Protein AF-0000000081411107 (afdb_homodimer)

InterPro domains:
  IPR006127 Periplasmic solute binding protein, ZnuA-like [PF01297] (140-276)
  IPR050492 Bacterial metal-binding protein 9 [PTHR42953] (137-298)

Structure (mmCIF, N/CA/C/O backbone):
data_AF-0000000081411107-model_v1
#
loop_
_entity.id
_entity.type
_entity.pdbx_description
1 polymer 'Zinc ABC transporter substrate-binding protein'
#
loop_
_atom_site.group_PDB
_atom_site.id
_atom_site.type_symbol
_atom_site.label_atom_id
_atom_site.label_alt_id
_atom_site.label_comp_id
_atom_site.label_asym_id
_atom_site.label_entity_id
_atom_site.label_seq_id
_atom_site.pdbx_PDB_ins_code
_atom_site.Cartn_x
_atom_site.Cartn_y
_atom_site.Cartn_z
_atom_site.occupancy
_atom_site.B_iso_or_equiv
_atom_site.auth_seq_id
_atom_site.auth_comp_id
_atom_site.auth_asym_id
_atom_site.auth_atom_id
_atom_site.pdbx_PDB_model_num
ATOM 1 N N . MET A 1 1 ? 96.062 -26.156 -31.156 1 29.7 1 MET A N 1
ATOM 2 C CA . MET A 1 1 ? 94.812 -26.453 -31.797 1 29.7 1 MET A CA 1
ATOM 3 C C . MET A 1 1 ? 93.625 -25.984 -30.922 1 29.7 1 MET A C 1
ATOM 5 O O . MET A 1 1 ? 93.312 -26.641 -29.922 1 29.7 1 MET A O 1
ATOM 9 N N . SER A 1 2 ? 93.562 -24.625 -30.516 1 29.88 2 SER A N 1
ATOM 10 C CA . SER A 1 2 ? 92.938 -23.688 -29.578 1 29.88 2 SER A CA 1
ATOM 11 C C . SER A 1 2 ? 91.438 -23.625 -29.75 1 29.88 2 SER A C 1
ATOM 13 O O . SER A 1 2 ? 90.938 -23.531 -30.875 1 29.88 2 SER A O 1
ATOM 15 N N . PHE A 1 3 ? 90.75 -24.297 -28.797 1 30.64 3 PHE A N 1
ATOM 16 C CA . PHE A 1 3 ? 89.375 -24.469 -28.391 1 30.64 3 PHE A CA 1
ATOM 17 C C . PHE A 1 3 ? 88.625 -23.125 -28.328 1 30.64 3 PHE A C 1
ATOM 19 O O . PHE A 1 3 ? 89.125 -22.188 -27.656 1 30.64 3 PHE A O 1
ATOM 26 N N . SER A 1 4 ? 88 -22.688 -29.438 1 28.8 4 SER A N 1
ATOM 27 C CA . SER A 1 4 ? 87.125 -21.531 -29.672 1 28.8 4 SER A CA 1
ATOM 28 C C . SER A 1 4 ? 85.938 -21.5 -28.656 1 28.8 4 SER A C 1
ATOM 30 O O . SER A 1 4 ? 85.25 -22.5 -28.469 1 28.8 4 SER A O 1
ATOM 32 N N . LEU A 1 5 ? 86.125 -20.703 -27.578 1 32.16 5 LEU A N 1
ATOM 33 C CA . LEU A 1 5 ? 85.25 -20.312 -26.469 1 32.16 5 LEU A CA 1
ATOM 34 C C . LEU A 1 5 ? 83.938 -19.656 -26.984 1 32.16 5 LEU A C 1
ATOM 36 O O . LEU A 1 5 ? 84 -18.547 -27.5 1 32.16 5 LEU A O 1
ATOM 40 N N . ARG A 1 6 ? 83.125 -20.484 -27.703 1 33.44 6 ARG A N 1
ATOM 41 C CA . ARG A 1 6 ? 81.812 -20.031 -28.125 1 33.44 6 ARG A CA 1
ATOM 42 C C . ARG A 1 6 ? 81.062 -19.375 -26.969 1 33.44 6 ARG A C 1
ATOM 44 O O . ARG A 1 6 ? 81 -19.922 -25.859 1 33.44 6 ARG A O 1
ATOM 51 N N . GLN A 1 7 ? 80.938 -18.016 -26.969 1 31.41 7 GLN A N 1
ATOM 52 C CA . GLN A 1 7 ? 80.188 -17.047 -26.141 1 31.41 7 GLN A CA 1
ATOM 53 C C . GLN A 1 7 ? 78.75 -17.422 -26.016 1 31.41 7 GLN A C 1
ATOM 55 O O . GLN A 1 7 ? 78 -17.516 -27.016 1 31.41 7 GLN A O 1
ATOM 60 N N . LEU A 1 8 ? 78.375 -18.359 -25.156 1 32.56 8 LEU A N 1
ATOM 61 C CA . LEU A 1 8 ? 77 -18.734 -24.75 1 32.56 8 LEU A CA 1
ATOM 62 C C . LEU A 1 8 ? 76.25 -17.516 -24.266 1 32.56 8 LEU A C 1
ATOM 64 O O . LEU A 1 8 ? 76.625 -16.906 -23.25 1 32.56 8 LEU A O 1
ATOM 68 N N . THR A 1 9 ? 75.938 -16.578 -25.203 1 34.38 9 THR A N 1
ATOM 69 C CA . THR A 1 9 ? 75.062 -15.461 -24.812 1 34.38 9 THR A CA 1
ATOM 70 C C . THR A 1 9 ? 73.75 -15.969 -24.172 1 34.38 9 THR A C 1
ATOM 72 O O . THR A 1 9 ? 73.062 -16.75 -24.781 1 34.38 9 THR A O 1
ATOM 75 N N . LEU A 1 10 ? 73.812 -16.047 -22.859 1 35.16 10 LEU A N 1
ATOM 76 C CA . LEU A 1 10 ? 72.625 -16.312 -21.969 1 35.16 10 LEU A CA 1
ATOM 77 C C . LEU A 1 10 ? 71.562 -15.289 -22.188 1 35.16 10 LEU A C 1
ATOM 79 O O . LEU A 1 10 ? 71.75 -14.094 -21.953 1 35.16 10 LEU A O 1
ATOM 83 N N . ALA A 1 11 ? 70.812 -15.336 -23.312 1 35.75 11 ALA A N 1
ATOM 84 C CA . ALA A 1 11 ? 69.562 -14.562 -23.453 1 35.75 11 ALA A CA 1
ATOM 85 C C . ALA A 1 11 ? 68.625 -14.797 -22.266 1 35.75 11 ALA A C 1
ATOM 87 O O . ALA A 1 11 ? 68.188 -15.922 -22.047 1 35.75 11 ALA A O 1
ATOM 88 N N . ILE A 1 12 ? 68.875 -14.047 -21.203 1 37.88 12 ILE A N 1
ATOM 89 C CA . ILE A 1 12 ? 67.938 -13.977 -20.094 1 37.88 12 ILE A CA 1
ATOM 90 C C . ILE A 1 12 ? 66.625 -13.445 -20.578 1 37.88 12 ILE A C 1
ATOM 92 O O . ILE A 1 12 ? 66.5 -12.312 -21.047 1 37.88 12 ILE A O 1
ATOM 96 N N . ALA A 1 13 ? 65.812 -14.305 -21.266 1 38.97 13 ALA A N 1
ATOM 97 C CA . ALA A 1 13 ? 64.375 -13.984 -21.531 1 38.97 13 ALA A CA 1
ATOM 98 C C . ALA A 1 13 ? 63.688 -13.602 -20.234 1 38.97 13 ALA A C 1
ATOM 100 O O . ALA A 1 13 ? 63.5 -14.438 -19.344 1 38.97 13 ALA A O 1
ATOM 101 N N . LEU A 1 14 ? 63.938 -12.352 -19.75 1 38.34 14 LEU A N 1
ATOM 102 C CA . LEU A 1 14 ? 63.094 -11.812 -18.688 1 38.34 14 LEU A CA 1
ATOM 103 C C . LEU A 1 14 ? 61.625 -11.883 -19.078 1 38.34 14 LEU A C 1
ATOM 105 O O . LEU A 1 14 ? 61.188 -11.148 -19.969 1 38.34 14 LEU A O 1
ATOM 109 N N . CYS A 1 15 ? 61.031 -13.094 -19.156 1 40.19 15 CYS A N 1
ATOM 110 C CA . CYS A 1 15 ? 59.562 -13.219 -19.172 1 40.19 15 CYS A CA 1
ATOM 111 C C . CYS A 1 15 ? 58.938 -12.406 -18.047 1 40.19 15 CYS A C 1
ATOM 113 O O . CYS A 1 15 ? 59.031 -12.773 -16.875 1 40.19 15 CYS A O 1
ATOM 115 N N . GLY A 1 16 ? 59.094 -11.086 -18.109 1 39.44 16 GLY A N 1
ATOM 116 C CA . GLY A 1 16 ? 58.25 -10.305 -17.219 1 39.44 16 GLY A CA 1
ATOM 117 C C . GLY A 1 16 ? 56.812 -10.766 -17.203 1 39.44 16 GLY A C 1
ATOM 118 O O . GLY A 1 16 ? 56.094 -10.609 -18.203 1 39.44 16 GLY A O 1
ATOM 119 N N . MET A 1 17 ? 56.531 -11.875 -16.547 1 36.22 17 MET A N 1
ATOM 120 C CA . MET A 1 17 ? 55.156 -12.141 -16.172 1 36.22 17 MET A CA 1
ATOM 121 C C . MET A 1 17 ? 54.531 -10.938 -15.453 1 36.22 17 MET A C 1
ATOM 123 O O . MET A 1 17 ? 54.844 -10.672 -14.289 1 36.22 17 MET A O 1
ATOM 127 N N . ALA A 1 18 ? 54.312 -9.781 -16.141 1 43.56 18 ALA A N 1
ATOM 128 C CA . ALA A 1 18 ? 53.344 -8.836 -15.555 1 43.56 18 ALA A CA 1
ATOM 129 C C . ALA A 1 18 ? 52.125 -9.562 -15.016 1 43.56 18 ALA A C 1
ATOM 131 O O . ALA A 1 18 ? 51.312 -10.109 -15.789 1 43.56 18 ALA A O 1
ATOM 132 N N . SER A 1 19 ? 52.312 -10.086 -13.828 1 41.28 19 SER A N 1
ATOM 133 C CA . SER A 1 19 ? 51.125 -10.453 -13.102 1 41.28 19 SER A CA 1
ATOM 134 C C . SER A 1 19 ? 50.062 -9.367 -13.203 1 41.28 19 SER A C 1
ATOM 136 O O . SER A 1 19 ? 50.219 -8.273 -12.648 1 41.28 19 SER A O 1
ATOM 138 N N . THR A 1 20 ? 49.469 -9.258 -14.383 1 47.59 20 THR A N 1
ATOM 139 C CA . THR A 1 20 ? 48.25 -8.461 -14.336 1 47.59 20 THR A CA 1
ATOM 140 C C . THR A 1 20 ? 47.438 -8.805 -13.094 1 47.59 20 THR A C 1
ATOM 142 O O . THR A 1 20 ? 47.094 -9.969 -12.867 1 47.59 20 THR A O 1
ATOM 145 N N . PRO A 1 21 ? 47.594 -7.98 -12.094 1 44.12 21 PRO A N 1
ATOM 146 C CA . PRO A 1 21 ? 46.656 -8.273 -11.016 1 44.12 21 PRO A CA 1
ATOM 147 C C . PRO A 1 21 ? 45.25 -8.617 -11.523 1 44.12 21 PRO A C 1
ATOM 149 O O . PRO A 1 21 ? 44.688 -7.898 -12.367 1 44.12 21 PRO A O 1
ATOM 152 N N . VAL A 1 22 ? 45.031 -9.953 -11.758 1 44.03 22 VAL A N 1
ATOM 153 C CA . VAL A 1 22 ? 43.625 -10.266 -11.789 1 44.03 22 VAL A CA 1
ATOM 154 C C . VAL A 1 22 ? 42.875 -9.352 -10.82 1 44.03 22 VAL A C 1
ATOM 156 O O . VAL A 1 22 ? 43.125 -9.383 -9.609 1 44.03 22 VAL A O 1
ATOM 159 N N . LEU A 1 23 ? 42.688 -8.125 -11.188 1 41.06 23 LEU A N 1
ATOM 160 C CA . LEU A 1 23 ? 41.656 -7.457 -10.375 1 41.06 23 LEU A CA 1
ATOM 161 C C . LEU A 1 23 ? 40.75 -8.469 -9.703 1 41.06 23 LEU A C 1
ATOM 163 O O . LEU A 1 23 ? 40.125 -9.297 -10.383 1 41.06 23 LEU A O 1
ATOM 167 N N . ALA A 1 24 ? 41.062 -8.906 -8.555 1 37.34 24 ALA A N 1
ATOM 168 C CA . ALA A 1 24 ? 40.062 -9.555 -7.719 1 37.34 24 ALA A CA 1
ATOM 169 C C . ALA A 1 24 ? 38.688 -9.023 -8.016 1 37.34 24 ALA A C 1
ATOM 171 O O . ALA A 1 24 ? 38.375 -7.848 -7.762 1 37.34 24 ALA A O 1
ATOM 172 N N . ALA A 1 25 ? 38.094 -9.258 -9.117 1 42.75 25 ALA A N 1
ATOM 173 C CA . ALA A 1 25 ? 36.656 -8.969 -9.109 1 42.75 25 ALA A CA 1
ATOM 174 C C . ALA A 1 25 ? 36.094 -9.062 -7.703 1 42.75 25 ALA A C 1
ATOM 176 O O . ALA A 1 25 ? 36.219 -10.086 -7.035 1 42.75 25 ALA A O 1
ATOM 177 N N . GLU A 1 26 ? 36.156 -8.211 -6.828 1 45.84 26 GLU A N 1
ATOM 178 C CA . GLU A 1 26 ? 35.438 -8.203 -5.562 1 45.84 26 GLU A CA 1
ATOM 179 C C . GLU A 1 26 ? 34.219 -9.117 -5.621 1 45.84 26 GLU A C 1
ATOM 181 O O . GLU A 1 26 ? 33.312 -8.922 -6.445 1 45.84 26 GLU A O 1
ATOM 186 N N . THR A 1 27 ? 34.25 -10.414 -5.543 1 48.91 27 THR A N 1
ATOM 187 C CA . THR A 1 27 ? 33.188 -11.398 -5.457 1 48.91 27 THR A CA 1
ATOM 188 C C . THR A 1 27 ? 31.969 -10.82 -4.727 1 48.91 27 THR A C 1
ATOM 190 O O . THR A 1 27 ? 32.031 -10.617 -3.512 1 48.91 27 THR A O 1
ATOM 193 N N . ALA A 1 28 ? 31.219 -9.984 -5.348 1 60.94 28 ALA A N 1
ATOM 194 C CA . ALA A 1 28 ? 30 -9.398 -4.801 1 60.94 28 ALA A CA 1
ATOM 195 C C . ALA A 1 28 ? 29.219 -10.414 -3.967 1 60.94 28 ALA A C 1
ATOM 197 O O . ALA A 1 28 ? 29.125 -11.586 -4.332 1 60.94 28 ALA A O 1
ATOM 198 N N . LYS A 1 29 ? 28.875 -10.195 -2.59 1 80.12 29 LYS A N 1
ATOM 199 C CA . LYS A 1 29 ? 28.062 -11.008 -1.683 1 80.12 29 LYS A CA 1
ATOM 200 C C . LYS A 1 29 ? 26.766 -11.438 -2.344 1 80.12 29 LYS A C 1
ATOM 202 O O . LYS A 1 29 ? 26.094 -10.625 -2.99 1 80.12 29 LYS A O 1
ATOM 207 N N . PRO A 1 30 ? 26.531 -12.797 -2.252 1 91.25 30 PRO A N 1
ATOM 208 C CA . PRO A 1 30 ? 25.312 -13.297 -2.871 1 91.25 30 PRO A CA 1
ATOM 209 C C . PRO A 1 30 ? 24.047 -12.633 -2.316 1 91.25 30 PRO A C 1
ATOM 211 O O . PRO A 1 30 ? 23.984 -12.328 -1.123 1 91.25 30 PRO A O 1
ATOM 214 N N . LEU A 1 31 ? 23.109 -12.266 -3.234 1 96.06 31 LEU A N 1
ATOM 215 C CA . LEU A 1 31 ? 21.812 -11.727 -2.871 1 96.06 31 LEU A CA 1
ATOM 216 C C . LEU A 1 31 ? 20.969 -12.773 -2.154 1 96.06 31 LEU A C 1
ATOM 218 O O . LEU A 1 31 ? 20.875 -13.922 -2.604 1 96.06 31 LEU A O 1
ATOM 222 N N . HIS A 1 32 ? 20.453 -12.484 -1.024 1 98.5 32 HIS A N 1
ATOM 223 C CA . HIS A 1 32 ? 19.547 -13.336 -0.27 1 98.5 32 HIS A CA 1
ATOM 224 C C . HIS A 1 32 ? 18.109 -12.836 -0.37 1 98.5 32 HIS A C 1
ATOM 226 O O . HIS A 1 32 ? 17.828 -11.695 -0.001 1 98.5 32 HIS A O 1
ATOM 232 N N . VAL A 1 33 ? 17.234 -13.672 -0.859 1 98.88 33 VAL A N 1
ATOM 233 C CA . VAL A 1 33 ? 15.844 -13.297 -1.111 1 98.88 33 VAL A CA 1
ATOM 234 C C . VAL A 1 33 ? 14.906 -14.227 -0.352 1 98.88 33 VAL A C 1
ATOM 236 O O . VAL A 1 33 ? 15.117 -15.445 -0.324 1 98.88 33 VAL A O 1
ATOM 239 N N . LEU A 1 34 ? 13.836 -13.656 0.29 1 98.88 34 LEU A N 1
ATOM 240 C CA . LEU A 1 34 ? 12.836 -14.438 1.008 1 98.88 34 LEU A CA 1
ATOM 241 C C . LEU A 1 34 ? 11.516 -14.461 0.249 1 98.88 34 LEU A C 1
ATOM 243 O O . LEU A 1 34 ? 11.141 -13.469 -0.378 1 98.88 34 LEU A O 1
ATOM 247 N N . ALA A 1 35 ? 10.844 -15.508 0.283 1 98.62 35 ALA A N 1
ATOM 248 C CA . ALA A 1 35 ? 9.453 -15.688 -0.146 1 98.62 35 ALA A CA 1
ATOM 249 C C . ALA A 1 35 ? 8.734 -16.703 0.736 1 98.62 35 ALA A C 1
ATOM 251 O O . ALA A 1 35 ? 9.367 -17.531 1.391 1 98.62 35 ALA A O 1
ATOM 252 N N . SER A 1 36 ? 7.391 -16.562 0.81 1 97.44 36 SER A N 1
ATOM 253 C CA . SER A 1 36 ? 6.719 -17.469 1.733 1 97.44 36 SER A CA 1
ATOM 254 C C . SER A 1 36 ? 5.52 -18.141 1.074 1 97.44 36 SER A C 1
ATOM 256 O O . SER A 1 36 ? 5.129 -19.234 1.463 1 97.44 36 SER A O 1
ATOM 258 N N . LEU A 1 37 ? 4.918 -17.516 0.105 1 96.38 37 LEU A N 1
ATOM 259 C CA . LEU A 1 37 ? 3.754 -18.094 -0.559 1 96.38 37 LEU A CA 1
ATOM 260 C C . LEU A 1 37 ? 4.18 -19.047 -1.671 1 96.38 37 LEU A C 1
ATOM 262 O O . LEU A 1 37 ? 5.211 -18.844 -2.312 1 96.38 37 LEU A O 1
ATOM 266 N N . PRO A 1 38 ? 3.387 -20.047 -1.961 1 95.31 38 PRO A N 1
ATOM 267 C CA . PRO A 1 38 ? 3.746 -21 -3.018 1 95.31 38 PRO A CA 1
ATOM 268 C C . PRO A 1 38 ? 3.979 -20.312 -4.367 1 95.31 38 PRO A C 1
ATOM 270 O O . PRO A 1 38 ? 4.953 -20.625 -5.059 1 95.31 38 PRO A O 1
ATOM 273 N N . ILE A 1 39 ? 3.223 -19.375 -4.742 1 96.5 39 ILE A N 1
ATOM 274 C CA . ILE A 1 39 ? 3.312 -18.734 -6.043 1 96.5 39 ILE A CA 1
ATOM 275 C C . ILE A 1 39 ? 4.586 -17.891 -6.113 1 96.5 39 ILE A C 1
ATOM 277 O O . ILE A 1 39 ? 5.316 -17.938 -7.102 1 96.5 39 ILE A O 1
ATOM 281 N N . THR A 1 40 ? 4.91 -17.156 -5.004 1 98.06 40 THR A N 1
ATOM 282 C CA . THR A 1 40 ? 6.09 -16.297 -5.039 1 98.06 40 THR A CA 1
ATOM 283 C C . THR A 1 40 ? 7.367 -17.109 -4.914 1 98.06 40 THR A C 1
ATOM 285 O O . THR A 1 40 ? 8.344 -16.875 -5.633 1 98.06 40 THR A O 1
ATOM 288 N N . TYR A 1 41 ? 7.344 -18.078 -4.031 1 98.12 41 TYR A N 1
ATOM 289 C CA . TYR A 1 41 ? 8.516 -18.938 -3.895 1 98.12 41 TYR A CA 1
ATOM 290 C C . TYR A 1 41 ? 8.734 -19.766 -5.152 1 98.12 41 TYR A C 1
ATOM 292 O O . TYR A 1 41 ? 9.859 -19.859 -5.656 1 98.12 41 TYR A O 1
ATOM 300 N N . GLY A 1 42 ? 7.707 -20.391 -5.66 1 97.81 42 GLY A N 1
ATOM 301 C CA . GLY A 1 42 ? 7.82 -21.234 -6.84 1 97.81 42 GLY A CA 1
ATOM 302 C C . GLY A 1 42 ? 8.312 -20.469 -8.062 1 97.81 42 GLY A C 1
ATOM 303 O O . GLY A 1 42 ? 9.227 -20.938 -8.75 1 97.81 42 GLY A O 1
ATOM 304 N N . LEU A 1 43 ? 7.691 -19.328 -8.359 1 98.5 43 LEU A N 1
ATOM 305 C CA . LEU A 1 43 ? 8.156 -18.531 -9.484 1 98.5 43 LEU A CA 1
ATOM 306 C C . LEU A 1 43 ? 9.586 -18.047 -9.25 1 98.5 43 LEU A C 1
ATOM 308 O O . LEU A 1 43 ? 10.383 -17.969 -10.195 1 98.5 43 LEU A O 1
ATOM 312 N N . GLY A 1 44 ? 9.867 -17.688 -7.98 1 98.75 44 GLY A N 1
ATOM 313 C CA . GLY A 1 44 ? 11.242 -17.344 -7.645 1 98.75 44 GLY A CA 1
ATOM 314 C C . GLY A 1 44 ? 12.234 -18.438 -7.965 1 98.75 44 GLY A C 1
ATOM 315 O O . GLY A 1 44 ? 13.297 -18.172 -8.531 1 98.75 44 GLY A O 1
ATOM 316 N N . GLU A 1 45 ? 11.867 -19.656 -7.637 1 98.31 45 GLU A N 1
ATOM 317 C CA . GLU A 1 45 ? 12.734 -20.781 -7.922 1 98.31 45 GLU A CA 1
ATOM 318 C C . GLU A 1 45 ? 12.992 -20.922 -9.422 1 98.31 45 GLU A C 1
ATOM 320 O O . GLU A 1 45 ? 14.125 -21.156 -9.844 1 98.31 45 GLU A O 1
ATOM 325 N N . VAL A 1 46 ? 11.977 -20.766 -10.172 1 98.44 46 VAL A N 1
ATOM 326 C CA . VAL A 1 46 ? 12.086 -20.891 -11.625 1 98.44 46 VAL A CA 1
ATOM 327 C C . VAL A 1 46 ? 12.992 -19.797 -12.172 1 98.44 46 VAL A C 1
ATOM 329 O O . VAL A 1 46 ? 13.914 -20.078 -12.938 1 98.44 46 VAL A O 1
ATOM 332 N N . LEU A 1 47 ? 12.828 -18.547 -11.773 1 98.81 47 LEU A N 1
ATOM 333 C CA . LEU A 1 47 ? 13.523 -17.391 -12.32 1 98.81 47 LEU A CA 1
ATOM 334 C C . LEU A 1 47 ? 14.984 -17.391 -11.883 1 98.81 47 LEU A C 1
ATOM 336 O O . LEU A 1 47 ? 15.852 -16.891 -12.609 1 98.81 47 LEU A O 1
ATOM 340 N N . LEU A 1 48 ? 15.242 -17.984 -10.68 1 98.75 48 LEU A N 1
ATOM 341 C CA . LEU A 1 48 ? 16.562 -17.844 -10.094 1 98.75 48 LEU A CA 1
ATOM 342 C C . LEU A 1 48 ? 17.375 -19.125 -10.25 1 98.75 48 LEU A C 1
ATOM 344 O O . LEU A 1 48 ? 18.484 -19.219 -9.727 1 98.75 48 LEU A O 1
ATOM 348 N N . LYS A 1 49 ? 16.797 -20.125 -10.953 1 98.38 49 LYS A N 1
ATOM 349 C CA . LYS A 1 49 ? 17.516 -21.391 -11.18 1 98.38 49 LYS A CA 1
ATOM 350 C C . LYS A 1 49 ? 18.875 -21.141 -11.836 1 98.38 49 LYS A C 1
ATOM 352 O O . LYS A 1 49 ? 18.953 -20.484 -12.883 1 98.38 49 LYS A O 1
ATOM 357 N N . GLY A 1 50 ? 19.922 -21.641 -11.227 1 98.06 50 GLY A N 1
ATOM 358 C CA . GLY A 1 50 ? 21.266 -21.547 -11.797 1 98.06 50 GLY A CA 1
ATOM 359 C C . GLY A 1 50 ? 21.922 -20.203 -11.562 1 98.06 50 GLY A C 1
ATOM 360 O O . GLY A 1 50 ? 22.984 -19.922 -12.102 1 98.06 50 GLY A O 1
ATOM 361 N N . THR A 1 51 ? 21.312 -19.312 -10.789 1 98.19 51 THR A N 1
ATOM 362 C CA . THR A 1 51 ? 21.906 -18.016 -10.453 1 98.19 51 THR A CA 1
ATOM 363 C C . THR A 1 51 ? 22.688 -18.109 -9.133 1 98.19 51 THR A C 1
ATOM 365 O O . THR A 1 51 ? 22.703 -19.172 -8.492 1 98.19 51 THR A O 1
ATOM 368 N N . THR A 1 52 ? 23.312 -17.016 -8.75 1 97.19 52 THR A N 1
ATOM 369 C CA . THR A 1 52 ? 24.047 -16.953 -7.492 1 97.19 52 THR A CA 1
ATOM 370 C C . THR A 1 52 ? 23.156 -16.484 -6.355 1 97.19 52 THR A C 1
ATOM 372 O O . THR A 1 52 ? 23.578 -16.391 -5.207 1 97.19 52 THR A O 1
ATOM 375 N N . VAL A 1 53 ? 21.844 -16.141 -6.668 1 98.12 53 VAL A N 1
ATOM 376 C CA . VAL A 1 53 ? 20.906 -15.625 -5.684 1 98.12 53 VAL A CA 1
ATOM 377 C C . VAL A 1 53 ? 20.406 -16.75 -4.793 1 98.12 53 VAL A C 1
ATOM 379 O O . VAL A 1 53 ? 20.047 -17.828 -5.285 1 98.12 53 VAL A O 1
ATOM 382 N N . ASN A 1 54 ? 20.453 -16.531 -3.49 1 98.06 54 ASN A N 1
ATOM 383 C CA . ASN A 1 54 ? 19.922 -17.5 -2.537 1 98.06 54 ASN A CA 1
ATOM 384 C C . ASN A 1 54 ? 18.453 -17.203 -2.199 1 98.06 54 ASN A C 1
ATOM 386 O O . ASN A 1 54 ? 18.156 -16.188 -1.575 1 98.06 54 ASN A O 1
ATOM 390 N N . LEU A 1 55 ? 17.609 -18.047 -2.623 1 98.44 55 LEU A N 1
ATOM 391 C CA . LEU A 1 55 ? 16.188 -17.953 -2.297 1 98.44 55 LEU A CA 1
ATOM 392 C C . LEU A 1 55 ? 15.844 -18.844 -1.11 1 98.44 55 LEU A C 1
ATOM 394 O O . LEU A 1 55 ? 16.141 -20.031 -1.119 1 98.44 55 LEU A O 1
ATOM 398 N N . GLU A 1 56 ? 15.211 -18.25 -0.111 1 98.12 56 GLU A N 1
ATOM 399 C CA . GLU A 1 56 ? 14.844 -19 1.081 1 98.12 56 GLU A CA 1
ATOM 400 C C . GLU A 1 56 ? 13.359 -18.844 1.399 1 98.12 56 GLU A C 1
ATOM 402 O O . GLU A 1 56 ? 12.797 -17.766 1.231 1 98.12 56 GLU A O 1
ATOM 407 N N . ARG A 1 57 ? 12.805 -19.938 1.845 1 97.25 57 ARG A N 1
ATOM 408 C CA . ARG A 1 57 ? 11.406 -19.922 2.271 1 97.25 57 ARG A CA 1
ATOM 409 C C . ARG A 1 57 ? 11.273 -19.359 3.684 1 97.25 57 ARG A C 1
ATOM 411 O O . ARG A 1 57 ? 11.891 -19.859 4.621 1 97.25 57 ARG A O 1
ATOM 418 N N . ALA A 1 58 ? 10.43 -18.359 3.844 1 98 58 ALA A N 1
ATOM 419 C CA . ALA A 1 58 ? 10.305 -17.672 5.125 1 98 58 ALA A CA 1
ATOM 420 C C . ALA A 1 58 ? 9.305 -18.391 6.035 1 98 58 ALA A C 1
ATOM 422 O O . ALA A 1 58 ? 9.266 -18.125 7.242 1 98 58 ALA A O 1
ATOM 423 N N . ALA A 1 59 ? 8.461 -19.188 5.461 1 96 59 ALA A N 1
ATOM 424 C CA . ALA A 1 59 ? 7.477 -19.969 6.195 1 96 59 ALA A CA 1
ATOM 425 C C . ALA A 1 59 ? 7.43 -21.406 5.684 1 96 59 ALA A C 1
ATOM 427 O O . ALA A 1 59 ? 7.812 -21.672 4.543 1 96 59 ALA A O 1
ATOM 428 N N . PRO A 1 60 ? 6.977 -22.297 6.523 1 93.81 60 PRO A N 1
ATOM 429 C CA . PRO A 1 60 ? 6.84 -23.672 6.039 1 93.81 60 PRO A CA 1
ATOM 430 C C . PRO A 1 60 ? 5.977 -23.781 4.781 1 93.81 60 PRO A C 1
ATOM 432 O O . PRO A 1 60 ? 4.977 -23.062 4.656 1 93.81 60 PRO A O 1
ATOM 435 N N . ALA A 1 61 ? 6.355 -24.719 3.947 1 89.94 61 ALA A N 1
ATOM 436 C CA . ALA A 1 61 ? 5.711 -24.859 2.645 1 89.94 61 ALA A CA 1
ATOM 437 C C . ALA A 1 61 ? 4.234 -25.219 2.799 1 89.94 61 ALA A C 1
ATOM 439 O O . ALA A 1 61 ? 3.404 -24.844 1.972 1 89.94 61 ALA A O 1
ATOM 440 N N . ASN A 1 62 ? 3.941 -25.875 3.807 1 89.12 62 ASN A N 1
ATOM 441 C CA . ASN A 1 62 ? 2.588 -26.391 3.977 1 89.12 62 ASN A CA 1
ATOM 442 C C . ASN A 1 62 ? 1.708 -25.422 4.754 1 89.12 62 ASN A C 1
ATOM 444 O O . ASN A 1 62 ? 0.536 -25.703 5.008 1 89.12 62 ASN A O 1
ATOM 448 N N . LEU A 1 63 ? 2.238 -24.281 5.078 1 91.94 63 LEU A N 1
ATOM 449 C CA . LEU A 1 63 ? 1.468 -23.281 5.816 1 91.94 63 LEU A CA 1
ATOM 450 C C . LEU A 1 63 ? 0.713 -22.359 4.863 1 91.94 63 LEU A C 1
ATOM 452 O O . LEU A 1 63 ? 1.326 -21.578 4.137 1 91.94 63 LEU A O 1
ATOM 456 N N . PRO A 1 64 ? -0.648 -22.422 4.953 1 89.12 64 PRO A N 1
ATOM 457 C CA . PRO A 1 64 ? -1.426 -21.547 4.074 1 89.12 64 PRO A CA 1
ATOM 458 C C . PRO A 1 64 ? -1.167 -20.062 4.34 1 89.12 64 PRO A C 1
ATOM 460 O O . PRO A 1 64 ? -0.841 -19.688 5.465 1 89.12 64 PRO A O 1
ATOM 463 N N . GLY A 1 65 ? -1.295 -19.234 3.311 1 90.69 65 GLY A N 1
ATOM 464 C CA . GLY A 1 65 ? -1.089 -17.797 3.42 1 90.69 65 GLY A CA 1
ATOM 465 C C . GLY A 1 65 ? -1.922 -17.156 4.512 1 90.69 65 GLY A C 1
ATOM 466 O O . GLY A 1 65 ? -1.448 -16.266 5.219 1 90.69 65 GLY A O 1
ATOM 467 N N . SER A 1 66 ? -3.129 -17.672 4.699 1 88.81 66 SER A N 1
ATOM 468 C CA . SER A 1 66 ? -4.074 -17.094 5.645 1 88.81 66 SER A CA 1
ATOM 469 C C . SER A 1 66 ? -3.596 -17.266 7.082 1 88.81 66 SER A C 1
ATOM 471 O O . SER A 1 66 ? -4.082 -16.594 7.992 1 88.81 66 SER A O 1
ATOM 473 N N . ARG A 1 67 ? -2.627 -18.141 7.27 1 93.88 67 ARG A N 1
ATOM 474 C CA . ARG A 1 67 ? -2.16 -18.422 8.625 1 93.88 67 ARG A CA 1
ATOM 475 C C . ARG A 1 67 ? -0.777 -17.812 8.859 1 93.88 67 ARG A C 1
ATOM 477 O O . ARG A 1 67 ? -0.207 -17.969 9.945 1 93.88 67 ARG A O 1
ATOM 484 N N . GLN A 1 68 ? -0.303 -17.203 7.871 1 95.38 68 GLN A N 1
ATOM 485 C CA . GLN A 1 68 ? 1.086 -16.766 7.953 1 95.38 68 GLN A CA 1
ATOM 486 C C . GLN A 1 68 ? 1.226 -15.555 8.875 1 95.38 68 GLN A C 1
ATOM 488 O O . GLN A 1 68 ? 2.26 -15.375 9.523 1 95.38 68 GLN A O 1
ATOM 493 N N . SER A 1 69 ? 0.215 -14.703 8.945 1 94.69 69 SER A N 1
ATOM 494 C CA . SER A 1 69 ? 0.289 -13.586 9.883 1 94.69 69 SER A CA 1
ATOM 495 C C . SER A 1 69 ? 0.482 -14.078 11.312 1 94.69 69 SER A C 1
ATOM 497 O O . SER A 1 69 ? 1.355 -13.586 12.031 1 94.69 69 SER A O 1
ATOM 499 N N . ALA A 1 70 ? -0.301 -15.062 11.672 1 96 70 ALA A N 1
ATOM 500 C CA . ALA A 1 70 ? -0.19 -15.648 13 1 96 70 ALA A CA 1
ATOM 501 C C . ALA A 1 70 ? 1.168 -16.312 13.195 1 96 70 ALA A C 1
ATOM 503 O O . ALA A 1 70 ? 1.774 -16.219 14.258 1 96 70 ALA A O 1
ATOM 504 N N . TYR A 1 71 ? 1.628 -17.031 12.211 1 97.56 71 TYR A N 1
ATOM 505 C CA . TYR A 1 71 ? 2.922 -17.703 12.281 1 97.56 71 TYR A CA 1
ATOM 506 C C . TYR A 1 71 ? 4.047 -16.688 12.5 1 97.56 71 TYR A C 1
ATOM 508 O O . TYR A 1 71 ? 4.867 -16.859 13.406 1 97.56 71 TYR A O 1
ATOM 516 N N . PHE A 1 72 ? 4.047 -15.547 11.781 1 97.19 72 PHE A N 1
ATOM 517 C CA . PHE A 1 72 ? 5.137 -14.578 11.797 1 97.19 72 PHE A CA 1
ATOM 518 C C . PHE A 1 72 ? 5.078 -13.727 13.062 1 97.19 72 PHE A C 1
ATOM 520 O O . PHE A 1 72 ? 6.055 -13.055 13.406 1 97.19 72 PHE A O 1
ATOM 527 N N . THR A 1 73 ? 3.951 -13.656 13.734 1 94.88 73 THR A N 1
ATOM 528 C CA . THR A 1 73 ? 3.852 -12.914 14.984 1 94.88 73 THR A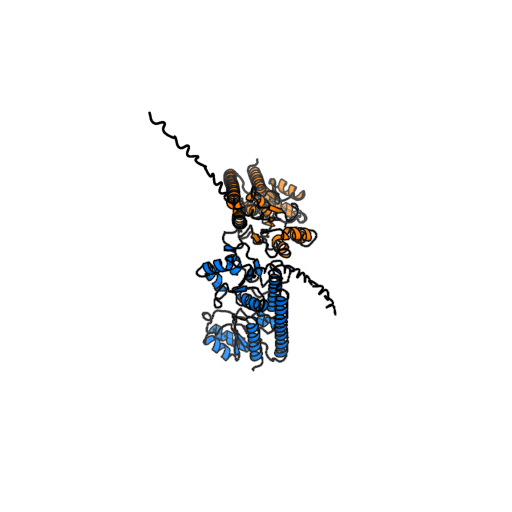 CA 1
ATOM 529 C C . THR A 1 73 ? 3.998 -13.844 16.188 1 94.88 73 THR A C 1
ATOM 531 O O . THR A 1 73 ? 4.094 -13.391 17.328 1 94.88 73 THR A O 1
ATOM 534 N N . GLY A 1 74 ? 3.994 -15.109 15.977 1 96.31 74 GLY A N 1
ATOM 535 C CA . GLY A 1 74 ? 4.082 -16.109 17.031 1 96.31 74 GLY A CA 1
ATOM 536 C C . GLY A 1 74 ? 5.344 -16.953 16.953 1 96.31 74 GLY A C 1
ATOM 537 O O . GLY A 1 74 ? 6.453 -16.422 17.031 1 96.31 74 GLY A O 1
ATOM 538 N N . ARG A 1 75 ? 5.102 -18.266 16.672 1 95.94 75 ARG A N 1
ATOM 539 C CA . ARG A 1 75 ? 6.18 -19.234 16.781 1 95.94 75 ARG A CA 1
ATOM 540 C C . ARG A 1 75 ? 7.242 -19 15.711 1 95.94 75 ARG A C 1
ATOM 542 O O . ARG A 1 75 ? 8.398 -19.391 15.891 1 95.94 75 ARG A O 1
ATOM 549 N N . GLY A 1 76 ? 6.922 -18.391 14.609 1 97.56 76 GLY A N 1
ATOM 550 C CA . GLY A 1 76 ? 7.848 -18.172 13.508 1 97.56 76 GLY A CA 1
ATOM 551 C C . GLY A 1 76 ? 8.57 -16.844 13.578 1 97.56 76 GLY A C 1
ATOM 552 O O . GLY A 1 76 ? 9.438 -16.562 12.75 1 97.56 76 GLY A O 1
ATOM 553 N N . ALA A 1 77 ? 8.281 -16.047 14.516 1 96.56 77 ALA A N 1
ATOM 554 C CA . ALA A 1 77 ? 8.789 -14.672 14.602 1 96.56 77 ALA A CA 1
ATOM 555 C C . ALA A 1 77 ? 10.305 -14.656 14.734 1 96.56 77 ALA A C 1
ATOM 557 O O . ALA A 1 77 ? 10.992 -13.953 13.992 1 96.56 77 ALA A O 1
ATOM 558 N N . PRO A 1 78 ? 10.93 -15.461 15.672 1 97.5 78 PRO A N 1
ATOM 559 C CA . PRO A 1 78 ? 12.391 -15.445 15.773 1 97.5 78 PRO A CA 1
ATOM 560 C C . PRO A 1 78 ? 13.078 -15.914 14.492 1 97.5 78 PRO A C 1
ATOM 562 O O . PRO A 1 78 ? 14.078 -15.328 14.078 1 97.5 78 PRO A O 1
ATOM 565 N N . ALA A 1 79 ? 12.539 -16.953 13.883 1 97.75 79 ALA A N 1
ATOM 566 C CA . ALA A 1 79 ? 13.117 -17.469 12.641 1 97.75 79 ALA A CA 1
ATOM 567 C C . ALA A 1 79 ? 13.055 -16.422 11.539 1 97.75 79 ALA A C 1
ATOM 569 O O . ALA A 1 79 ? 14.031 -16.219 10.805 1 97.75 79 ALA A O 1
ATOM 570 N N . LEU A 1 80 ? 11.914 -15.773 11.414 1 98.25 80 LEU A N 1
ATOM 571 C CA . LEU A 1 80 ? 11.797 -14.727 10.406 1 98.25 80 LEU A CA 1
ATOM 572 C C . LEU A 1 80 ? 12.781 -13.594 10.68 1 98.25 80 LEU A C 1
ATOM 574 O O . LEU A 1 80 ? 13.391 -13.062 9.75 1 98.25 80 LEU A O 1
ATOM 578 N N . GLY A 1 81 ? 12.898 -13.203 11.969 1 98.19 81 GLY A N 1
ATOM 579 C CA . GLY A 1 81 ? 13.852 -12.172 12.32 1 98.19 81 GLY A CA 1
ATOM 580 C C . GLY A 1 81 ? 15.273 -12.492 11.883 1 98.19 81 GLY A C 1
ATOM 581 O O . GLY A 1 81 ? 15.953 -11.641 11.312 1 98.19 81 GLY A O 1
ATOM 582 N N . LYS A 1 82 ? 15.672 -13.672 12.102 1 98.06 82 LYS A N 1
ATOM 583 C CA . LYS A 1 82 ? 17.016 -14.109 11.719 1 98.06 82 LYS A CA 1
ATOM 584 C C . LYS A 1 82 ? 17.172 -14.086 10.195 1 98.06 82 LYS A C 1
ATOM 586 O O . LYS A 1 82 ? 18.172 -13.57 9.68 1 98.06 82 LYS A O 1
ATOM 591 N N . LEU A 1 83 ? 16.203 -14.633 9.492 1 98.25 83 LEU A N 1
ATOM 592 C CA . LEU A 1 83 ? 16.234 -14.664 8.039 1 98.25 83 LEU A CA 1
ATOM 593 C C . LEU A 1 83 ? 16.266 -13.25 7.461 1 98.25 83 LEU A C 1
ATOM 595 O O . LEU A 1 83 ? 17.031 -12.961 6.539 1 98.25 83 LEU A O 1
ATOM 599 N N . ALA A 1 84 ? 15.453 -12.414 8.023 1 98.44 84 ALA A N 1
ATOM 600 C CA . ALA A 1 84 ? 15.312 -11.047 7.527 1 98.44 84 ALA A CA 1
ATOM 601 C C . ALA A 1 84 ? 16.609 -10.258 7.719 1 98.44 84 ALA A C 1
ATOM 603 O O . ALA A 1 84 ? 16.969 -9.445 6.863 1 98.44 84 ALA A O 1
ATOM 604 N N . ASN A 1 85 ? 17.281 -10.477 8.781 1 97.75 85 ASN A N 1
ATOM 605 C CA . ASN A 1 85 ? 18.516 -9.766 9.07 1 97.75 85 ASN A CA 1
ATOM 606 C C . ASN A 1 85 ? 19.578 -10.047 8.016 1 97.75 85 ASN A C 1
ATOM 608 O O . ASN A 1 85 ? 20.422 -9.195 7.742 1 97.75 85 ASN A O 1
ATOM 612 N N . GLU A 1 86 ? 19.484 -11.18 7.402 1 96.44 86 GLU A N 1
ATOM 613 C CA . GLU A 1 86 ? 20.484 -11.578 6.418 1 96.44 86 GLU A CA 1
ATOM 614 C C . GLU A 1 86 ? 19.969 -11.367 4.996 1 96.44 86 GLU A C 1
ATOM 616 O O . GLU A 1 86 ? 20.719 -11.523 4.031 1 96.44 86 GLU A O 1
ATOM 621 N N . ALA A 1 87 ? 18.719 -11.023 4.891 1 98.44 87 ALA A N 1
ATOM 622 C CA . ALA A 1 87 ? 18.094 -10.961 3.572 1 98.44 87 ALA A CA 1
ATOM 623 C C . ALA A 1 87 ? 18.266 -9.57 2.953 1 98.44 87 ALA A C 1
ATOM 625 O O . ALA A 1 87 ? 18.375 -8.578 3.67 1 98.44 87 ALA A O 1
ATOM 626 N N . ASP A 1 88 ? 18.266 -9.562 1.627 1 98.44 88 ASP A N 1
ATOM 627 C CA . ASP A 1 88 ? 18.312 -8.312 0.87 1 98.44 88 ASP A CA 1
ATOM 628 C C . ASP A 1 88 ? 16.922 -7.91 0.371 1 98.44 88 ASP A C 1
ATOM 630 O O . ASP A 1 88 ? 16.641 -6.727 0.188 1 98.44 88 ASP A O 1
ATOM 634 N N . ALA A 1 89 ? 16.125 -8.922 0.137 1 98.81 89 ALA A N 1
ATOM 635 C CA . ALA A 1 89 ? 14.82 -8.641 -0.467 1 98.81 89 ALA A CA 1
ATOM 636 C C . ALA A 1 89 ? 13.789 -9.703 -0.077 1 98.81 89 ALA A C 1
ATOM 638 O O . ALA A 1 89 ? 14.156 -10.797 0.362 1 98.81 89 ALA A O 1
ATOM 639 N N . VAL A 1 90 ? 12.539 -9.297 -0.201 1 98.75 90 VAL A N 1
ATOM 640 C CA . VAL A 1 90 ? 11.383 -10.164 -0.012 1 98.75 90 VAL A CA 1
ATOM 641 C C . VAL A 1 90 ? 10.492 -10.117 -1.25 1 98.75 90 VAL A C 1
ATOM 643 O O . VAL A 1 90 ? 10.281 -9.047 -1.832 1 98.75 90 VAL A O 1
ATOM 646 N N . ILE A 1 91 ? 10.008 -11.297 -1.641 1 98.81 91 ILE A N 1
ATOM 647 C CA . ILE A 1 91 ? 9.023 -11.367 -2.713 1 98.81 91 ILE A CA 1
ATOM 648 C C . ILE A 1 91 ? 7.637 -11.609 -2.123 1 98.81 91 ILE A C 1
ATOM 650 O O . ILE A 1 91 ? 7.402 -12.633 -1.478 1 98.81 91 ILE A O 1
ATOM 654 N N . GLY A 1 92 ? 6.734 -10.664 -2.338 1 97.94 92 GLY A N 1
ATOM 655 C CA . GLY A 1 92 ? 5.359 -10.781 -1.871 1 97.94 92 GLY A CA 1
ATOM 656 C C . GLY A 1 92 ? 4.336 -10.383 -2.916 1 97.94 92 GLY A C 1
ATOM 657 O O . GLY A 1 92 ? 4.641 -10.359 -4.113 1 97.94 92 GLY A O 1
ATOM 658 N N . VAL A 1 93 ? 3.123 -10.172 -2.412 1 97.06 93 VAL A N 1
ATOM 659 C CA . VAL A 1 93 ? 2.016 -9.812 -3.291 1 97.06 93 VAL A CA 1
ATOM 660 C C . VAL A 1 93 ? 1.104 -8.805 -2.584 1 97.06 93 VAL A C 1
ATOM 662 O O . VAL A 1 93 ? -0.121 -8.906 -2.664 1 97.06 93 VAL A O 1
ATOM 665 N N . ARG A 1 94 ? 1.659 -7.809 -1.938 1 94.62 94 ARG A N 1
ATOM 666 C CA . ARG A 1 94 ? 0.876 -6.879 -1.13 1 94.62 94 ARG A CA 1
ATOM 667 C C . ARG A 1 94 ? -0.072 -6.062 -2 1 94.62 94 ARG A C 1
ATOM 669 O O . ARG A 1 94 ? -1.14 -5.645 -1.543 1 94.62 94 ARG A O 1
ATOM 676 N N . SER A 1 95 ? 0.317 -5.828 -3.246 1 92.94 95 SER A N 1
ATOM 677 C CA . SER A 1 95 ? -0.577 -5.094 -4.133 1 92.94 95 SER A CA 1
ATOM 678 C C . SER A 1 95 ? -1.849 -5.883 -4.418 1 92.94 95 SER A C 1
ATOM 680 O O . SER A 1 95 ? -2.904 -5.305 -4.68 1 92.94 95 SER A O 1
ATOM 682 N N . LEU A 1 96 ? -1.75 -7.156 -4.371 1 92.5 96 LEU A N 1
ATOM 683 C CA . LEU A 1 96 ? -2.881 -8.047 -4.594 1 92.5 96 LEU A CA 1
ATOM 684 C C . LEU A 1 96 ? -3.6 -8.352 -3.283 1 92.5 96 LEU A C 1
ATOM 686 O O . LEU A 1 96 ? -4.828 -8.445 -3.25 1 92.5 96 LEU A O 1
ATOM 690 N N . TRP A 1 97 ? -2.873 -8.555 -2.336 1 93 97 TRP A N 1
ATOM 691 C CA . TRP A 1 97 ? -3.32 -8.938 -1.002 1 93 97 TRP A CA 1
ATOM 692 C C . TRP A 1 97 ? -2.652 -8.078 0.067 1 93 97 TRP A C 1
ATOM 694 O O . TRP A 1 97 ? -1.598 -8.445 0.593 1 93 97 TRP A O 1
ATOM 704 N N . ALA A 1 98 ? -3.318 -7.035 0.488 1 90.31 98 ALA A N 1
ATOM 705 C CA . ALA A 1 98 ? -2.756 -6.016 1.369 1 90.31 98 ALA A CA 1
ATOM 706 C C . ALA A 1 98 ? -2.328 -6.621 2.705 1 90.31 98 ALA A C 1
ATOM 708 O O . ALA A 1 98 ? -1.438 -6.094 3.375 1 90.31 98 ALA A O 1
ATOM 709 N N . ASP A 1 99 ? -2.861 -7.766 3.049 1 91.62 99 ASP A N 1
ATOM 710 C CA . ASP A 1 99 ? -2.602 -8.383 4.348 1 91.62 99 ASP A CA 1
ATOM 711 C C . ASP A 1 99 ? -1.406 -9.328 4.273 1 91.62 99 ASP A C 1
ATOM 713 O O . ASP A 1 99 ? -1.118 -10.047 5.234 1 91.62 99 ASP A O 1
ATOM 717 N N . ASP A 1 100 ? -0.754 -9.375 3.09 1 95.69 100 ASP A N 1
ATOM 718 C CA . ASP A 1 100 ? 0.472 -10.164 3.02 1 95.69 100 ASP A CA 1
ATOM 719 C C . ASP A 1 100 ? 1.478 -9.711 4.074 1 95.69 100 ASP A C 1
ATOM 721 O O . ASP A 1 100 ? 2.004 -8.602 4.004 1 95.69 100 ASP A O 1
ATOM 725 N N . PRO A 1 101 ? 1.813 -10.594 4.977 1 96.62 101 PRO A N 1
ATOM 726 C CA . PRO A 1 101 ? 2.559 -10.141 6.152 1 96.62 101 PRO A CA 1
ATOM 727 C C . PRO A 1 101 ? 4.07 -10.18 5.945 1 96.62 101 PRO A C 1
ATOM 729 O O . PRO A 1 101 ? 4.82 -9.617 6.746 1 96.62 101 PRO A O 1
ATOM 732 N N . LEU A 1 102 ? 4.555 -10.781 4.891 1 98.25 102 LEU A N 1
ATOM 733 C CA . LEU A 1 102 ? 5.969 -11.133 4.84 1 98.25 102 LEU A CA 1
ATOM 734 C C . LEU A 1 102 ? 6.836 -9.875 4.855 1 98.25 102 LEU A C 1
ATOM 736 O O . LEU A 1 102 ? 7.707 -9.727 5.719 1 98.25 102 LEU A O 1
ATOM 740 N N . TYR A 1 103 ? 6.621 -8.945 4 1 98.5 103 TYR A N 1
ATOM 741 C CA . TYR A 1 103 ? 7.477 -7.77 3.871 1 98.5 103 TYR A CA 1
ATOM 742 C C . TYR A 1 103 ? 7.395 -6.895 5.117 1 98.5 103 TYR A C 1
ATOM 744 O O . TYR A 1 103 ? 8.414 -6.582 5.73 1 98.5 103 TYR A O 1
ATOM 752 N N . PRO A 1 104 ? 6.188 -6.492 5.555 1 97.69 104 PRO A N 1
ATOM 753 C CA . PRO A 1 104 ? 6.117 -5.652 6.75 1 97.69 104 PRO A CA 1
ATOM 754 C C . PRO A 1 104 ? 6.781 -6.301 7.965 1 97.69 104 PRO A C 1
ATOM 756 O O . PRO A 1 104 ? 7.48 -5.629 8.727 1 97.69 104 PRO A O 1
ATOM 759 N N . MET A 1 105 ? 6.602 -7.598 8.125 1 97.81 105 MET A N 1
ATOM 760 C CA . MET A 1 105 ? 7.129 -8.258 9.312 1 97.81 105 MET A CA 1
ATOM 761 C C . MET A 1 105 ? 8.641 -8.453 9.203 1 97.81 105 MET A C 1
ATOM 763 O O . MET A 1 105 ? 9.359 -8.344 10.195 1 97.81 105 MET A O 1
ATOM 767 N N . ALA A 1 106 ? 9.141 -8.789 8 1 98.5 106 ALA A N 1
ATOM 768 C CA . ALA A 1 106 ? 10.586 -8.875 7.785 1 98.5 106 ALA A CA 1
ATOM 769 C C . ALA A 1 106 ? 11.258 -7.527 8.047 1 98.5 106 ALA A C 1
ATOM 771 O O . ALA A 1 106 ? 12.359 -7.473 8.594 1 98.5 106 ALA A O 1
ATOM 772 N N . ARG A 1 107 ? 10.594 -6.488 7.66 1 98.06 107 ARG A N 1
ATOM 773 C CA . ARG A 1 107 ? 11.117 -5.129 7.781 1 98.06 107 ARG A CA 1
ATOM 774 C C . ARG A 1 107 ? 11.344 -4.758 9.242 1 98.06 107 ARG A C 1
ATOM 776 O O . ARG A 1 107 ? 12.148 -3.875 9.547 1 98.06 107 ARG A O 1
ATOM 783 N N . ARG A 1 108 ? 10.633 -5.348 10.18 1 96.94 108 ARG A N 1
ATOM 784 C CA . ARG A 1 108 ? 10.805 -5.07 11.602 1 96.94 108 ARG A CA 1
ATOM 785 C C . ARG A 1 108 ? 12.227 -5.387 12.055 1 96.94 108 ARG A C 1
ATOM 787 O O . ARG A 1 108 ? 12.766 -4.723 12.945 1 96.94 108 ARG A O 1
ATOM 794 N N . SER A 1 109 ? 12.82 -6.363 11.391 1 97 109 SER A N 1
ATOM 795 C CA . SER A 1 109 ? 14.18 -6.766 11.727 1 97 109 SER A CA 1
ATOM 796 C C . SER A 1 109 ? 15.203 -6.07 10.828 1 97 109 SER A C 1
ATOM 798 O O . SER A 1 109 ? 16.359 -5.887 11.219 1 97 109 SER A O 1
ATOM 800 N N . ASN A 1 110 ? 14.836 -5.73 9.68 1 98 110 ASN A N 1
ATOM 801 C CA . ASN A 1 110 ? 15.719 -5.137 8.68 1 98 110 ASN A CA 1
ATOM 802 C C . ASN A 1 110 ? 15.008 -4.059 7.867 1 98 110 ASN A C 1
ATOM 804 O O . ASN A 1 110 ? 14.391 -4.355 6.844 1 98 110 ASN A O 1
ATOM 808 N N . ILE A 1 111 ? 15.164 -2.789 8.258 1 97.81 111 ILE A N 1
ATOM 809 C CA . ILE A 1 111 ? 14.43 -1.685 7.652 1 97.81 111 ILE A CA 1
ATOM 810 C C . ILE A 1 111 ? 14.883 -1.502 6.203 1 97.81 111 ILE A C 1
ATOM 812 O O . ILE A 1 111 ? 14.18 -0.879 5.402 1 97.81 111 ILE A O 1
ATOM 816 N N . ARG A 1 112 ? 16.031 -2.045 5.801 1 97.94 112 ARG A N 1
ATOM 817 C CA . ARG A 1 112 ? 16.609 -1.806 4.477 1 97.94 112 ARG A CA 1
ATOM 818 C C . ARG A 1 112 ? 16.219 -2.916 3.506 1 97.94 112 ARG A C 1
ATOM 820 O O . ARG A 1 112 ? 16.641 -2.908 2.348 1 97.94 112 ARG A O 1
ATOM 827 N N . ILE A 1 113 ? 15.43 -3.926 3.977 1 98.44 113 ILE A N 1
ATOM 828 C CA . ILE A 1 113 ? 15.031 -5.039 3.123 1 98.44 113 ILE A CA 1
ATOM 829 C C . ILE A 1 113 ? 14.172 -4.527 1.97 1 98.44 113 ILE A C 1
ATOM 831 O O . ILE A 1 113 ? 13.312 -3.664 2.164 1 98.44 113 ILE A O 1
ATOM 835 N N . VAL A 1 114 ? 14.43 -4.98 0.721 1 98.56 114 VAL A N 1
ATOM 836 C CA . VAL A 1 114 ? 13.773 -4.496 -0.491 1 98.56 114 VAL A CA 1
ATOM 837 C C . VAL A 1 114 ? 12.5 -5.297 -0.746 1 98.56 114 VAL A C 1
ATOM 839 O O . VAL A 1 114 ? 12.484 -6.52 -0.595 1 98.56 114 VAL A O 1
ATOM 842 N N . GLU A 1 115 ? 11.445 -4.609 -1.086 1 98.38 115 GLU A N 1
ATOM 843 C CA . GLU A 1 115 ? 10.188 -5.277 -1.437 1 98.38 115 GLU A CA 1
ATOM 844 C C . GLU A 1 115 ? 10.117 -5.555 -2.936 1 98.38 115 GLU A C 1
ATOM 846 O O . GLU A 1 115 ? 10.258 -4.637 -3.748 1 98.38 115 GLU A O 1
ATOM 851 N N . VAL A 1 116 ? 9.93 -6.766 -3.289 1 98.69 116 VAL A N 1
ATOM 852 C CA . VAL A 1 116 ? 9.555 -7.176 -4.637 1 98.69 116 VAL A CA 1
ATOM 853 C C . VAL A 1 116 ? 8.094 -7.633 -4.652 1 98.69 116 VAL A C 1
ATOM 855 O O . VAL A 1 116 ? 7.762 -8.672 -4.082 1 98.69 116 VAL A O 1
ATOM 858 N N . ASP A 1 117 ? 7.223 -6.828 -5.234 1 98.25 117 ASP A N 1
ATOM 859 C CA . ASP A 1 117 ? 5.82 -7.207 -5.352 1 98.25 117 ASP A CA 1
ATOM 860 C C . ASP A 1 117 ? 5.539 -7.871 -6.699 1 98.25 117 ASP A C 1
ATOM 862 O O . ASP A 1 117 ? 5.566 -7.211 -7.738 1 98.25 117 ASP A O 1
ATOM 866 N N . ALA A 1 118 ? 5.211 -9.094 -6.617 1 98.25 118 ALA A N 1
ATOM 867 C CA . ALA A 1 118 ? 5.102 -9.914 -7.824 1 98.25 118 ALA A CA 1
ATOM 868 C C . ALA A 1 118 ? 3.857 -9.539 -8.625 1 98.25 118 ALA A C 1
ATOM 870 O O . ALA A 1 118 ? 3.738 -9.898 -9.805 1 98.25 118 ALA A O 1
ATOM 871 N N . ALA A 1 119 ? 2.9 -8.906 -8.023 1 96.62 119 ALA A N 1
ATOM 872 C CA . ALA A 1 119 ? 1.632 -8.633 -8.695 1 96.62 119 ALA A CA 1
ATOM 873 C C . ALA A 1 119 ? 1.65 -7.273 -9.383 1 96.62 119 ALA A C 1
ATOM 875 O O . ALA A 1 119 ? 0.93 -7.051 -10.359 1 96.62 119 ALA A O 1
ATOM 876 N N . ARG A 1 120 ? 2.344 -6.391 -8.844 1 95.62 120 ARG A N 1
ATOM 877 C CA . ARG A 1 120 ? 2.498 -5.047 -9.383 1 95.62 120 ARG A CA 1
ATOM 878 C C . ARG A 1 120 ? 3.809 -4.414 -8.93 1 95.62 120 ARG A C 1
ATOM 880 O O . ARG A 1 120 ? 4.043 -4.262 -7.727 1 95.62 120 ARG A O 1
ATOM 887 N N . PRO A 1 121 ? 4.637 -4.047 -9.914 1 95.81 121 PRO A N 1
ATOM 888 C CA . PRO A 1 121 ? 5.883 -3.416 -9.484 1 95.81 121 PRO A CA 1
ATOM 889 C C . PRO A 1 121 ? 5.648 -2.176 -8.625 1 95.81 121 PRO A C 1
ATOM 891 O O . PRO A 1 121 ? 4.793 -1.347 -8.945 1 95.81 121 PRO A O 1
ATOM 894 N N . VAL A 1 122 ? 6.449 -2.01 -7.547 1 94.06 122 VAL A N 1
ATOM 895 C CA . VAL A 1 122 ? 6.305 -0.913 -6.598 1 94.06 122 VAL A CA 1
ATOM 896 C C . VAL A 1 122 ? 6.531 0.419 -7.309 1 94.06 122 VAL A C 1
ATOM 898 O O . VAL A 1 122 ? 5.836 1.4 -7.039 1 94.06 122 VAL A O 1
ATOM 901 N N . ASP A 1 123 ? 7.406 0.468 -8.312 1 94 123 ASP A N 1
ATOM 902 C CA . ASP A 1 123 ? 7.762 1.712 -8.984 1 94 123 ASP A CA 1
ATOM 903 C C . ASP A 1 123 ? 6.844 1.975 -10.18 1 94 123 ASP A C 1
ATOM 905 O O . ASP A 1 123 ? 6.98 2.992 -10.859 1 94 123 ASP A O 1
ATOM 909 N N . GLY A 1 124 ? 6.016 1.064 -10.547 1 90.94 124 GLY A N 1
ATOM 910 C CA . GLY A 1 124 ? 5.043 1.256 -11.609 1 90.94 124 GLY A CA 1
ATOM 911 C C . GLY A 1 124 ? 5.656 1.226 -12.992 1 90.94 124 GLY A C 1
ATOM 912 O O . GLY A 1 124 ? 5.043 1.678 -13.961 1 90.94 124 GLY A O 1
ATOM 913 N N . ALA A 1 125 ? 6.816 0.729 -13.062 1 89.81 125 ALA A N 1
ATOM 914 C CA . ALA A 1 125 ? 7.523 0.749 -14.336 1 89.81 125 ALA A CA 1
ATOM 915 C C . ALA A 1 125 ? 6.926 -0.262 -15.312 1 89.81 125 ALA A C 1
ATOM 917 O O . ALA A 1 125 ? 7.078 -0.125 -16.531 1 89.81 125 ALA A O 1
ATOM 918 N N . LEU A 1 126 ? 6.383 -1.321 -14.836 1 92.56 126 LEU A N 1
ATOM 919 C CA . LEU A 1 126 ? 5.684 -2.336 -15.617 1 92.56 126 LEU A CA 1
ATOM 920 C C . LEU A 1 126 ? 4.223 -2.438 -15.195 1 92.56 126 LEU A C 1
ATOM 922 O O . LEU A 1 126 ? 3.879 -2.098 -14.055 1 92.56 126 LEU A O 1
ATOM 926 N N . PRO A 1 127 ? 3.443 -2.857 -16.172 1 92.5 127 PRO A N 1
ATOM 927 C CA . PRO A 1 127 ? 2.066 -3.123 -15.758 1 92.5 127 PRO A CA 1
ATOM 928 C C . PRO A 1 127 ? 1.962 -4.309 -14.797 1 92.5 127 PRO A C 1
ATOM 930 O O . PRO A 1 127 ? 2.762 -5.242 -14.875 1 92.5 127 PRO A O 1
ATOM 933 N N . GLY A 1 128 ? 1.06 -4.188 -13.828 1 93.38 128 GLY A N 1
ATOM 934 C CA . GLY A 1 128 ? 0.75 -5.312 -12.961 1 93.38 128 GLY A CA 1
ATOM 935 C C . GLY A 1 128 ? -0.139 -6.352 -13.625 1 93.38 128 GLY A C 1
ATOM 936 O O . GLY A 1 128 ? -0.34 -6.32 -14.836 1 93.38 128 GLY A O 1
ATOM 937 N N . ILE A 1 129 ? -0.492 -7.305 -12.875 1 93.56 129 ILE A N 1
ATOM 938 C CA . ILE A 1 129 ? -1.364 -8.359 -13.383 1 93.56 129 ILE A CA 1
ATOM 939 C C . ILE A 1 129 ? -2.725 -7.77 -13.75 1 93.56 129 ILE A C 1
ATOM 941 O O . ILE A 1 129 ? -3.064 -6.664 -13.328 1 93.56 129 ILE A O 1
ATOM 945 N N . ALA A 1 130 ? -3.418 -8.461 -14.555 1 88.31 130 ALA A N 1
ATOM 946 C CA . ALA A 1 130 ? -4.777 -8.062 -14.914 1 88.31 130 ALA A CA 1
ATOM 947 C C . ALA A 1 130 ? -5.777 -8.531 -13.859 1 88.31 130 ALA A C 1
ATOM 949 O O . ALA A 1 130 ? -5.84 -9.719 -13.531 1 88.31 130 ALA A O 1
ATOM 950 N N . VAL A 1 131 ? -6.375 -7.465 -13.25 1 82.81 131 VAL A N 1
ATOM 951 C CA . VAL A 1 131 ? -7.406 -7.809 -12.273 1 82.81 131 VAL A CA 1
ATOM 952 C C . VAL A 1 131 ? -8.789 -7.598 -12.891 1 82.81 131 VAL A C 1
ATOM 954 O O . VAL A 1 131 ? -9.023 -6.602 -13.586 1 82.81 131 VAL A O 1
ATOM 957 N N . GLN A 1 132 ? -9.531 -8.562 -13.047 1 73.06 132 GLN A N 1
ATOM 958 C CA . GLN A 1 132 ? -10.859 -8.492 -13.648 1 73.06 132 GLN A CA 1
ATOM 959 C C . GLN A 1 132 ? -11.844 -7.766 -12.727 1 73.06 132 GLN A C 1
ATOM 961 O O . GLN A 1 132 ? -11.922 -8.062 -11.531 1 73.06 132 GLN A O 1
ATOM 966 N N . PRO A 1 133 ? -12.5 -6.723 -13.469 1 63.03 133 PRO A N 1
ATOM 967 C CA . PRO A 1 133 ? -13.57 -6.066 -12.711 1 63.03 133 PRO A CA 1
ATOM 968 C C . PRO A 1 133 ? -14.664 -7.039 -12.273 1 63.03 133 PRO A C 1
ATOM 970 O O . PRO A 1 133 ? -14.969 -7.996 -12.992 1 63.03 133 PRO A O 1
ATOM 973 N N . GLY A 1 134 ? -15.117 -7.047 -10.984 1 58.91 134 GLY A N 1
ATOM 974 C CA . GLY A 1 134 ? -16.219 -7.898 -10.547 1 58.91 134 GLY A CA 1
ATOM 975 C C . GLY A 1 134 ? -15.75 -9.086 -9.719 1 58.91 134 GLY A C 1
ATOM 976 O O . GLY A 1 134 ? -16.547 -9.703 -9.016 1 58.91 134 GLY A O 1
ATOM 977 N N . LEU A 1 135 ? -14.656 -9.492 -10.234 1 55.44 135 LEU A N 1
ATOM 978 C CA . LEU A 1 135 ? -14.172 -10.539 -9.344 1 55.44 135 LEU A CA 1
ATOM 979 C C . LEU A 1 135 ? -13.633 -9.945 -8.047 1 55.44 135 LEU A C 1
ATOM 981 O O . LEU A 1 135 ? -12.789 -9.047 -8.078 1 55.44 135 LEU A O 1
ATOM 985 N N . LYS A 1 136 ? -14.523 -9.875 -7.141 1 54.44 136 LYS A N 1
ATOM 986 C CA . LYS A 1 136 ? -14.094 -9.398 -5.828 1 54.44 136 LYS A CA 1
ATOM 987 C C . LYS A 1 136 ? -12.688 -9.898 -5.496 1 54.44 136 LYS A C 1
ATOM 989 O O . LYS A 1 136 ? -12.43 -11.102 -5.531 1 54.44 136 LYS A O 1
ATOM 994 N N . VAL A 1 137 ? -11.695 -9.156 -5.762 1 56.44 137 VAL A N 1
ATOM 995 C CA . VAL A 1 137 ? -10.383 -9.594 -5.309 1 56.44 137 VAL A CA 1
ATOM 996 C C . VAL A 1 137 ? -10.43 -9.914 -3.814 1 56.44 137 VAL A C 1
ATOM 998 O O . VAL A 1 137 ? -10.609 -9.016 -2.988 1 56.44 137 VAL A O 1
ATOM 1001 N N . ASP A 1 138 ? -10.938 -11.117 -3.502 1 64.12 138 ASP A N 1
ATOM 1002 C CA . ASP A 1 138 ? -10.836 -11.57 -2.119 1 64.12 138 ASP A CA 1
ATOM 1003 C C . ASP A 1 138 ? -9.391 -11.867 -1.738 1 64.12 138 ASP A C 1
ATOM 1005 O O . ASP A 1 138 ? -9.117 -12.836 -1.023 1 64.12 138 ASP A O 1
ATOM 1009 N N . GLY A 1 139 ? -8.523 -11.062 -2.32 1 75.88 139 GLY A N 1
ATOM 1010 C CA . GLY A 1 139 ? -7.129 -11.203 -1.925 1 75.88 139 GLY A CA 1
ATOM 1011 C C . GLY A 1 139 ? -6.473 -12.453 -2.484 1 75.88 139 GLY A C 1
ATOM 1012 O O . GLY A 1 139 ? -6.504 -12.688 -3.695 1 75.88 139 GLY A O 1
ATOM 1013 N N . LEU A 1 140 ? -5.98 -13.328 -1.649 1 85.56 140 LEU A N 1
ATOM 1014 C CA . LEU A 1 140 ? -5.168 -14.5 -1.977 1 85.56 140 LEU A CA 1
ATOM 1015 C C . LEU A 1 140 ? -6.023 -15.602 -2.588 1 85.56 140 LEU A C 1
ATOM 1017 O O . LEU A 1 140 ? -5.566 -16.328 -3.467 1 85.56 140 LEU A O 1
ATOM 1021 N N . ASN A 1 141 ? -7.316 -15.617 -2.305 1 88.25 141 ASN A N 1
ATOM 1022 C CA . ASN A 1 141 ? -8.18 -16.719 -2.732 1 88.25 141 ASN A CA 1
ATOM 1023 C C . ASN A 1 141 ? -8.516 -16.625 -4.219 1 88.25 141 ASN A C 1
ATOM 1025 O O . ASN A 1 141 ? -8.805 -17.641 -4.859 1 88.25 141 ASN A O 1
ATOM 1029 N N . SER A 1 142 ? -8.5 -15.516 -4.73 1 90.38 142 SER A N 1
ATOM 1030 C CA . SER A 1 142 ? -8.867 -15.359 -6.133 1 90.38 142 SER A CA 1
ATOM 1031 C C . SER A 1 142 ? -7.828 -16 -7.051 1 90.38 142 SER A C 1
ATOM 1033 O O . SER A 1 142 ? -8.109 -16.281 -8.219 1 90.38 142 SER A O 1
ATOM 1035 N N . GLN A 1 143 ? -6.633 -16.109 -6.621 1 93 143 GLN A N 1
ATOM 1036 C CA . GLN A 1 143 ? -5.516 -16.766 -7.297 1 93 143 GLN A CA 1
ATOM 1037 C C . GLN A 1 143 ? -5.453 -16.359 -8.766 1 93 143 GLN A C 1
ATOM 1039 O O . GLN A 1 143 ? -5.555 -17.219 -9.656 1 93 143 GLN A O 1
ATOM 1044 N N . PRO A 1 144 ? -5.18 -15.117 -8.992 1 94.94 144 PRO A N 1
ATOM 1045 C CA . PRO A 1 144 ? -5.152 -14.625 -10.375 1 94.94 144 PRO A CA 1
ATOM 1046 C C . PRO A 1 144 ? -4.062 -15.281 -11.219 1 94.94 144 PRO A C 1
ATOM 1048 O O . PRO A 1 144 ? -4.145 -15.281 -12.445 1 94.94 144 PRO A O 1
ATOM 1051 N N . TRP A 1 145 ? -3.092 -15.93 -10.578 1 96.06 145 TRP A N 1
ATOM 1052 C CA . TRP A 1 145 ? -1.985 -16.578 -11.281 1 96.06 145 TRP A CA 1
ATOM 1053 C C . TRP A 1 145 ? -2.439 -17.875 -11.938 1 96.06 145 TRP A C 1
ATOM 1055 O O . TRP A 1 145 ? -1.682 -18.5 -12.688 1 96.06 145 TRP A O 1
ATOM 1065 N N . LEU A 1 146 ? -3.693 -18.219 -11.766 1 96.19 146 LEU A N 1
ATOM 1066 C CA . LEU A 1 146 ? -4.223 -19.391 -12.453 1 96.19 146 LEU A CA 1
ATOM 1067 C C . LEU A 1 146 ? -4.617 -19.047 -13.883 1 96.19 146 LEU A C 1
ATOM 1069 O O . LEU A 1 146 ? -5.012 -19.938 -14.656 1 96.19 146 LEU A O 1
ATOM 1073 N N . ALA A 1 147 ? -4.516 -17.875 -14.211 1 95.62 147 ALA A N 1
ATOM 1074 C CA . ALA A 1 147 ? -4.477 -17.453 -15.609 1 95.62 147 ALA A CA 1
ATOM 1075 C C . ALA A 1 147 ? -3.039 -17.359 -16.109 1 95.62 147 ALA A C 1
ATOM 1077 O O . ALA A 1 147 ? -2.221 -16.641 -15.531 1 95.62 147 ALA A O 1
ATOM 1078 N N . SER A 1 148 ? -2.729 -18.062 -17.234 1 97 148 SER A N 1
ATOM 1079 C CA . SER A 1 148 ? -1.362 -18.141 -17.734 1 97 148 SER A CA 1
ATOM 1080 C C . SER A 1 148 ? -0.795 -16.75 -18.016 1 97 148 SER A C 1
ATOM 1082 O O . SER A 1 148 ? 0.375 -16.484 -17.734 1 97 148 SER A O 1
ATOM 1084 N N . ASN A 1 149 ? -1.6 -15.836 -18.578 1 96.19 149 ASN A N 1
ATOM 1085 C CA . ASN A 1 149 ? -1.146 -14.477 -18.859 1 96.19 149 ASN A CA 1
ATOM 1086 C C . ASN A 1 149 ? -0.721 -13.75 -17.578 1 96.19 149 ASN A C 1
ATOM 1088 O O . ASN A 1 149 ? 0.299 -13.062 -17.562 1 96.19 149 ASN A O 1
ATOM 1092 N N . ASN A 1 150 ? -1.512 -13.906 -16.531 1 96.88 150 ASN A N 1
ATOM 1093 C CA . ASN A 1 150 ? -1.182 -13.266 -15.258 1 96.88 150 ASN A CA 1
ATOM 1094 C C . ASN A 1 150 ? 0.092 -13.852 -14.656 1 96.88 150 ASN A C 1
ATOM 1096 O O . ASN A 1 150 ? 0.908 -13.117 -14.094 1 96.88 150 ASN A O 1
ATOM 1100 N N . MET A 1 151 ? 0.257 -15.164 -14.758 1 98.12 151 MET A N 1
ATOM 1101 C CA . MET A 1 151 ? 1.489 -15.766 -14.25 1 98.12 151 MET A CA 1
ATOM 1102 C C . MET A 1 151 ? 2.703 -15.219 -14.992 1 98.12 151 MET A C 1
ATOM 1104 O O . MET A 1 151 ? 3.734 -14.938 -14.383 1 98.12 151 MET A O 1
ATOM 1108 N N . GLY A 1 152 ? 2.572 -15.125 -16.312 1 98.31 152 GLY A N 1
ATOM 1109 C CA . GLY A 1 152 ? 3.637 -14.523 -17.094 1 98.31 152 GLY A CA 1
ATOM 1110 C C . GLY A 1 152 ? 3.957 -13.102 -16.688 1 98.31 152 GLY A C 1
ATOM 1111 O O . GLY A 1 152 ? 5.129 -12.734 -16.578 1 98.31 152 GLY A O 1
ATOM 1112 N N . ARG A 1 153 ? 2.928 -12.312 -16.438 1 97.94 153 ARG A N 1
ATOM 1113 C CA . ARG A 1 153 ? 3.119 -10.93 -16 1 97.94 153 ARG A CA 1
ATOM 1114 C C . ARG A 1 153 ? 3.799 -10.875 -14.641 1 97.94 153 ARG A C 1
ATOM 1116 O O . ARG A 1 153 ? 4.668 -10.031 -14.414 1 97.94 153 ARG A O 1
ATOM 1123 N N . MET A 1 154 ? 3.361 -11.75 -13.727 1 98.44 154 MET A N 1
ATOM 1124 C CA . MET A 1 154 ? 4.023 -11.836 -12.43 1 98.44 154 MET A CA 1
ATOM 1125 C C . MET A 1 154 ? 5.516 -12.109 -12.594 1 98.44 154 MET A C 1
ATOM 1127 O O . MET A 1 154 ? 6.344 -11.477 -11.938 1 98.44 154 MET A O 1
ATOM 1131 N N . ALA A 1 155 ? 5.84 -13.016 -13.469 1 98.81 155 ALA A N 1
ATOM 1132 C CA . ALA A 1 155 ? 7.234 -13.367 -13.727 1 98.81 155 ALA A CA 1
ATOM 1133 C C . ALA A 1 155 ? 8 -12.18 -14.297 1 98.81 155 ALA A C 1
ATOM 1135 O O . ALA A 1 155 ? 9.164 -11.953 -13.953 1 98.81 155 ALA A O 1
ATOM 1136 N N . ASP A 1 156 ? 7.371 -11.391 -15.172 1 98.62 156 ASP A N 1
ATOM 1137 C CA . ASP A 1 156 ? 7.984 -10.195 -15.734 1 98.62 156 ASP A CA 1
ATOM 1138 C C . ASP A 1 156 ? 8.352 -9.195 -14.641 1 98.62 156 ASP A C 1
ATOM 1140 O O . ASP A 1 156 ? 9.469 -8.68 -14.609 1 98.62 156 ASP A O 1
ATOM 1144 N N . VAL A 1 157 ? 7.363 -8.969 -13.781 1 98.38 157 VAL A N 1
ATOM 1145 C CA . VAL A 1 157 ? 7.551 -8 -12.711 1 98.38 157 VAL A CA 1
ATOM 1146 C C . VAL A 1 157 ? 8.68 -8.461 -11.789 1 98.38 157 VAL A C 1
ATOM 1148 O O . VAL A 1 157 ? 9.586 -7.688 -11.477 1 98.38 157 VAL A O 1
ATOM 1151 N N . MET A 1 158 ? 8.688 -9.711 -11.398 1 98.81 158 MET A N 1
ATOM 1152 C CA . MET A 1 158 ? 9.711 -10.266 -10.523 1 98.81 158 MET A CA 1
ATOM 1153 C C . MET A 1 158 ? 11.094 -10.188 -11.172 1 98.81 158 MET A C 1
ATOM 1155 O O . MET A 1 158 ? 12.055 -9.758 -10.539 1 98.81 158 MET A O 1
ATOM 1159 N N . ALA A 1 159 ? 11.18 -10.625 -12.398 1 98.81 159 ALA A N 1
ATOM 1160 C CA . ALA A 1 159 ? 12.461 -10.641 -13.109 1 98.81 159 ALA A CA 1
ATOM 1161 C C . ALA A 1 159 ? 13.055 -9.242 -13.211 1 98.81 159 ALA A C 1
ATOM 1163 O O . ALA A 1 159 ? 14.258 -9.062 -13.008 1 98.81 159 ALA A O 1
ATOM 1164 N N . ALA A 1 160 ? 12.211 -8.289 -13.5 1 98.5 160 ALA A N 1
ATOM 1165 C CA . ALA A 1 160 ? 12.68 -6.914 -13.641 1 98.5 160 ALA A CA 1
ATOM 1166 C C . ALA A 1 160 ? 13.352 -6.426 -12.359 1 98.5 160 ALA A C 1
ATOM 1168 O O . ALA A 1 160 ? 14.43 -5.836 -12.406 1 98.5 160 ALA A O 1
ATOM 1169 N N . ASP A 1 161 ? 12.75 -6.652 -11.211 1 98.44 161 ASP A N 1
ATOM 1170 C CA . ASP A 1 161 ? 13.32 -6.215 -9.938 1 98.44 161 ASP A CA 1
ATOM 1171 C C . ASP A 1 161 ? 14.539 -7.059 -9.562 1 98.44 161 ASP A C 1
ATOM 1173 O O . ASP A 1 161 ? 15.539 -6.527 -9.078 1 98.44 161 ASP A O 1
ATOM 1177 N N . LEU A 1 162 ? 14.477 -8.375 -9.789 1 98.62 162 LEU A N 1
ATOM 1178 C CA . LEU A 1 162 ? 15.578 -9.266 -9.43 1 98.62 162 LEU A CA 1
ATOM 1179 C C . LEU A 1 162 ? 16.828 -8.938 -10.227 1 98.62 162 LEU A C 1
ATOM 1181 O O . LEU A 1 162 ? 17.938 -8.992 -9.703 1 98.62 162 LEU A O 1
ATOM 1185 N N . VAL A 1 163 ? 16.688 -8.602 -11.516 1 98.19 163 VAL A N 1
ATOM 1186 C CA . VAL A 1 163 ? 17.812 -8.234 -12.367 1 98.19 163 VAL A CA 1
ATOM 1187 C C . VAL A 1 163 ? 18.484 -6.969 -11.828 1 98.19 163 VAL A C 1
ATOM 1189 O O . VAL A 1 163 ? 19.703 -6.844 -11.844 1 98.19 163 VAL A O 1
ATOM 1192 N N . ARG A 1 164 ? 17.672 -6.062 -11.336 1 97.62 164 ARG A N 1
ATOM 1193 C CA . ARG A 1 164 ? 18.203 -4.828 -10.766 1 97.62 164 ARG A CA 1
ATOM 1194 C C . ARG A 1 164 ? 18.969 -5.109 -9.469 1 97.62 164 ARG A C 1
ATOM 1196 O O . ARG A 1 164 ? 19.969 -4.453 -9.172 1 97.62 164 ARG A O 1
ATOM 1203 N N . LEU A 1 165 ? 18.562 -6.074 -8.695 1 97.81 165 LEU A N 1
ATOM 1204 C CA . LEU A 1 165 ? 19.172 -6.422 -7.418 1 97.81 165 LEU A CA 1
ATOM 1205 C C . LEU A 1 165 ? 20.406 -7.289 -7.625 1 97.81 165 LEU A C 1
ATOM 1207 O O . LEU A 1 165 ? 21.312 -7.289 -6.793 1 97.81 165 LEU A O 1
ATOM 1211 N N . ALA A 1 166 ? 20.422 -8.031 -8.719 1 97.69 166 ALA A N 1
ATOM 1212 C CA . ALA A 1 166 ? 21.531 -8.914 -9.055 1 97.69 166 ALA A CA 1
ATOM 1213 C C . ALA A 1 166 ? 21.906 -8.789 -10.531 1 97.69 166 ALA A C 1
ATOM 1215 O O . ALA A 1 166 ? 21.734 -9.734 -11.305 1 97.69 166 ALA A O 1
ATOM 1216 N N . PRO A 1 167 ? 22.562 -7.703 -10.875 1 97.06 167 PRO A N 1
ATOM 1217 C CA . PRO A 1 167 ? 22.859 -7.461 -12.289 1 97.06 167 PRO A CA 1
ATOM 1218 C C . PRO A 1 167 ? 23.766 -8.523 -12.891 1 97.06 167 PRO A C 1
ATOM 1220 O O . PRO A 1 167 ? 23.703 -8.805 -14.086 1 97.06 167 PRO A O 1
ATOM 1223 N N . GLN A 1 168 ? 24.594 -9.188 -12.172 1 96.62 168 GLN A N 1
ATOM 1224 C CA . GLN A 1 168 ? 25.5 -10.219 -12.656 1 96.62 168 GLN A CA 1
ATOM 1225 C C . GLN A 1 168 ? 24.734 -11.453 -13.117 1 96.62 168 GLN A C 1
ATOM 1227 O O . GLN A 1 168 ? 25.234 -12.242 -13.922 1 96.62 168 GLN A O 1
ATOM 1232 N N . ASP A 1 169 ? 23.547 -11.617 -12.641 1 98 169 ASP A N 1
ATOM 1233 C CA . ASP A 1 169 ? 22.75 -12.789 -12.961 1 98 169 ASP A CA 1
ATOM 1234 C C . ASP A 1 169 ? 21.719 -12.469 -14.047 1 98 169 ASP A C 1
ATOM 1236 O O . ASP A 1 169 ? 20.844 -13.289 -14.344 1 98 169 ASP A O 1
ATOM 1240 N N . LYS A 1 170 ? 21.766 -11.289 -14.641 1 98.25 170 LYS A N 1
ATOM 1241 C CA . LYS A 1 170 ? 20.797 -10.828 -15.625 1 98.25 170 LYS A CA 1
ATOM 1242 C C . LYS A 1 170 ? 20.641 -11.836 -16.75 1 98.25 170 LYS A C 1
ATOM 1244 O O . LYS A 1 170 ? 19.516 -12.25 -17.078 1 98.25 170 LYS A O 1
ATOM 1249 N N . PRO A 1 171 ? 21.703 -12.336 -17.391 1 98.62 171 PRO A N 1
ATOM 1250 C CA . PRO A 1 171 ? 21.516 -13.25 -18.516 1 9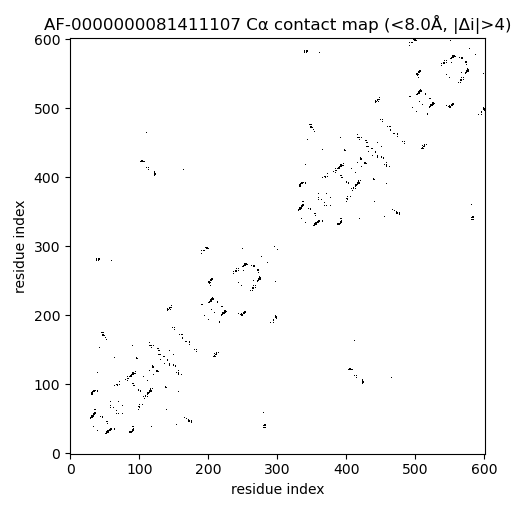8.62 171 PRO A CA 1
ATOM 1251 C C . PRO A 1 171 ? 20.75 -14.516 -18.125 1 98.62 171 PRO A C 1
ATOM 1253 O O . PRO A 1 171 ? 19.875 -14.961 -18.859 1 98.62 171 PRO A O 1
ATOM 1256 N N . LYS A 1 172 ? 21.094 -15.062 -16.953 1 98.69 172 LYS A N 1
ATOM 1257 C CA . LYS A 1 172 ? 20.438 -16.297 -16.516 1 98.69 172 LYS A CA 1
ATOM 1258 C C . LYS A 1 172 ? 18.984 -16.047 -16.156 1 98.69 172 LYS A C 1
ATOM 1260 O O . LYS A 1 172 ? 18.109 -16.844 -16.516 1 98.69 172 LYS A O 1
ATOM 1265 N N . ILE A 1 173 ? 18.688 -14.945 -15.453 1 98.88 173 ILE A N 1
ATOM 1266 C CA . ILE A 1 173 ? 17.312 -14.617 -15.07 1 98.88 173 ILE A CA 1
ATOM 1267 C C . ILE A 1 173 ? 16.469 -14.398 -16.328 1 98.88 173 ILE A C 1
ATOM 1269 O O . ILE A 1 173 ? 15.352 -14.906 -16.422 1 98.88 173 ILE A O 1
ATOM 1273 N N . GLU A 1 174 ? 17.016 -13.688 -17.281 1 98.81 174 GLU A N 1
ATOM 1274 C CA . GLU A 1 174 ? 16.281 -13.414 -18.516 1 98.81 174 GLU A CA 1
ATOM 1275 C C . GLU A 1 174 ? 16.062 -14.688 -19.312 1 98.81 174 GLU A C 1
ATOM 1277 O O . GLU A 1 174 ? 15.016 -14.859 -19.938 1 98.81 174 GLU A O 1
ATOM 1282 N N . ALA A 1 175 ? 17 -15.539 -19.344 1 98.88 175 ALA A N 1
ATOM 1283 C CA . ALA A 1 175 ? 16.844 -16.828 -20.031 1 98.88 175 ALA A CA 1
ATOM 1284 C C . ALA A 1 175 ? 15.75 -17.656 -19.375 1 98.88 175 ALA A C 1
ATOM 1286 O O . ALA A 1 175 ? 14.922 -18.25 -20.078 1 98.88 175 ALA A O 1
ATOM 1287 N N . ASN A 1 176 ? 15.781 -17.734 -18.031 1 98.88 176 ASN A N 1
ATOM 1288 C CA . ASN A 1 176 ? 14.758 -18.469 -17.297 1 98.88 176 ASN A CA 1
ATOM 1289 C C . ASN A 1 176 ? 13.367 -17.891 -17.531 1 98.88 176 ASN A C 1
ATOM 1291 O O . ASN A 1 176 ? 12.398 -18.625 -17.688 1 98.88 176 ASN A O 1
ATOM 1295 N N . LEU A 1 177 ? 13.297 -16.547 -17.562 1 98.88 177 LEU A N 1
ATOM 1296 C CA . LEU A 1 177 ? 12.031 -15.875 -17.844 1 98.88 177 LEU A CA 1
ATOM 1297 C C . LEU A 1 177 ? 11.516 -16.234 -19.234 1 98.88 177 LEU A C 1
ATOM 1299 O O . LEU A 1 177 ? 10.336 -16.547 -19.406 1 98.88 177 LEU A O 1
ATOM 1303 N N . ALA A 1 178 ? 12.375 -16.156 -20.203 1 98.81 178 ALA A N 1
ATOM 1304 C CA . ALA A 1 178 ? 12 -16.5 -21.578 1 98.81 178 ALA A CA 1
ATOM 1305 C C . ALA A 1 178 ? 11.484 -17.938 -21.672 1 98.81 178 ALA A C 1
ATOM 1307 O O . ALA A 1 178 ? 10.477 -18.203 -22.328 1 98.81 178 ALA A O 1
ATOM 1308 N N . ALA A 1 179 ? 12.18 -18.859 -21.016 1 98.81 179 ALA A N 1
ATOM 1309 C CA . ALA A 1 179 ? 11.773 -20.25 -21.016 1 98.81 179 ALA A CA 1
ATOM 1310 C C . ALA A 1 179 ? 10.398 -20.422 -20.375 1 98.81 179 ALA A C 1
ATOM 1312 O O . ALA A 1 179 ? 9.555 -21.156 -20.891 1 98.81 179 ALA A O 1
ATOM 1313 N N . LEU A 1 180 ? 10.172 -19.766 -19.281 1 98.75 180 LEU A N 1
ATOM 1314 C CA . LEU A 1 180 ? 8.883 -19.828 -18.594 1 98.75 180 LEU A CA 1
ATOM 1315 C C . LEU A 1 180 ? 7.773 -19.297 -19.484 1 98.75 180 LEU A C 1
ATOM 1317 O O . LEU A 1 180 ? 6.711 -19.906 -19.594 1 98.75 180 LEU A O 1
ATOM 1321 N N . LYS A 1 181 ? 8.023 -18.156 -20.094 1 98.5 181 LYS A N 1
ATOM 1322 C CA . LYS A 1 181 ? 7.012 -17.531 -20.938 1 98.5 181 LYS A CA 1
ATOM 1323 C C . LYS A 1 181 ? 6.668 -18.406 -22.125 1 98.5 181 LYS A C 1
ATOM 1325 O O . LYS A 1 181 ? 5.508 -18.484 -22.531 1 98.5 181 LYS A O 1
ATOM 1330 N N . GLN A 1 182 ? 7.668 -19.016 -22.719 1 98.44 182 GLN A N 1
ATOM 1331 C CA . GLN A 1 182 ? 7.422 -19.938 -23.812 1 98.44 182 GLN A CA 1
ATOM 1332 C C . GLN A 1 182 ? 6.555 -21.109 -23.359 1 98.44 182 GLN A C 1
ATOM 1334 O O . GLN A 1 182 ? 5.641 -21.531 -24.062 1 98.44 182 GLN A O 1
ATOM 1339 N N . ARG A 1 183 ? 6.891 -21.609 -22.234 1 98.31 183 ARG A N 1
ATOM 1340 C CA . ARG A 1 183 ? 6.117 -22.703 -21.641 1 98.31 183 ARG A CA 1
ATOM 1341 C C . ARG A 1 183 ? 4.66 -22.297 -21.453 1 98.31 183 ARG A C 1
ATOM 1343 O O . ARG A 1 183 ? 3.748 -23.047 -21.797 1 98.31 183 ARG A O 1
ATOM 1350 N N . LEU A 1 184 ? 4.41 -21.125 -20.938 1 98.44 184 LEU A N 1
ATOM 1351 C CA . LEU A 1 184 ? 3.064 -20.641 -20.688 1 98.44 184 LEU A CA 1
ATOM 1352 C C . LEU A 1 184 ? 2.33 -20.359 -22 1 98.44 184 LEU A C 1
ATOM 1354 O O . LEU A 1 184 ? 1.126 -20.609 -22.109 1 98.44 184 LEU A O 1
ATOM 1358 N N . LEU A 1 185 ? 3.023 -19.844 -23.016 1 97.56 185 LEU A N 1
ATOM 1359 C CA . LEU A 1 185 ? 2.439 -19.609 -24.328 1 97.56 185 LEU A CA 1
ATOM 1360 C C . LEU A 1 185 ? 2.008 -20.922 -24.969 1 97.56 185 LEU A C 1
ATOM 1362 O O . LEU A 1 185 ? 0.928 -21 -25.562 1 97.56 185 LEU A O 1
ATOM 1366 N N . LYS A 1 186 ? 2.859 -21.906 -24.875 1 97.88 186 LYS A N 1
ATOM 1367 C CA . LYS A 1 186 ? 2.523 -23.219 -25.391 1 97.88 186 LYS A CA 1
ATOM 1368 C C . LYS A 1 186 ? 1.281 -23.781 -24.703 1 97.88 186 LYS A C 1
ATOM 1370 O O . LYS A 1 186 ? 0.408 -24.359 -25.359 1 97.88 186 LYS A O 1
ATOM 1375 N N . LEU A 1 187 ? 1.215 -23.641 -23.375 1 97.88 187 LEU A N 1
ATOM 1376 C CA . LEU A 1 187 ? 0.045 -24.078 -22.625 1 97.88 187 LEU A CA 1
ATOM 1377 C C . LEU A 1 187 ? -1.222 -23.406 -23.156 1 97.88 187 LEU A C 1
ATOM 1379 O O . LEU A 1 187 ? -2.238 -24.078 -23.359 1 97.88 187 LEU A O 1
ATOM 1383 N N . SER A 1 188 ? -1.152 -22.141 -23.359 1 96.69 188 SER A N 1
ATOM 1384 C CA . SER A 1 188 ? -2.301 -21.375 -23.844 1 96.69 188 SER A CA 1
ATOM 1385 C C . SER A 1 188 ? -2.734 -21.844 -25.219 1 96.69 188 SER A C 1
ATOM 1387 O O . SER A 1 188 ? -3.924 -22.062 -25.469 1 96.69 188 SER A O 1
ATOM 1389 N N . ALA A 1 189 ? -1.828 -22.016 -26.125 1 96.19 189 ALA A N 1
ATOM 1390 C CA . ALA A 1 189 ? -2.119 -22.453 -27.484 1 96.19 189 ALA A CA 1
ATOM 1391 C C . ALA A 1 189 ? -2.729 -23.844 -27.5 1 96.19 189 ALA A C 1
ATOM 1393 O O . ALA A 1 189 ? -3.734 -24.094 -28.172 1 96.19 189 ALA A O 1
ATOM 1394 N N . ASP A 1 190 ? -2.119 -24.703 -26.734 1 96 190 ASP A N 1
ATOM 1395 C CA . ASP A 1 190 ? -2.605 -26.078 -26.656 1 96 190 ASP A CA 1
ATOM 1396 C C . ASP A 1 190 ? -4.016 -26.125 -26.078 1 96 190 ASP A C 1
ATOM 1398 O O . ASP A 1 190 ? -4.863 -26.891 -26.547 1 96 190 ASP A O 1
ATOM 1402 N N . SER A 1 191 ? -4.246 -25.328 -25.031 1 96.75 191 SER A N 1
ATOM 1403 C CA . SER A 1 191 ? -5.551 -25.297 -24.375 1 96.75 191 SER A CA 1
ATOM 1404 C C . SER A 1 191 ? -6.629 -24.766 -25.328 1 96.75 191 SER A C 1
ATOM 1406 O O . SER A 1 191 ? -7.734 -25.312 -25.375 1 96.75 191 SER A O 1
ATOM 1408 N N . GLU A 1 192 ? -6.309 -23.781 -26.078 1 94.5 192 GLU A N 1
ATOM 1409 C CA . GLU A 1 192 ? -7.25 -23.219 -27.047 1 94.5 192 GLU A CA 1
ATOM 1410 C C . GLU A 1 192 ? -7.605 -24.25 -28.125 1 94.5 192 GLU A C 1
ATOM 1412 O O . GLU A 1 192 ? -8.773 -24.406 -28.469 1 94.5 192 GLU A O 1
ATOM 1417 N N . ALA A 1 193 ? -6.656 -24.922 -28.641 1 94.75 193 ALA A N 1
ATOM 1418 C CA . ALA A 1 193 ? -6.867 -25.938 -29.672 1 94.75 193 ALA A CA 1
ATOM 1419 C C . ALA A 1 193 ? -7.754 -27.062 -29.172 1 94.75 193 ALA A C 1
ATOM 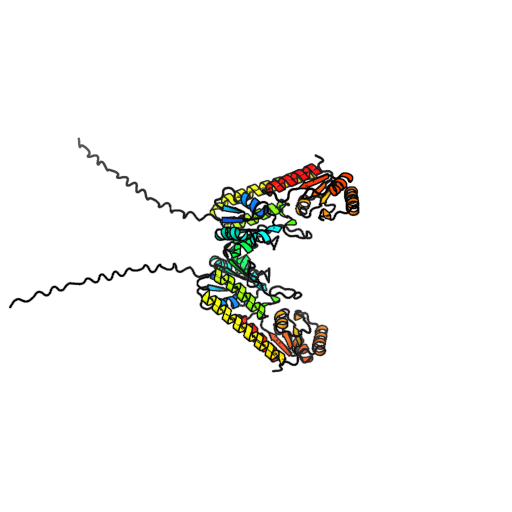1421 O O . ALA A 1 193 ? -8.688 -27.484 -29.859 1 94.75 193 ALA A O 1
ATOM 1422 N N . ARG A 1 194 ? -7.527 -27.438 -27.984 1 94.62 194 ARG A N 1
ATOM 1423 C CA . ARG A 1 194 ? -8.273 -28.562 -27.406 1 94.62 194 ARG A CA 1
ATOM 1424 C C . ARG A 1 194 ? -9.695 -28.141 -27.047 1 94.62 194 ARG A C 1
ATOM 1426 O O . ARG A 1 194 ? -10.633 -28.938 -27.203 1 94.62 194 ARG A O 1
ATOM 1433 N N . LEU A 1 195 ? -9.859 -26.922 -26.609 1 94.88 195 LEU A N 1
ATOM 1434 C CA . LEU A 1 195 ? -11.172 -26.438 -26.219 1 94.88 195 LEU A CA 1
ATOM 1435 C C . LEU A 1 195 ? -12.055 -26.188 -27.438 1 94.88 195 LEU A C 1
ATOM 1437 O O . LEU A 1 195 ? -13.281 -26.266 -27.359 1 94.88 195 LEU A O 1
ATOM 1441 N N . ALA A 1 196 ? -11.414 -25.922 -28.609 1 91.56 196 ALA A N 1
ATOM 1442 C CA . ALA A 1 196 ? -12.148 -25.703 -29.844 1 91.56 196 ALA A CA 1
ATOM 1443 C C . ALA A 1 196 ? -12.891 -26.969 -30.281 1 91.56 196 ALA A C 1
ATOM 1445 O O . ALA A 1 196 ? -13.922 -26.891 -30.953 1 91.56 196 ALA A O 1
ATOM 1446 N N . SER A 1 197 ? -12.406 -28.094 -29.766 1 90.5 197 SER A N 1
ATOM 1447 C CA . SER A 1 197 ? -13 -29.375 -30.172 1 90.5 197 SER A CA 1
ATOM 1448 C C . SER A 1 197 ? -13.984 -29.875 -29.125 1 90.5 197 SER A C 1
ATOM 1450 O O . SER A 1 197 ? -14.625 -30.906 -29.328 1 90.5 197 SER A O 1
ATOM 1452 N N . ALA A 1 198 ? -14.094 -29.141 -28.016 1 90.69 198 ALA A N 1
ATOM 1453 C CA . ALA A 1 198 ? -14.969 -29.594 -26.938 1 90.69 198 ALA A CA 1
ATOM 1454 C C . ALA A 1 198 ? -16.422 -29.219 -27.219 1 90.69 198 ALA A C 1
ATOM 1456 O O . ALA A 1 198 ? -16.703 -28.125 -27.703 1 90.69 198 ALA A O 1
ATOM 1457 N N . ASP A 1 199 ? -17.344 -30.141 -26.953 1 90.38 199 ASP A N 1
ATOM 1458 C CA . ASP A 1 199 ? -18.766 -29.953 -27.25 1 90.38 199 ASP A CA 1
ATOM 1459 C C . ASP A 1 199 ? -19.438 -29.125 -26.156 1 90.38 199 ASP A C 1
ATOM 1461 O O . ASP A 1 199 ? -20.391 -28.391 -26.422 1 90.38 199 ASP A O 1
ATOM 1465 N N . ASN A 1 200 ? -19 -29.297 -24.969 1 94.5 200 ASN A N 1
ATOM 1466 C CA . ASN A 1 200 ? -19.609 -28.641 -23.797 1 94.5 200 ASN A CA 1
ATOM 1467 C C . ASN A 1 200 ? -18.547 -27.984 -22.922 1 94.5 200 ASN A C 1
ATOM 1469 O O . ASN A 1 200 ? -17.672 -28.656 -22.375 1 94.5 200 ASN A O 1
ATOM 1473 N N . LEU A 1 201 ? -18.719 -26.656 -22.797 1 95.88 201 LEU A N 1
ATOM 1474 C CA . LEU A 1 201 ? -17.734 -25.875 -22.062 1 95.88 201 LEU A CA 1
ATOM 1475 C C . LEU A 1 201 ? -18.312 -25.344 -20.75 1 95.88 201 LEU A C 1
ATOM 1477 O O . LEU A 1 201 ? -17.703 -24.516 -20.094 1 95.88 201 LEU A O 1
ATOM 1481 N N . SER A 1 202 ? -19.453 -25.828 -20.359 1 97.25 202 SER A N 1
ATOM 1482 C CA . SER A 1 202 ? -20.156 -25.312 -19.188 1 97.25 202 SER A CA 1
ATOM 1483 C C . SER A 1 202 ? -19.594 -25.906 -17.891 1 97.25 202 SER A C 1
ATOM 1485 O O . SER A 1 202 ? -19.484 -27.125 -17.75 1 97.25 202 SER A O 1
ATOM 1487 N N . VAL A 1 203 ? -19.219 -25 -16.984 1 98.19 203 VAL A N 1
ATOM 1488 C CA . VAL A 1 203 ? -18.656 -25.453 -15.711 1 98.19 203 VAL A CA 1
ATOM 1489 C C . VAL A 1 203 ? -19.359 -24.719 -14.555 1 98.19 203 VAL A C 1
ATOM 1491 O O . VAL A 1 203 ? -19.938 -23.656 -14.75 1 98.19 203 VAL A O 1
ATOM 1494 N N . MET A 1 204 ? -19.359 -25.328 -13.406 1 98.12 204 MET A N 1
ATOM 1495 C CA . MET A 1 204 ? -19.766 -24.719 -12.148 1 98.12 204 MET A CA 1
ATOM 1496 C C . MET A 1 204 ? -18.641 -24.797 -11.117 1 98.12 204 MET A C 1
ATOM 1498 O O . MET A 1 204 ? -17.938 -25.812 -11.031 1 98.12 204 MET A O 1
ATOM 1502 N N . SER A 1 205 ? -18.469 -23.641 -10.422 1 97.12 205 SER A N 1
ATOM 1503 C CA . SER A 1 205 ? -17.406 -23.641 -9.43 1 97.12 205 SER A CA 1
ATOM 1504 C C . SER A 1 205 ? -17.984 -23.641 -8.016 1 97.12 205 SER A C 1
ATOM 1506 O O . SER A 1 205 ? -18.75 -22.734 -7.652 1 97.12 205 SER A O 1
ATOM 1508 N N . LEU A 1 206 ? -17.609 -24.609 -7.254 1 97.31 206 LEU A N 1
ATOM 1509 C CA . LEU A 1 206 ? -17.953 -24.625 -5.836 1 97.31 206 LEU A CA 1
ATOM 1510 C C . LEU A 1 206 ? -16.797 -24.078 -5 1 97.31 206 LEU A C 1
ATOM 1512 O O . LEU A 1 206 ? -16.688 -24.375 -3.807 1 97.31 206 LEU A O 1
ATOM 1516 N N . SER A 1 207 ? -15.914 -23.359 -5.656 1 94.81 207 SER A N 1
ATOM 1517 C CA . SER A 1 207 ? -14.727 -22.75 -5.074 1 94.81 207 SER A CA 1
ATOM 1518 C C . SER A 1 207 ? -14.57 -21.297 -5.551 1 94.81 207 SER A C 1
ATOM 1520 O O . SER A 1 207 ? -14.984 -20.969 -6.66 1 94.81 207 SER A O 1
ATOM 1522 N N . ASP A 1 208 ? -13.969 -20.453 -4.707 1 91.75 208 ASP A N 1
ATOM 1523 C CA . ASP A 1 208 ? -13.695 -19.078 -5.094 1 91.75 208 ASP A CA 1
ATOM 1524 C C . ASP A 1 208 ? -12.289 -18.938 -5.676 1 91.75 208 ASP A C 1
ATOM 1526 O O . ASP A 1 208 ? -11.82 -17.812 -5.918 1 91.75 208 ASP A O 1
ATOM 1530 N N . HIS A 1 209 ? -11.664 -20.031 -6.008 1 93.5 2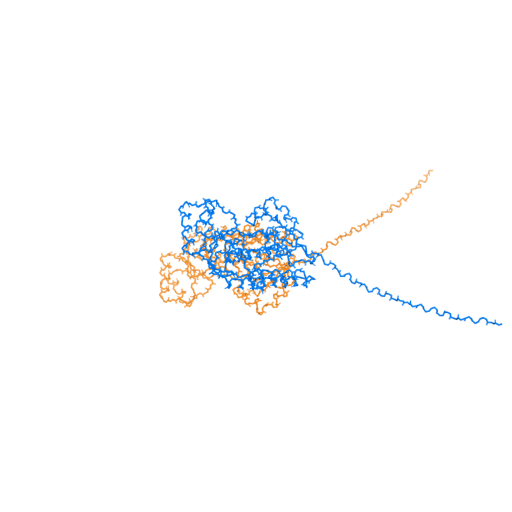09 HIS A N 1
ATOM 1531 C CA . HIS A 1 209 ? -10.266 -19.984 -6.41 1 93.5 209 HIS A CA 1
ATOM 1532 C C . HIS A 1 209 ? -10.125 -19.953 -7.926 1 93.5 209 HIS A C 1
ATOM 1534 O O . HIS A 1 209 ? -9.062 -19.594 -8.453 1 93.5 209 HIS A O 1
ATOM 1540 N N . PHE A 1 210 ? -11.234 -20.203 -8.641 1 95.31 210 PHE A N 1
ATOM 1541 C CA . PHE A 1 210 ? -10.984 -20.641 -10.008 1 95.31 210 PHE A CA 1
ATOM 1542 C C . PHE A 1 210 ? -11.539 -19.625 -11.008 1 95.31 210 PHE A C 1
ATOM 1544 O O . PHE A 1 210 ? -11.602 -19.906 -12.203 1 95.31 210 PHE A O 1
ATOM 1551 N N . GLY A 1 211 ? -11.93 -18.484 -10.523 1 93.31 211 GLY A N 1
ATOM 1552 C CA . GLY A 1 211 ? -12.461 -17.484 -11.422 1 93.31 211 GLY A CA 1
ATOM 1553 C C . GLY A 1 211 ? -11.523 -17.141 -12.562 1 93.31 211 GLY A C 1
ATOM 1554 O O . GLY A 1 211 ? -11.93 -17.109 -13.727 1 93.31 211 GLY A O 1
ATOM 1555 N N . TYR A 1 212 ? -10.273 -16.969 -12.305 1 94.31 212 TYR A N 1
ATOM 1556 C CA . TYR A 1 212 ? -9.297 -16.578 -13.312 1 94.31 212 TYR A CA 1
ATOM 1557 C C . TYR A 1 212 ? -8.969 -17.75 -14.227 1 94.31 212 TYR A C 1
ATOM 1559 O O . TYR A 1 212 ? -8.727 -17.562 -15.422 1 94.31 212 TYR A O 1
ATOM 1567 N N . LEU A 1 213 ? -8.938 -18.906 -13.672 1 95.88 213 LEU A N 1
ATOM 1568 C CA . LEU A 1 213 ? -8.719 -20.078 -14.492 1 95.88 213 LEU A CA 1
ATOM 1569 C C . LEU A 1 213 ? -9.836 -20.25 -15.523 1 95.88 213 LEU A C 1
ATOM 1571 O O . LEU A 1 213 ? -9.57 -20.375 -16.719 1 95.88 213 LEU A O 1
ATOM 1575 N N . ILE A 1 214 ? -11.078 -20.172 -15.062 1 95.56 214 ILE A N 1
ATOM 1576 C CA . ILE A 1 214 ? -12.258 -20.328 -15.914 1 95.56 214 ILE A CA 1
ATOM 1577 C C . ILE A 1 214 ? -12.273 -19.234 -16.984 1 95.56 214 ILE A C 1
ATOM 1579 O O . ILE A 1 214 ? -12.453 -19.531 -18.172 1 95.56 214 ILE A O 1
ATOM 1583 N N . GLY A 1 215 ? -12.016 -18.047 -16.547 1 93.5 215 GLY A N 1
ATOM 1584 C CA . GLY A 1 215 ? -12.023 -16.922 -17.469 1 93.5 215 GLY A CA 1
ATOM 1585 C C . GLY A 1 215 ? -10.93 -17.016 -18.516 1 93.5 215 GLY A C 1
ATOM 1586 O O 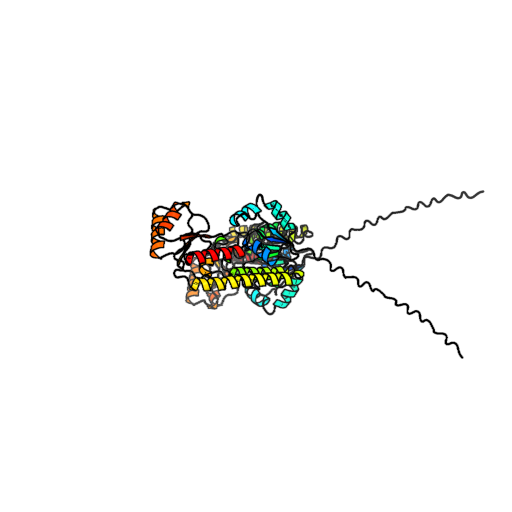. GLY A 1 215 ? -11.156 -16.719 -19.688 1 93.5 215 GLY A O 1
ATOM 1587 N N . SER A 1 216 ? -9.797 -17.359 -18.109 1 94.31 216 SER A N 1
ATOM 1588 C CA . SER A 1 216 ? -8.648 -17.406 -19.016 1 94.31 216 SER A CA 1
ATOM 1589 C C . SER A 1 216 ? -8.828 -18.469 -20.094 1 94.31 216 SER A C 1
ATOM 1591 O O . SER A 1 216 ? -8.234 -18.375 -21.156 1 94.31 216 SER A O 1
ATOM 1593 N N . LEU A 1 217 ? -9.648 -19.438 -19.844 1 95.88 217 LEU A N 1
ATOM 1594 C CA . LEU A 1 217 ? -9.898 -20.516 -20.797 1 95.88 217 LEU A CA 1
ATOM 1595 C C . LEU A 1 217 ? -11.203 -20.281 -21.547 1 95.88 217 LEU A C 1
ATOM 1597 O O . LEU A 1 217 ? -11.609 -21.109 -22.359 1 95.88 217 LEU A O 1
ATOM 1601 N N . ASN A 1 218 ? -11.859 -19.188 -21.234 1 94.31 218 ASN A N 1
ATOM 1602 C CA . ASN A 1 218 ? -13.117 -18.812 -21.859 1 94.31 218 ASN A CA 1
ATOM 1603 C C . ASN A 1 218 ? -14.188 -19.891 -21.672 1 94.31 218 ASN A C 1
ATOM 1605 O O . ASN A 1 218 ? -14.914 -20.219 -22.609 1 94.31 218 ASN A O 1
ATOM 1609 N N . LEU A 1 219 ? -14.18 -20.438 -20.5 1 96.44 219 LEU A N 1
ATOM 1610 C CA . LEU A 1 219 ? -15.227 -21.406 -20.172 1 96.44 219 LEU A CA 1
ATOM 1611 C C . LEU A 1 219 ? -16.516 -20.688 -19.781 1 96.44 219 LEU A C 1
ATOM 1613 O O . LEU A 1 219 ? -16.5 -19.5 -19.453 1 96.44 219 LEU A O 1
ATOM 1617 N N . GLU A 1 220 ? -17.562 -21.406 -19.906 1 96.12 220 GLU A N 1
ATOM 1618 C CA . GLU A 1 220 ? -18.875 -20.859 -19.531 1 96.12 220 GLU A CA 1
ATOM 1619 C C . GLU A 1 220 ? -19.203 -21.188 -18.078 1 96.12 220 GLU A C 1
ATOM 1621 O O . GLU A 1 220 ? -19.484 -22.344 -17.734 1 96.12 220 GLU A O 1
ATOM 1626 N N . LEU A 1 221 ? -19.203 -20.203 -17.328 1 95.94 221 LEU A N 1
ATOM 1627 C CA . LEU A 1 221 ? -19.5 -20.391 -15.906 1 95.94 221 LEU A CA 1
ATOM 1628 C C . LEU A 1 221 ? -21 -20.375 -15.664 1 95.94 221 LEU A C 1
ATOM 1630 O O . LEU A 1 221 ? -21.641 -19.328 -15.805 1 95.94 221 LEU A O 1
ATOM 1634 N N . ALA A 1 222 ? -21.531 -21.484 -15.266 1 96.19 222 ALA A N 1
ATOM 1635 C CA . ALA A 1 222 ? -22.969 -21.594 -14.984 1 96.19 222 ALA A CA 1
ATOM 1636 C C . ALA A 1 222 ? -23.312 -21 -13.625 1 96.19 222 ALA A C 1
ATOM 1638 O O . ALA A 1 222 ? -24.453 -20.594 -13.391 1 96.19 222 ALA A O 1
ATOM 1639 N N . GLY A 1 223 ? -22.359 -21.016 -12.742 1 95.12 223 GLY A N 1
ATOM 1640 C CA . GLY A 1 223 ? -22.547 -20.469 -11.414 1 95.12 223 GLY A CA 1
ATOM 1641 C C . GLY A 1 223 ? -21.359 -20.688 -10.5 1 95.12 223 GLY A C 1
ATOM 1642 O O . GLY A 1 223 ? -20.484 -21.516 -10.789 1 95.12 223 GLY A O 1
ATOM 1643 N N . GLN A 1 224 ? -21.375 -19.891 -9.461 1 94 224 GLN A N 1
ATOM 1644 C CA . GLN A 1 224 ? -20.375 -20.031 -8.406 1 94 224 GLN A CA 1
ATOM 1645 C C . GLN A 1 224 ? -21.016 -20.062 -7.031 1 94 224 GLN A C 1
ATOM 1647 O O . GLN A 1 224 ? -21.891 -19.234 -6.723 1 94 224 GLN A O 1
ATOM 1652 N N . ASP A 1 225 ? -20.641 -21.109 -6.242 1 95.38 225 ASP A N 1
ATOM 1653 C CA . ASP A 1 225 ? -21.156 -21.25 -4.887 1 95.38 225 ASP A CA 1
ATOM 1654 C C . ASP A 1 225 ? -20.078 -21.766 -3.936 1 95.38 225 ASP A C 1
ATOM 1656 O O . ASP A 1 225 ? -20.016 -22.969 -3.658 1 95.38 225 ASP A O 1
ATOM 1660 N N . PRO A 1 226 ? -19.297 -20.812 -3.434 1 93.5 226 PRO A N 1
ATOM 1661 C CA . PRO A 1 226 ? -18.156 -21.234 -2.607 1 93.5 226 PRO A CA 1
ATOM 1662 C C . PRO A 1 226 ? -18.531 -21.406 -1.136 1 93.5 226 PRO A C 1
ATOM 1664 O O . PRO A 1 226 ? -17.719 -21.141 -0.253 1 93.5 226 PRO A O 1
ATOM 1667 N N . ARG A 1 227 ? -19.734 -21.812 -0.827 1 92.31 227 ARG A N 1
ATOM 1668 C CA . ARG A 1 227 ? -20.141 -21.953 0.57 1 92.31 227 ARG A CA 1
ATOM 1669 C C . ARG A 1 227 ? -19.359 -23.078 1.254 1 92.31 227 ARG A C 1
ATOM 1671 O O . ARG A 1 227 ? -18.922 -24.031 0.601 1 92.31 227 ARG A O 1
ATOM 1678 N N . PRO A 1 228 ? -19.219 -23 2.535 1 90.94 228 PRO A N 1
ATOM 1679 C CA . PRO A 1 228 ? -18.578 -24.094 3.283 1 90.94 228 PRO A CA 1
ATOM 1680 C C . PRO A 1 228 ? -19.391 -25.375 3.242 1 90.94 228 PRO A C 1
ATOM 1682 O O . PRO A 1 228 ? -20.625 -25.344 3.174 1 90.94 228 PRO A O 1
ATOM 1685 N N . ASP A 1 229 ? -18.688 -26.469 3.395 1 88.12 229 ASP A N 1
ATOM 1686 C CA . ASP A 1 229 ? -19.297 -27.797 3.285 1 88.12 229 ASP A CA 1
ATOM 1687 C C . ASP A 1 229 ? -20.406 -27.969 4.32 1 88.12 229 ASP A C 1
ATOM 1689 O O . ASP A 1 229 ? -21.422 -28.594 4.035 1 88.12 229 ASP A O 1
ATOM 1693 N N . ALA A 1 230 ? -20.172 -27.312 5.41 1 89.31 230 ALA A N 1
ATOM 1694 C CA . ALA A 1 230 ? -21.078 -27.531 6.535 1 89.31 230 ALA A CA 1
ATOM 1695 C C . ALA A 1 230 ? -22.391 -26.766 6.332 1 89.31 230 ALA A C 1
ATOM 1697 O O . ALA A 1 230 ? -23.375 -27.031 7.027 1 89.31 230 ALA A O 1
ATOM 1698 N N . GLU A 1 231 ? -22.406 -26.031 5.336 1 93.88 231 GLU A N 1
ATOM 1699 C CA . GLU A 1 231 ? -23.547 -25.141 5.191 1 93.88 231 GLU A CA 1
ATOM 1700 C C . GLU A 1 231 ? -24.531 -25.672 4.148 1 93.88 231 GLU A C 1
ATOM 1702 O O . GLU A 1 231 ? -25.578 -25.062 3.912 1 93.88 231 GLU A O 1
ATOM 1707 N N . TRP A 1 232 ? -24.266 -26.828 3.576 1 96.12 232 TRP A N 1
ATOM 1708 C CA . TRP A 1 232 ? -25.156 -27.406 2.568 1 96.12 232 TRP A CA 1
ATOM 1709 C C . TRP A 1 232 ? -26.375 -28.062 3.219 1 96.12 232 TRP A C 1
ATOM 1711 O O . TRP A 1 232 ? -26.219 -28.969 4.051 1 96.12 232 TRP A O 1
ATOM 1721 N N . THR A 1 233 ? -27.562 -27.594 2.811 1 96.56 233 THR A N 1
ATOM 1722 C CA . THR A 1 233 ? -28.812 -28.203 3.242 1 96.56 233 THR A CA 1
ATOM 1723 C C . THR A 1 233 ? -29.359 -29.125 2.158 1 96.56 233 THR A C 1
ATOM 1725 O O . THR A 1 233 ? -28.938 -29.047 1.001 1 96.56 233 THR A O 1
ATOM 1728 N N . PRO A 1 234 ? -30.312 -30 2.578 1 96.44 234 PRO A N 1
ATOM 1729 C CA . PRO A 1 234 ? -30.938 -30.844 1.562 1 96.44 234 PRO A CA 1
ATOM 1730 C C . PRO A 1 234 ? -31.594 -30.047 0.447 1 96.44 234 PRO A C 1
ATOM 1732 O O . PRO A 1 234 ? -31.547 -30.438 -0.721 1 96.44 234 PRO A O 1
ATOM 1735 N N . GLU A 1 235 ? -32.094 -28.969 0.859 1 97.5 235 GLU A N 1
ATOM 1736 C CA . GLU A 1 235 ? -32.719 -28.094 -0.138 1 97.5 235 GLU A CA 1
ATOM 1737 C C . GLU A 1 235 ? -31.672 -27.516 -1.083 1 97.5 235 GLU A C 1
ATOM 1739 O O . GLU A 1 235 ? -31.906 -27.406 -2.291 1 97.5 235 GLU A O 1
ATOM 1744 N N . ASP A 1 236 ? -30.547 -27.125 -0.541 1 97.56 236 ASP A N 1
ATOM 1745 C CA . ASP A 1 236 ? -29.453 -26.594 -1.345 1 97.56 236 ASP A CA 1
ATOM 1746 C C . ASP A 1 236 ? -28.953 -27.641 -2.354 1 97.56 236 ASP A C 1
ATOM 1748 O O . ASP A 1 236 ? -28.656 -27.297 -3.5 1 97.56 236 ASP A O 1
ATOM 1752 N N . LEU A 1 237 ? -28.906 -28.828 -1.873 1 97.88 237 LEU A N 1
ATOM 1753 C CA . LEU A 1 237 ? -28.391 -29.906 -2.715 1 97.88 237 LEU A CA 1
ATOM 1754 C C . LEU A 1 237 ? -29.344 -30.188 -3.871 1 97.88 237 LEU A C 1
ATOM 1756 O O . LEU A 1 237 ? -28.906 -30.438 -4.996 1 97.88 237 LEU A O 1
ATOM 1760 N N . LYS A 1 238 ? -30.609 -30.125 -3.592 1 97.5 238 LYS A N 1
ATOM 1761 C CA . LYS A 1 238 ? -31.594 -30.297 -4.652 1 97.5 238 LYS A CA 1
ATOM 1762 C C . LYS A 1 238 ? -31.484 -29.172 -5.691 1 97.5 238 LYS A C 1
ATOM 1764 O O . LYS A 1 238 ? -31.562 -29.438 -6.895 1 97.5 238 LYS A O 1
ATOM 1769 N N . LYS A 1 239 ? -31.297 -28.047 -5.18 1 97.56 239 LYS A N 1
ATOM 1770 C CA . LYS A 1 239 ? -31.141 -26.906 -6.066 1 97.56 239 LYS A CA 1
ATOM 1771 C C . LYS A 1 239 ? -29.875 -27.031 -6.906 1 97.56 239 LYS A C 1
ATOM 1773 O O . LYS A 1 239 ? -29.859 -26.672 -8.086 1 97.56 239 LYS A O 1
ATOM 1778 N N . LEU A 1 240 ? -28.812 -27.484 -6.258 1 98.06 240 LEU A N 1
ATOM 1779 C CA . LEU A 1 240 ? -27.562 -27.703 -6.977 1 98.06 240 LEU A CA 1
ATOM 1780 C C . LEU A 1 240 ? -27.766 -28.688 -8.125 1 98.06 240 LEU A C 1
ATOM 1782 O O . LEU A 1 240 ? -27.406 -28.391 -9.266 1 98.06 240 LEU A O 1
ATOM 1786 N N . THR A 1 241 ? -28.422 -29.797 -7.867 1 98.25 241 THR A N 1
ATOM 1787 C CA . THR A 1 241 ? -28.672 -30.812 -8.883 1 98.25 241 THR A CA 1
ATOM 1788 C C . THR A 1 241 ? -29.5 -30.234 -10.031 1 98.25 241 THR A C 1
ATOM 1790 O O . THR A 1 241 ? -29.156 -30.438 -11.203 1 98.25 241 THR A O 1
ATOM 1793 N N . ALA A 1 242 ? -30.438 -29.484 -9.664 1 98 242 ALA A N 1
ATOM 1794 C CA . ALA A 1 242 ? -31.297 -28.891 -10.672 1 98 242 ALA A CA 1
ATOM 1795 C C . ALA A 1 242 ? -30.531 -27.891 -11.547 1 98 242 ALA A C 1
ATOM 1797 O O . ALA A 1 242 ? -30.688 -27.891 -12.766 1 98 242 ALA A O 1
ATOM 1798 N N . THR A 1 243 ? -29.75 -27.078 -10.914 1 97.69 243 THR A N 1
ATOM 1799 C CA . THR A 1 243 ? -28.969 -26.078 -11.625 1 97.69 243 THR A CA 1
ATOM 1800 C C . THR A 1 243 ? -28 -26.75 -12.594 1 97.69 243 THR A C 1
ATOM 1802 O O . THR A 1 243 ? -27.844 -26.312 -13.734 1 97.69 243 THR A O 1
ATOM 1805 N N . LEU A 1 244 ? -27.391 -27.812 -12.133 1 98.31 244 LEU A N 1
ATOM 1806 C CA . LEU A 1 244 ? -26.438 -28.531 -12.961 1 98.31 244 LEU A CA 1
ATOM 1807 C C . LEU A 1 244 ? -27.125 -29.156 -14.172 1 98.31 244 LEU A C 1
ATOM 1809 O O . LEU A 1 244 ? -26.609 -29.062 -15.297 1 98.31 244 LEU A O 1
ATOM 1813 N N . LYS A 1 245 ? -28.312 -29.672 -14 1 97.75 245 LYS A N 1
ATOM 1814 C CA . LYS A 1 245 ? -29.062 -30.281 -15.078 1 97.75 245 LYS A CA 1
ATOM 1815 C C . LYS A 1 245 ? -29.578 -29.234 -16.062 1 97.75 245 LYS A C 1
ATOM 1817 O O . LYS A 1 245 ? -29.422 -29.375 -17.266 1 97.75 245 LYS A O 1
ATOM 1822 N N . ASP A 1 246 ? -30.062 -28.188 -15.5 1 97.38 246 ASP A N 1
ATOM 1823 C CA . ASP A 1 246 ? -30.703 -27.141 -16.297 1 97.38 246 ASP A CA 1
ATOM 1824 C C . ASP A 1 246 ? -29.672 -26.438 -17.188 1 97.38 246 ASP A C 1
ATOM 1826 O O . ASP A 1 246 ? -30.016 -25.984 -18.281 1 97.38 246 ASP A O 1
ATOM 1830 N N . ASN A 1 247 ? -28.453 -26.438 -16.797 1 97.12 247 ASN A N 1
ATOM 1831 C CA . ASN A 1 247 ? -27.422 -25.703 -17.531 1 97.12 247 ASN A CA 1
ATOM 1832 C C . ASN A 1 247 ? -26.469 -26.656 -18.266 1 97.12 247 ASN A C 1
ATOM 1834 O O . ASN A 1 247 ? -25.453 -26.219 -18.812 1 97.12 247 ASN A O 1
ATOM 1838 N N . ASP A 1 248 ? -26.766 -27.906 -18.188 1 96.56 248 ASP A N 1
ATOM 1839 C CA . ASP A 1 248 ? -25.953 -28.938 -18.828 1 96.56 248 ASP A CA 1
ATOM 1840 C C . ASP A 1 248 ? -24.484 -28.766 -18.453 1 96.56 248 ASP A C 1
ATOM 1842 O O . ASP A 1 248 ? -23.609 -28.672 -19.328 1 96.56 248 ASP A O 1
ATOM 1846 N N . VAL A 1 249 ? -24.281 -28.672 -17.172 1 97.88 249 VAL A N 1
ATOM 1847 C CA . VAL A 1 249 ? -22.938 -28.438 -16.672 1 97.88 249 VAL A CA 1
ATOM 1848 C C . VAL A 1 249 ? -22.078 -29.688 -16.875 1 97.88 249 VAL A C 1
ATOM 1850 O O . VAL A 1 249 ? -22.469 -30.781 -16.438 1 97.88 249 VAL A O 1
ATOM 1853 N N . ALA A 1 250 ? -20.984 -29.5 -17.531 1 96.94 250 ALA A N 1
ATOM 1854 C CA . ALA A 1 250 ? -20.109 -30.641 -17.781 1 96.94 250 ALA A CA 1
ATOM 1855 C C . ALA A 1 250 ? -19.297 -30.984 -16.547 1 96.94 250 ALA A C 1
ATOM 1857 O O . ALA A 1 250 ? -19.266 -32.156 -16.109 1 96.94 250 ALA A O 1
ATOM 1858 N N . LEU A 1 251 ? -18.656 -29.984 -15.938 1 97.94 251 LEU A N 1
ATOM 1859 C CA . LEU A 1 251 ? -17.75 -30.203 -14.82 1 97.94 251 LEU A CA 1
ATOM 1860 C C . LEU A 1 251 ? -18.109 -29.297 -13.641 1 97.94 251 LEU A C 1
ATOM 1862 O O . LEU A 1 251 ? -18.469 -28.141 -13.828 1 97.94 251 LEU A O 1
ATOM 1866 N N . VAL A 1 252 ? -18.031 -29.844 -12.438 1 98.56 252 VAL A N 1
ATOM 1867 C CA . VAL A 1 252 ? -18.094 -29.094 -11.188 1 98.56 252 VAL A CA 1
ATOM 1868 C C . VAL A 1 252 ? -16.703 -29.031 -10.547 1 98.56 252 VAL A C 1
ATOM 1870 O O . VAL A 1 252 ? -16.109 -30.078 -10.266 1 98.56 252 VAL A O 1
ATOM 1873 N N . LEU A 1 253 ? -16.281 -27.812 -10.344 1 98.31 253 LEU A N 1
ATOM 1874 C CA . LEU A 1 253 ? -14.914 -27.625 -9.867 1 98.31 253 LEU A CA 1
ATOM 1875 C C . LEU A 1 253 ? -14.898 -27.359 -8.367 1 98.31 253 LEU A C 1
ATOM 1877 O O . LEU A 1 253 ? -15.75 -26.641 -7.844 1 98.31 253 LEU A O 1
ATOM 1881 N N . HIS A 1 254 ? -13.945 -27.922 -7.723 1 97.56 254 HIS A N 1
ATOM 1882 C CA . HIS A 1 254 ? -13.695 -27.703 -6.301 1 97.56 254 HIS A CA 1
ATOM 1883 C C . HIS A 1 254 ? -12.203 -27.75 -5.996 1 97.56 254 HIS A C 1
ATOM 1885 O O . HIS A 1 254 ? -11.43 -28.359 -6.73 1 97.56 254 HIS A O 1
ATOM 1891 N N . HIS A 1 255 ? -11.789 -27.078 -4.898 1 95.62 255 HIS A N 1
ATOM 1892 C CA . HIS A 1 255 ? -10.367 -27.047 -4.57 1 95.62 255 HIS A CA 1
ATOM 1893 C C . HIS A 1 255 ? -10.008 -28.109 -3.543 1 95.62 255 HIS A C 1
ATOM 1895 O O . HIS A 1 255 ? -8.844 -28.25 -3.176 1 95.62 255 HIS A O 1
ATOM 1901 N N . ARG A 1 256 ? -11.078 -28.797 -3.104 1 94.56 256 ARG A N 1
ATOM 1902 C CA . ARG A 1 256 ? -10.922 -29.938 -2.193 1 94.56 256 ARG A CA 1
ATOM 1903 C C . ARG A 1 256 ? -12.07 -30.922 -2.35 1 94.56 256 ARG A C 1
ATOM 1905 O O . ARG A 1 256 ? -13.086 -30.609 -2.977 1 94.56 256 ARG A O 1
ATOM 1912 N N . GLN A 1 257 ? -11.906 -32.125 -1.786 1 95.81 257 GLN A N 1
ATOM 1913 C CA . GLN A 1 257 ? -12.977 -33.094 -1.815 1 95.81 257 GLN A CA 1
ATOM 1914 C C . GLN A 1 257 ? -14.172 -32.625 -0.979 1 95.81 257 GLN A C 1
ATOM 1916 O O . GLN A 1 257 ? -14.031 -32.375 0.22 1 95.81 257 GLN A O 1
ATOM 1921 N N . PRO A 1 258 ? -15.273 -32.469 -1.663 1 96.44 258 PRO A N 1
ATOM 1922 C CA . PRO A 1 258 ? -16.453 -32.062 -0.896 1 96.44 258 PRO A CA 1
ATOM 1923 C C . PRO A 1 258 ? -17.062 -33.219 -0.099 1 96.44 258 PRO A C 1
ATOM 1925 O O . PRO A 1 258 ? -16.516 -34.344 -0.093 1 96.44 258 PRO A O 1
ATOM 1928 N N . SER A 1 259 ? -18.172 -32.906 0.61 1 96.19 259 SER A N 1
ATOM 1929 C CA . SER A 1 259 ? -18.875 -33.906 1.392 1 96.19 259 SER A CA 1
ATOM 1930 C C . SER A 1 259 ? -19.531 -34.969 0.488 1 96.19 259 SER A C 1
ATOM 1932 O O . SER A 1 259 ? -19.719 -34.719 -0.706 1 96.19 259 SER A O 1
ATOM 1934 N N . GLU A 1 260 ? -19.875 -36.125 1.102 1 96.56 260 GLU A N 1
ATOM 1935 C CA . GLU A 1 260 ? -20.516 -37.188 0.344 1 96.56 260 GLU A CA 1
ATOM 1936 C C . GLU A 1 260 ? -21.875 -36.719 -0.201 1 96.56 260 GLU A C 1
ATOM 1938 O O . GLU A 1 260 ? -22.266 -37.125 -1.3 1 96.56 260 GLU A O 1
ATOM 1943 N N . ALA A 1 261 ? -22.469 -35.906 0.55 1 96.75 261 ALA A N 1
ATOM 1944 C CA . ALA A 1 261 ? -23.766 -35.406 0.12 1 96.75 261 ALA A CA 1
ATOM 1945 C C . ALA A 1 261 ? -23.641 -34.562 -1.141 1 96.75 261 ALA A C 1
ATOM 1947 O O . ALA A 1 261 ? -24.438 -34.688 -2.068 1 96.75 261 ALA A O 1
ATOM 1948 N N . VAL A 1 262 ? -22.609 -33.75 -1.18 1 97.81 262 VAL A N 1
ATOM 1949 C CA . VAL A 1 262 ? -22.375 -32.875 -2.328 1 97.81 262 VAL A CA 1
ATOM 1950 C C . VAL A 1 262 ? -21.953 -33.719 -3.533 1 97.81 262 VAL A C 1
ATOM 1952 O O . VAL A 1 262 ? -22.422 -33.5 -4.648 1 97.81 262 VAL A O 1
ATOM 1955 N N . LYS A 1 263 ? -21.156 -34.719 -3.309 1 97.75 263 LYS A N 1
ATOM 1956 C CA . LYS A 1 263 ? -20.75 -35.625 -4.383 1 97.75 263 LYS A CA 1
ATOM 1957 C C . LYS A 1 263 ? -21.938 -36.344 -5.008 1 97.75 263 LYS A C 1
ATOM 1959 O O . LYS A 1 263 ? -22.047 -36.438 -6.234 1 97.75 263 LYS A O 1
ATOM 1964 N N . ALA A 1 264 ? -22.781 -36.75 -4.164 1 97.5 264 ALA A N 1
ATOM 1965 C CA . ALA A 1 264 ? -23.984 -37.438 -4.625 1 97.5 264 ALA A CA 1
ATOM 1966 C C . ALA A 1 264 ? -24.875 -36.531 -5.453 1 97.5 264 ALA A C 1
ATOM 1968 O O . ALA A 1 264 ? -25.422 -36.969 -6.477 1 97.5 264 ALA A O 1
ATOM 1969 N N . ALA A 1 265 ? -25 -35.344 -4.98 1 97.81 265 ALA A N 1
ATOM 1970 C CA . ALA A 1 265 ? -25.828 -34.375 -5.699 1 97.81 265 ALA A CA 1
ATOM 1971 C C . ALA A 1 265 ? -25.266 -34.094 -7.09 1 97.81 265 ALA A C 1
ATOM 1973 O O . ALA A 1 265 ? -26.016 -34 -8.062 1 97.81 265 ALA A O 1
ATOM 1974 N N . ILE A 1 266 ? -23.969 -34 -7.176 1 98.19 266 ILE A N 1
ATOM 1975 C CA . ILE A 1 266 ? -23.297 -33.781 -8.453 1 98.19 266 ILE A CA 1
ATOM 1976 C C . ILE A 1 266 ? -23.484 -34.969 -9.367 1 98.19 266 ILE A C 1
ATOM 1978 O O . ILE A 1 266 ? -23.844 -34.844 -10.539 1 98.19 266 ILE A O 1
ATOM 1982 N N . ALA A 1 267 ? -23.328 -36.125 -8.836 1 97.31 267 ALA A N 1
ATOM 1983 C CA . ALA A 1 267 ? -23.453 -37.344 -9.609 1 97.31 267 ALA A CA 1
ATOM 1984 C C . ALA A 1 267 ? -24.859 -37.531 -10.148 1 97.31 267 ALA A C 1
ATOM 1986 O O . ALA A 1 267 ? -25.047 -37.969 -11.281 1 97.31 267 ALA A O 1
ATOM 1987 N N . GLU A 1 268 ? -25.781 -37.156 -9.336 1 97.56 268 GLU A N 1
ATOM 1988 C CA . GLU A 1 268 ? -27.188 -37.25 -9.711 1 97.56 268 GLU A CA 1
ATOM 1989 C C . GLU A 1 268 ? -27.516 -36.375 -10.914 1 97.56 268 GLU A C 1
ATOM 1991 O O . GLU A 1 268 ? -28.391 -36.688 -11.711 1 97.56 268 GLU A O 1
ATOM 1996 N N . SER A 1 269 ? -26.875 -35.312 -11.047 1 96.88 269 SER A N 1
ATOM 1997 C CA . SER A 1 269 ? -27.125 -34.375 -12.141 1 96.88 269 SER A CA 1
ATOM 1998 C C . SER A 1 269 ? -26.531 -34.875 -13.453 1 96.88 269 SER A C 1
ATOM 2000 O O . SER A 1 269 ? -26.891 -34.406 -14.523 1 96.88 269 SER A O 1
ATOM 2002 N N . GLY A 1 270 ? -25.547 -35.781 -13.32 1 95.94 270 GLY A N 1
ATOM 2003 C CA . GLY A 1 270 ? -24.828 -36.25 -14.492 1 95.94 270 GLY A CA 1
ATOM 2004 C C . GLY A 1 270 ? -23.531 -35.469 -14.727 1 95.94 270 GLY A C 1
ATOM 2005 O O . GLY A 1 270 ? -22.75 -35.844 -15.609 1 95.94 270 GLY A O 1
ATOM 2006 N N . SER A 1 271 ? -23.281 -34.438 -14.023 1 97.06 271 SER A N 1
ATOM 2007 C CA . SER A 1 271 ? -22.0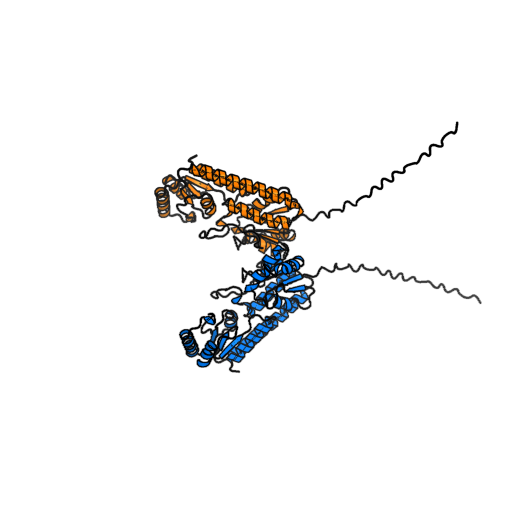31 -33.688 -14.102 1 97.06 271 SER A CA 1
ATOM 2008 C C . SER A 1 271 ? -20.891 -34.469 -13.43 1 97.06 271 SER A C 1
ATOM 2010 O O . SER A 1 271 ? -21.125 -35.375 -12.656 1 97.06 271 SER A O 1
ATOM 2012 N N . ARG A 1 272 ? -19.734 -34.125 -13.734 1 96.94 272 ARG A N 1
ATOM 2013 C CA . ARG A 1 272 ? -18.547 -34.719 -13.141 1 96.94 272 ARG A CA 1
ATOM 2014 C C . ARG A 1 272 ? -17.828 -33.75 -12.203 1 96.94 272 ARG A C 1
ATOM 2016 O O . ARG A 1 272 ? -17.703 -32.562 -12.516 1 96.94 272 ARG A O 1
ATOM 2023 N N . LEU A 1 273 ? -17.422 -34.25 -11.031 1 97.81 273 LEU A N 1
ATOM 2024 C CA . LEU A 1 273 ? -16.641 -33.469 -10.078 1 97.81 273 LEU A CA 1
ATOM 2025 C C . LEU A 1 273 ? -15.164 -33.5 -10.422 1 97.81 273 LEU A C 1
ATOM 2027 O O . LEU A 1 273 ? -14.594 -34.562 -10.688 1 97.81 273 LEU A O 1
ATOM 2031 N N . LEU A 1 274 ? -14.57 -32.375 -10.523 1 97.94 274 LEU A N 1
ATOM 2032 C CA . LEU A 1 274 ? -13.133 -32.219 -10.727 1 97.94 274 LEU A CA 1
ATOM 2033 C C . LEU A 1 274 ? -12.5 -31.438 -9.586 1 97.94 274 LEU A C 1
ATOM 2035 O O . LEU A 1 274 ? -12.828 -30.281 -9.375 1 97.94 274 LEU A O 1
ATOM 2039 N N . VAL A 1 275 ? -11.602 -32.062 -8.852 1 97.62 275 VAL A N 1
ATOM 2040 C CA . VAL A 1 275 ? -10.883 -31.406 -7.766 1 97.62 275 VAL A CA 1
ATOM 2041 C C . VAL A 1 275 ? -9.523 -30.938 -8.266 1 97.62 275 VAL A C 1
ATOM 2043 O O . VAL A 1 275 ? -8.719 -31.719 -8.758 1 97.62 275 VAL A O 1
ATOM 2046 N N . LEU A 1 276 ? -9.289 -29.641 -8.164 1 97.5 276 LEU A N 1
ATOM 2047 C CA . LEU A 1 276 ? -8.062 -29.016 -8.648 1 97.5 276 LEU A CA 1
ATOM 2048 C C . LEU A 1 276 ? -7.195 -28.547 -7.488 1 97.5 276 LEU A C 1
ATOM 2050 O O . LEU A 1 276 ? -7.715 -28.031 -6.488 1 97.5 276 LEU A O 1
ATOM 2054 N N . SER A 1 277 ? -5.867 -28.703 -7.672 1 93.31 277 SER A N 1
ATOM 2055 C CA . SER A 1 277 ? -4.91 -28.25 -6.668 1 93.31 277 SER A CA 1
ATOM 2056 C C . SER A 1 277 ? -4.754 -26.734 -6.695 1 93.31 277 SER A C 1
ATOM 2058 O O . SER A 1 277 ? -4.863 -26.125 -7.754 1 93.31 277 SER A O 1
ATOM 2060 N N . THR A 1 278 ? -4.488 -26.141 -5.477 1 91 278 THR A N 1
ATOM 2061 C CA . THR A 1 278 ? -4.344 -24.688 -5.422 1 91 278 THR A CA 1
ATOM 2062 C C . THR A 1 278 ? -3.092 -24.312 -4.641 1 91 278 THR A C 1
ATOM 2064 O O . THR A 1 278 ? -2.799 -23.125 -4.477 1 91 278 THR A O 1
ATOM 2067 N N . ASP A 1 279 ? -2.268 -25.203 -4.145 1 87.38 279 ASP A N 1
ATOM 2068 C CA . ASP A 1 279 ? -1.176 -24.844 -3.244 1 87.38 279 ASP A CA 1
ATOM 2069 C C . ASP A 1 279 ? 0.052 -25.719 -3.496 1 87.38 279 ASP A C 1
ATOM 2071 O O . ASP A 1 279 ? 0.81 -26 -2.57 1 87.38 279 ASP A O 1
ATOM 2075 N N . ALA A 1 280 ? 0.207 -26.109 -4.723 1 89.44 280 ALA A N 1
ATOM 2076 C CA . ALA A 1 280 ? 1.363 -26.938 -5.047 1 89.44 280 ALA A CA 1
ATOM 2077 C C . ALA A 1 280 ? 2.656 -26.141 -4.98 1 89.44 280 ALA A C 1
ATOM 2079 O O . ALA A 1 280 ? 2.633 -24.906 -5.078 1 89.44 280 ALA A O 1
ATOM 2080 N N . GLU A 1 281 ? 3.76 -26.797 -4.805 1 88 281 GLU A N 1
ATOM 2081 C CA . GLU A 1 281 ? 5.078 -26.188 -4.68 1 88 281 GLU A CA 1
ATOM 2082 C C . GLU A 1 281 ? 5.512 -25.547 -5.992 1 88 281 GLU A C 1
ATOM 2084 O O . GLU A 1 281 ? 6.16 -24.5 -5.992 1 88 281 GLU A O 1
ATOM 2089 N N . ASP A 1 282 ? 5.168 -26.156 -7.059 1 94.62 282 ASP A N 1
ATOM 2090 C CA . ASP A 1 282 ? 5.477 -25.656 -8.398 1 94.62 282 ASP A CA 1
ATOM 2091 C C . ASP A 1 282 ? 4.234 -25.078 -9.07 1 94.62 282 ASP A C 1
ATOM 2093 O O . ASP A 1 282 ? 3.447 -25.828 -9.664 1 94.62 282 ASP A O 1
ATOM 2097 N N . PRO A 1 283 ? 4.164 -23.75 -9.047 1 96.5 283 PRO A N 1
ATOM 2098 C CA . PRO A 1 283 ? 2.926 -23.156 -9.547 1 96.5 283 PRO A CA 1
ATOM 2099 C C . PRO A 1 283 ? 2.742 -23.359 -11.055 1 96.5 283 PRO A C 1
ATOM 2101 O O . PRO A 1 283 ? 1.608 -23.438 -11.531 1 96.5 283 PRO A O 1
ATOM 2104 N N . VAL A 1 284 ? 3.795 -23.469 -11.797 1 97.69 284 VAL A N 1
ATOM 2105 C CA . VAL A 1 284 ? 3.697 -23.656 -13.242 1 97.69 284 VAL A CA 1
ATOM 2106 C C . VAL A 1 284 ? 3.178 -25.062 -13.547 1 97.69 284 VAL A C 1
ATOM 2108 O O . VAL A 1 284 ? 2.232 -25.219 -14.328 1 97.69 284 VAL A O 1
ATOM 2111 N N . ALA A 1 285 ? 3.775 -26.016 -12.906 1 97.62 285 ALA A N 1
ATOM 2112 C CA . ALA A 1 285 ? 3.314 -27.406 -13.078 1 97.62 285 ALA A CA 1
ATOM 2113 C C . ALA A 1 285 ? 1.873 -27.562 -12.602 1 97.62 285 ALA A C 1
ATOM 2115 O O . ALA A 1 285 ? 1.101 -28.312 -13.195 1 97.62 285 ALA A O 1
ATOM 2116 N N . GLU A 1 286 ? 1.57 -26.891 -11.539 1 97.19 286 GLU A N 1
ATOM 2117 C CA . GLU A 1 286 ? 0.203 -26.922 -11.023 1 97.19 286 GLU A CA 1
ATOM 2118 C C . GLU A 1 286 ? -0.788 -26.406 -12.062 1 97.19 286 GLU A C 1
ATOM 2120 O O . GLU A 1 286 ? -1.817 -27.031 -12.312 1 97.19 286 GLU A O 1
ATOM 2125 N N . LEU A 1 287 ? -0.479 -25.281 -12.656 1 98.06 287 LEU A N 1
ATOM 2126 C CA . LEU A 1 287 ? -1.355 -24.703 -13.672 1 98.06 287 LEU A CA 1
ATOM 2127 C C . LEU A 1 287 ? -1.499 -25.641 -14.859 1 98.06 287 LEU A C 1
ATOM 2129 O O . LEU A 1 287 ? -2.611 -25.891 -15.328 1 98.06 287 LEU A O 1
ATOM 2133 N N . GLU A 1 288 ? -0.39 -26.219 -15.305 1 98.12 288 GLU A N 1
ATOM 2134 C CA . GLU A 1 288 ? -0.403 -27.156 -16.422 1 98.12 288 GLU A CA 1
ATOM 2135 C C . GLU A 1 288 ? -1.262 -28.375 -16.109 1 98.12 288 GLU A C 1
ATOM 2137 O O . GLU A 1 288 ? -2.068 -28.797 -16.938 1 98.12 288 GLU A O 1
ATOM 2142 N N . SER A 1 289 ? -1.064 -28.875 -14.938 1 97.62 289 SER A N 1
ATOM 2143 C CA . SER A 1 289 ? -1.819 -30.047 -14.523 1 97.62 289 SER A CA 1
ATOM 2144 C C . SER A 1 289 ? -3.311 -29.75 -14.422 1 97.62 289 SER A C 1
ATOM 2146 O O . SER A 1 289 ? -4.141 -30.531 -14.883 1 97.62 289 SER A O 1
ATOM 2148 N N . ASN A 1 290 ? -3.637 -28.641 -13.812 1 98.06 290 ASN A N 1
ATOM 2149 C CA . ASN A 1 290 ? -5.035 -28.25 -13.672 1 98.06 290 ASN A CA 1
ATOM 2150 C C . ASN A 1 290 ? -5.707 -28.078 -15.039 1 98.06 290 ASN A C 1
ATOM 2152 O O . ASN A 1 290 ? -6.82 -28.562 -15.242 1 98.06 290 ASN A O 1
ATOM 2156 N N . VAL A 1 291 ? -5.031 -27.438 -15.953 1 97.62 291 VAL A N 1
ATOM 2157 C CA . VAL A 1 291 ? -5.578 -27.219 -17.281 1 97.62 291 VAL A CA 1
ATOM 2158 C C . VAL A 1 291 ? -5.766 -28.562 -18 1 97.62 291 VAL A C 1
ATOM 2160 O O . VAL A 1 291 ? -6.805 -28.797 -18.625 1 97.62 291 VAL A O 1
ATOM 2163 N N . ASP A 1 292 ? -4.77 -29.406 -17.891 1 97 292 ASP A N 1
ATOM 2164 C CA . ASP A 1 292 ? -4.863 -30.734 -18.5 1 97 292 ASP A CA 1
ATOM 2165 C C . ASP A 1 292 ? -6.066 -31.5 -17.953 1 97 292 ASP A C 1
ATOM 2167 O O . ASP A 1 292 ? -6.828 -32.094 -18.734 1 97 292 ASP A O 1
ATOM 2171 N N . LEU A 1 293 ? -6.258 -31.5 -16.672 1 96.75 293 LEU A N 1
ATOM 2172 C CA . LEU A 1 293 ? -7.379 -32.188 -16.031 1 96.75 293 LEU A CA 1
ATOM 2173 C C . LEU A 1 293 ? -8.711 -31.609 -16.516 1 96.75 293 LEU A C 1
ATOM 2175 O O . LEU A 1 293 ? -9.648 -32.344 -16.797 1 96.75 293 LEU A O 1
ATOM 2179 N N . LEU A 1 294 ? -8.742 -30.328 -16.562 1 96.81 294 LEU A N 1
ATOM 2180 C CA . LEU A 1 294 ? -9.953 -29.656 -17.016 1 96.81 294 LEU A CA 1
ATOM 2181 C C . LEU A 1 294 ? -10.289 -30.047 -18.438 1 96.81 294 LEU A C 1
ATOM 2183 O O . LEU A 1 294 ? -11.438 -30.391 -18.734 1 96.81 294 LEU A O 1
ATOM 2187 N N . LEU A 1 295 ? -9.312 -30.031 -19.344 1 95.56 295 LEU A N 1
ATOM 2188 C CA . LEU A 1 295 ? -9.531 -30.328 -20.766 1 95.56 295 LEU A CA 1
ATOM 2189 C C . LEU A 1 295 ? -9.93 -31.781 -20.953 1 95.56 295 LEU A C 1
ATOM 2191 O O . LEU A 1 295 ? -10.812 -32.094 -21.766 1 95.56 295 LEU A O 1
ATOM 2195 N N . LYS A 1 296 ? -9.305 -32.656 -20.203 1 94.88 296 LYS A N 1
ATOM 2196 C CA . LYS A 1 296 ? -9.68 -34.062 -20.25 1 94.88 296 LYS A CA 1
ATOM 2197 C C . LYS A 1 296 ? -11.117 -34.25 -19.781 1 94.88 296 LYS A C 1
ATOM 2199 O O . LYS A 1 296 ? -11.859 -35.062 -20.359 1 94.88 296 LYS A O 1
ATOM 2204 N N . GLY A 1 297 ? -11.469 -33.531 -18.734 1 94.19 297 GLY A N 1
ATOM 2205 C CA . GLY A 1 297 ? -12.828 -33.594 -18.219 1 94.19 297 GLY A CA 1
ATOM 2206 C C . GLY A 1 297 ? -13.867 -33.094 -19.203 1 94.19 297 GLY A C 1
ATOM 2207 O O . GLY A 1 297 ? -14.969 -33.656 -19.281 1 94.19 297 GLY A O 1
ATOM 2208 N N . LEU A 1 298 ? -13.586 -32.125 -19.938 1 94.69 298 LEU A N 1
ATOM 2209 C CA . LEU A 1 298 ? -14.523 -31.516 -20.875 1 94.69 298 LEU A CA 1
ATOM 2210 C C . LEU A 1 298 ? -14.625 -32.344 -22.156 1 94.69 298 LEU A C 1
ATOM 2212 O O . LEU A 1 298 ? -15.609 -32.25 -22.891 1 94.69 298 LEU A O 1
ATOM 2216 N N . SER A 1 299 ? -13.594 -33.062 -22.453 1 87.38 299 SER A N 1
ATOM 2217 C CA . SER A 1 299 ? -13.602 -33.906 -23.656 1 87.38 299 SER A CA 1
ATOM 2218 C C . SER A 1 299 ? -14.203 -35.281 -23.359 1 87.38 299 SER A C 1
ATOM 2220 O O . SER A 1 299 ? -14.445 -36.062 -24.281 1 87.38 299 SER A O 1
ATOM 2222 N N . GLY A 1 300 ? -14.641 -35.531 -22.203 1 73.44 300 GLY A N 1
ATOM 2223 C CA . GLY A 1 300 ? -15.18 -36.812 -21.859 1 73.44 300 GLY A CA 1
ATOM 2224 C C . GLY A 1 300 ? -14.109 -37.906 -21.734 1 73.44 300 GLY A C 1
ATOM 2225 O O . GLY A 1 300 ? -14.422 -39.094 -21.656 1 73.44 300 GLY A O 1
ATOM 2226 N N . ALA A 1 301 ? -12.914 -37.531 -21.906 1 59.84 301 ALA A N 1
ATOM 2227 C CA . ALA A 1 301 ? -11.82 -38.5 -21.859 1 59.84 301 ALA A CA 1
ATOM 2228 C C . ALA A 1 301 ? -11.336 -38.688 -20.422 1 59.84 301 ALA A C 1
ATOM 2230 O O . ALA A 1 301 ? -11.484 -37.812 -19.578 1 59.84 301 ALA A O 1
ATOM 2231 N N . MET B 1 1 ? 84.062 6.406 58.156 1 29.62 1 MET B N 1
ATOM 2232 C CA . MET B 1 1 ? 82.625 6.484 57.938 1 29.62 1 MET B CA 1
ATOM 2233 C C . MET B 1 1 ? 82.25 6.258 56.469 1 29.62 1 MET B C 1
ATOM 2235 O O . MET B 1 1 ? 82.812 6.902 55.594 1 29.62 1 MET B O 1
ATOM 2239 N N . SER B 1 2 ? 81.812 5 56.094 1 31.25 2 SER B N 1
ATOM 2240 C CA . SER B 1 2 ? 81.562 4.238 54.875 1 31.25 2 SER B CA 1
ATOM 2241 C C . SER B 1 2 ? 80.562 4.98 53.969 1 31.25 2 SER B C 1
ATOM 2243 O O . SER B 1 2 ? 79.5 5.422 54.406 1 31.25 2 SER B O 1
ATOM 2245 N N . PHE B 1 3 ? 81.125 5.738 53.031 1 31.45 3 PHE B N 1
ATOM 2246 C CA . PHE B 1 3 ? 80.562 6.473 51.875 1 31.45 3 PHE B CA 1
ATOM 2247 C C . PHE B 1 3 ? 79.625 5.602 51.062 1 31.45 3 PHE B C 1
ATOM 2249 O O . PHE B 1 3 ? 80.062 4.578 50.5 1 31.45 3 PHE B O 1
ATOM 2256 N N . SER B 1 4 ? 78.312 5.504 51.438 1 29.73 4 SER B N 1
ATOM 2257 C CA . SER B 1 4 ? 77.188 4.773 50.906 1 29.73 4 SER B CA 1
ATOM 2258 C C . SER B 1 4 ? 76.938 5.152 49.438 1 29.73 4 SER B C 1
ATOM 2260 O O . SER B 1 4 ? 76.875 6.336 49.125 1 29.73 4 SER B O 1
ATOM 2262 N N . LEU B 1 5 ? 77.375 4.328 48.469 1 31.11 5 LEU B N 1
ATOM 2263 C CA . LEU B 1 5 ? 77.188 4.273 47.031 1 31.11 5 LEU B CA 1
ATOM 2264 C C . LEU B 1 5 ? 75.75 4.352 46.656 1 31.11 5 LEU B C 1
ATOM 2266 O O . LEU B 1 5 ? 75 3.42 46.906 1 31.11 5 LEU B O 1
ATOM 2270 N N . ARG B 1 6 ? 75.062 5.508 46.812 1 31.97 6 ARG B N 1
ATOM 2271 C CA . ARG B 1 6 ? 73.688 5.836 46.438 1 31.97 6 ARG B CA 1
ATOM 2272 C C . ARG B 1 6 ? 73.438 5.473 44.969 1 31.97 6 ARG B C 1
ATOM 2274 O O . ARG B 1 6 ? 74.125 5.957 44.062 1 31.97 6 ARG B O 1
ATOM 2281 N N . GLN B 1 7 ? 73.125 4.18 44.688 1 31.59 7 GLN B N 1
ATOM 2282 C CA . GLN B 1 7 ? 72.688 3.586 43.438 1 31.59 7 GLN B CA 1
ATOM 2283 C C . GLN B 1 7 ? 71.625 4.414 42.75 1 31.59 7 GLN B C 1
ATOM 2285 O O . GLN B 1 7 ? 70.562 4.711 43.375 1 31.59 7 GLN B O 1
ATOM 2290 N N . LEU B 1 8 ? 71.938 5.383 41.938 1 32.41 8 LEU B N 1
ATOM 2291 C CA . LEU B 1 8 ? 71.125 6.195 41.031 1 32.41 8 LEU B CA 1
ATOM 2292 C C . LEU B 1 8 ? 70.312 5.316 40.125 1 32.41 8 LEU B C 1
ATOM 2294 O O . LEU B 1 8 ? 70.812 4.609 39.25 1 32.41 8 LEU B O 1
ATOM 2298 N N . THR B 1 9 ? 69.375 4.551 40.688 1 34.22 9 THR B N 1
ATOM 2299 C CA . THR B 1 9 ? 68.5 3.771 39.844 1 34.22 9 THR B CA 1
ATOM 2300 C C . THR B 1 9 ? 67.75 4.684 38.875 1 34.22 9 THR B C 1
ATOM 2302 O O . THR B 1 9 ? 67 5.602 39.281 1 34.22 9 THR B O 1
ATOM 2305 N N . LEU B 1 10 ? 68.312 4.883 37.719 1 35.31 10 LEU B N 1
ATOM 2306 C CA . LEU B 1 10 ? 67.688 5.535 36.562 1 35.31 10 LEU B CA 1
ATOM 2307 C C . LEU B 1 10 ? 66.375 4.863 36.188 1 35.31 10 LEU B C 1
ATOM 2309 O O . LEU B 1 10 ? 66.375 3.676 35.844 1 35.31 10 LEU B O 1
ATOM 2313 N N . ALA B 1 11 ? 65.312 5.176 36.875 1 35.12 11 ALA B N 1
ATOM 2314 C CA . ALA B 1 11 ? 63.938 4.793 36.5 1 35.12 11 ALA B CA 1
ATOM 2315 C C . ALA B 1 11 ? 63.594 5.25 35.094 1 35.12 11 ALA B C 1
ATOM 2317 O O . ALA B 1 11 ? 63.531 6.449 34.812 1 35.12 11 ALA B O 1
ATOM 2318 N N . ILE B 1 12 ? 64.125 4.496 34.094 1 38.53 12 ILE B N 1
ATOM 2319 C CA . ILE B 1 12 ? 63.625 4.715 32.75 1 38.53 12 ILE B CA 1
ATOM 2320 C C . ILE B 1 12 ? 62.125 4.508 32.688 1 38.53 12 ILE B C 1
ATOM 2322 O O . ILE B 1 12 ? 61.625 3.412 32.938 1 38.53 12 ILE B O 1
ATOM 2326 N N . ALA B 1 13 ? 61.344 5.535 33.062 1 37.91 13 ALA B N 1
ATOM 2327 C CA . ALA B 1 13 ? 59.906 5.578 32.844 1 37.91 13 ALA B CA 1
ATOM 2328 C C . ALA B 1 13 ? 59.562 5.359 31.359 1 37.91 13 ALA B C 1
ATOM 2330 O O . ALA B 1 13 ? 59.875 6.207 30.516 1 37.91 13 ALA B O 1
ATOM 2331 N N . LEU B 1 14 ? 59.781 4.09 30.859 1 38.47 14 LEU B N 1
ATOM 2332 C CA . LEU B 1 14 ? 59.219 3.762 29.547 1 38.47 14 LEU B CA 1
ATOM 2333 C C . LEU B 1 14 ? 57.75 4.113 29.484 1 38.47 14 LEU B C 1
ATOM 2335 O O . LEU B 1 14 ? 56.938 3.469 30.125 1 38.47 14 LEU B O 1
ATOM 2339 N N . CYS B 1 15 ? 57.406 5.422 29.422 1 39.97 15 CYS B N 1
ATOM 2340 C CA . CYS B 1 15 ? 56.062 5.852 29.031 1 39.97 15 CYS B CA 1
ATOM 2341 C C . CYS B 1 15 ? 55.625 5.184 27.734 1 39.97 15 CYS B C 1
ATOM 2343 O O . CYS B 1 15 ? 56.125 5.535 26.656 1 39.97 15 CYS B O 1
ATOM 2345 N N . GLY B 1 16 ? 55.625 3.838 27.719 1 39.66 16 GLY B N 1
ATOM 2346 C CA . GLY B 1 16 ? 54.938 3.25 26.578 1 39.66 16 GLY B CA 1
ATOM 2347 C C . GLY B 1 16 ? 53.625 3.918 26.25 1 39.66 16 GLY B C 1
ATOM 2348 O O . GLY B 1 16 ? 52.656 3.83 27.031 1 39.66 16 GLY B O 1
ATOM 2349 N N . MET B 1 17 ? 53.688 5.094 25.594 1 36.56 17 MET B N 1
ATOM 2350 C CA . MET B 1 17 ? 52.5 5.586 24.922 1 36.56 17 MET B CA 1
ATOM 2351 C C . MET B 1 17 ? 51.875 4.504 24.031 1 36.56 17 MET B C 1
ATOM 2353 O O . MET B 1 17 ? 52.406 4.199 22.969 1 36.56 17 MET B O 1
ATOM 2357 N N . ALA B 1 18 ? 51.312 3.404 24.594 1 43.81 18 ALA B N 1
ATOM 2358 C CA . ALA B 1 18 ? 50.406 2.609 23.781 1 43.81 18 ALA B CA 1
ATOM 2359 C C . ALA B 1 18 ? 49.469 3.506 23 1 43.81 18 ALA B C 1
ATOM 2361 O O . ALA B 1 18 ? 48.594 4.168 23.594 1 43.81 18 ALA B O 1
ATOM 2362 N N . SER B 1 19 ? 50 3.992 21.906 1 42.28 19 SER B N 1
ATOM 2363 C CA . SER B 1 19 ? 49.031 4.535 20.953 1 42.28 19 SER B CA 1
ATOM 2364 C C . SER B 1 19 ? 47.812 3.613 20.781 1 42.28 19 SER B C 1
ATOM 2366 O O . SER B 1 19 ? 47.938 2.525 20.219 1 42.28 19 SER B O 1
ATOM 2368 N N . THR B 1 20 ? 47 3.576 21.812 1 46.84 20 THR B N 1
ATOM 2369 C CA . THR B 1 20 ? 45.719 2.967 21.484 1 46.84 20 THR B CA 1
ATOM 2370 C C . THR B 1 20 ? 45.219 3.436 20.125 1 46.84 20 THR B C 1
ATOM 2372 O O . THR B 1 20 ? 45.094 4.637 19.875 1 46.84 20 THR B O 1
ATOM 2375 N N . PRO B 1 21 ? 45.5 2.645 19.125 1 44.16 21 PRO B N 1
ATOM 2376 C CA . PRO B 1 21 ? 44.844 3.076 17.891 1 44.16 21 PRO B CA 1
ATOM 2377 C C . PRO B 1 21 ? 43.406 3.57 18.141 1 44.16 21 PRO B C 1
ATOM 2379 O O . PRO B 1 21 ? 42.625 2.906 18.828 1 44.16 21 PRO B O 1
ATOM 2382 N N . VAL B 1 22 ? 43.312 4.926 18.344 1 43.66 22 VAL B N 1
ATOM 2383 C CA . VAL B 1 22 ? 41.969 5.406 18.125 1 43.66 22 VAL B CA 1
ATOM 2384 C C . VAL B 1 22 ? 41.312 4.605 16.984 1 43.66 22 VAL B C 1
ATOM 2386 O O . VAL B 1 22 ? 41.781 4.625 15.852 1 43.66 22 VAL B O 1
ATOM 2389 N N . LEU B 1 23 ? 40.906 3.4 17.266 1 40.97 23 LEU B N 1
ATOM 2390 C CA . LEU B 1 23 ? 40 2.855 16.266 1 40.97 23 LEU B CA 1
ATOM 2391 C C . LEU B 1 23 ? 39.312 3.975 15.469 1 40.97 23 LEU B C 1
ATOM 2393 O O . LEU B 1 23 ? 38.656 4.848 16.047 1 40.97 23 LEU B O 1
ATOM 2397 N N . ALA B 1 24 ? 39.906 4.406 14.406 1 37.31 24 ALA B N 1
ATOM 2398 C CA . ALA B 1 24 ? 39.156 5.184 13.43 1 37.31 24 ALA B CA 1
ATOM 2399 C C . ALA B 1 24 ? 37.688 4.797 13.453 1 37.31 24 ALA B C 1
ATOM 2401 O O . ALA B 1 24 ? 37.312 3.664 13.117 1 37.31 24 ALA B O 1
ATOM 2402 N N . ALA B 1 25 ? 36.938 5.109 14.461 1 42.41 25 ALA B N 1
ATOM 2403 C CA . ALA B 1 25 ? 35.5 4.977 14.219 1 42.41 25 ALA B CA 1
ATOM 2404 C C . ALA B 1 25 ? 35.188 5.137 12.734 1 42.41 25 ALA B C 1
ATOM 2406 O O . ALA B 1 25 ? 35.5 6.16 12.125 1 42.41 25 ALA B O 1
ATOM 2407 N N . GLU B 1 26 ? 35.344 4.285 11.859 1 45.72 26 GLU B N 1
ATOM 2408 C CA . GLU B 1 26 ? 34.844 4.352 10.492 1 45.72 26 GLU B CA 1
ATOM 2409 C C . GLU B 1 26 ? 33.719 5.375 10.367 1 45.72 26 GLU B C 1
ATOM 2411 O O . GLU B 1 26 ? 32.688 5.25 11.031 1 45.72 26 GLU B O 1
ATOM 2416 N N . THR B 1 27 ? 33.906 6.645 10.32 1 49.28 27 THR B N 1
ATOM 2417 C CA . THR B 1 27 ? 32.969 7.73 10.094 1 49.28 27 THR B CA 1
ATOM 2418 C C . THR B 1 27 ? 31.828 7.281 9.18 1 49.28 27 THR B C 1
ATOM 2420 O O . THR B 1 27 ? 32.031 7.059 7.988 1 49.28 27 THR B O 1
ATOM 2423 N N . ALA B 1 28 ? 30.875 6.547 9.641 1 61.69 28 ALA B N 1
ATOM 2424 C CA . ALA B 1 28 ? 29.703 6.07 8.898 1 61.69 28 ALA B CA 1
ATOM 2425 C C . ALA B 1 28 ? 29.172 7.145 7.953 1 61.69 28 ALA B C 1
ATOM 2427 O O . ALA B 1 28 ? 29.172 8.328 8.297 1 61.69 28 ALA B O 1
ATOM 2428 N N . LYS B 1 29 ? 29.031 6.926 6.559 1 79.75 29 LYS B N 1
ATOM 2429 C CA . LYS B 1 29 ? 28.469 7.809 5.539 1 79.75 29 LYS B CA 1
ATOM 2430 C C . LYS B 1 29 ? 27.125 8.375 5.988 1 79.75 29 LYS B C 1
ATOM 2432 O O . LYS B 1 29 ? 26.281 7.648 6.508 1 79.75 29 LYS B O 1
ATOM 2437 N N . PRO B 1 30 ? 27.094 9.781 5.867 1 91.06 30 PRO B N 1
ATOM 2438 C CA . PRO B 1 30 ? 25.844 10.414 6.289 1 91.06 30 PRO B CA 1
ATOM 2439 C C . PRO B 1 30 ? 24.625 9.883 5.531 1 91.06 30 PRO B C 1
ATOM 2441 O O . PRO B 1 30 ? 24.719 9.586 4.34 1 91.06 30 PRO B O 1
ATOM 2444 N N . LEU B 1 31 ? 23.516 9.625 6.277 1 96.12 31 LEU B N 1
ATOM 2445 C CA . LEU B 1 31 ? 22.234 9.219 5.703 1 96.12 31 LEU B CA 1
ATOM 2446 C C . LEU B 1 31 ? 21.625 10.344 4.871 1 96.12 31 LEU B C 1
ATOM 2448 O O . LEU B 1 31 ? 21.594 11.5 5.312 1 96.12 31 LEU B O 1
ATOM 2452 N N . HIS B 1 32 ? 21.281 10.109 3.65 1 98.5 32 HIS B N 1
ATOM 2453 C CA . HIS B 1 32 ? 20.594 11.047 2.768 1 98.5 32 HIS B CA 1
ATOM 2454 C C . HIS B 1 32 ? 19.125 10.695 2.633 1 98.5 32 HIS B C 1
ATOM 2456 O O . HIS B 1 32 ? 18.781 9.594 2.211 1 98.5 32 HIS B O 1
ATOM 2462 N N . VAL B 1 33 ? 18.266 11.625 2.984 1 98.88 33 VAL B N 1
ATOM 2463 C CA . VAL B 1 33 ? 16.812 11.398 3.006 1 98.88 33 VAL B CA 1
ATOM 2464 C C . VAL B 1 33 ? 16.125 12.414 2.113 1 98.88 33 VAL B C 1
ATOM 2466 O O . VAL B 1 33 ? 16.453 13.602 2.131 1 98.88 33 VAL B O 1
ATOM 2469 N N . LEU B 1 34 ? 15.117 11.961 1.3 1 98.88 34 LEU B N 1
ATOM 2470 C CA . LEU B 1 34 ? 14.336 12.844 0.436 1 98.88 34 LEU B CA 1
ATOM 2471 C C . LEU B 1 34 ? 12.914 13.008 0.97 1 98.88 34 LEU B C 1
ATOM 2473 O O . LEU B 1 34 ? 12.336 12.07 1.517 1 98.88 34 LEU B O 1
ATOM 2477 N N . ALA B 1 35 ? 12.367 14.125 0.835 1 98.62 35 ALA B N 1
ATOM 2478 C CA . ALA B 1 35 ? 10.961 14.445 1.038 1 98.62 35 ALA B CA 1
ATOM 2479 C C . ALA B 1 35 ? 10.5 15.523 0.062 1 98.62 35 ALA B C 1
ATOM 2481 O O . ALA B 1 35 ? 11.312 16.281 -0.467 1 98.62 35 ALA B O 1
ATOM 2482 N N . SER B 1 36 ? 9.18 15.516 -0.233 1 97.44 36 SER B N 1
ATOM 2483 C CA . SER B 1 36 ? 8.766 16.484 -1.243 1 97.44 36 SER B CA 1
ATOM 2484 C C . SER B 1 36 ? 7.551 17.281 -0.775 1 97.44 36 SER B C 1
ATOM 2486 O O . SER B 1 36 ? 7.348 18.422 -1.209 1 97.44 36 SER B O 1
ATOM 2488 N N . LEU B 1 37 ? 6.742 16.734 0.085 1 96.38 37 LEU B N 1
ATOM 2489 C CA . LEU B 1 37 ? 5.555 17.438 0.56 1 96.38 37 LEU B CA 1
ATOM 2490 C C . LEU B 1 37 ? 5.895 18.359 1.734 1 96.38 37 LEU B C 1
ATOM 2492 O O . LEU B 1 37 ? 6.781 18.031 2.533 1 96.38 37 LEU B O 1
ATOM 2496 N N . PRO B 1 38 ? 5.184 19.438 1.897 1 95.31 38 PRO B N 1
ATOM 2497 C CA . PRO B 1 38 ? 5.465 20.344 3.008 1 95.31 38 PRO B CA 1
ATOM 2498 C C . PRO B 1 38 ? 5.402 19.656 4.367 1 95.31 38 PRO B C 1
ATOM 2500 O O . PRO B 1 38 ? 6.281 19.875 5.211 1 95.31 38 PRO B O 1
ATOM 2503 N N . ILE B 1 39 ? 4.5 18.812 4.609 1 96.5 39 ILE B N 1
ATOM 2504 C CA . ILE B 1 39 ? 4.309 18.172 5.906 1 96.5 39 ILE B CA 1
ATOM 2505 C C . ILE B 1 39 ? 5.457 17.203 6.172 1 96.5 39 ILE B C 1
ATOM 2507 O O . ILE B 1 39 ? 6.02 17.172 7.27 1 96.5 39 ILE B O 1
ATOM 2511 N N . THR B 1 40 ? 5.875 16.422 5.133 1 98.06 40 THR B N 1
ATOM 2512 C CA . THR B 1 40 ? 6.934 15.445 5.352 1 98.06 40 THR B CA 1
ATOM 2513 C C . THR B 1 40 ? 8.297 16.125 5.438 1 98.06 40 THR B C 1
ATOM 2515 O O . THR B 1 40 ? 9.109 15.789 6.297 1 98.06 40 THR B O 1
ATOM 2518 N N . TYR B 1 41 ? 8.516 17.078 4.562 1 98.12 41 TYR B N 1
ATOM 2519 C CA . TYR B 1 41 ? 9.781 17.812 4.625 1 98.12 41 TYR B CA 1
ATOM 2520 C C . TYR B 1 41 ? 9.875 18.625 5.91 1 98.12 41 TYR B C 1
ATOM 2522 O O . TYR B 1 41 ? 10.906 18.594 6.59 1 98.12 41 TYR B O 1
ATOM 2530 N N . GLY B 1 42 ? 8.859 19.344 6.25 1 97.81 42 GLY B N 1
ATOM 2531 C CA . GLY B 1 42 ? 8.867 20.188 7.441 1 97.81 42 GLY B CA 1
ATOM 2532 C C . GLY B 1 42 ? 9.07 19.391 8.719 1 97.81 42 GLY B C 1
ATOM 2533 O O . GLY B 1 42 ? 9.906 19.75 9.547 1 97.81 42 GLY B O 1
ATOM 2534 N N . LEU B 1 43 ? 8.297 18.312 8.906 1 98.5 43 LEU B N 1
ATOM 2535 C CA . LEU B 1 43 ? 8.492 17.484 10.086 1 98.5 43 LEU B CA 1
ATOM 2536 C C . LEU B 1 43 ? 9.883 16.844 10.086 1 98.5 43 LEU B C 1
ATOM 2538 O O . LEU B 1 43 ? 10.5 16.688 11.141 1 98.5 43 LEU B O 1
ATOM 2542 N N . GLY B 1 44 ? 10.32 16.453 8.867 1 98.75 44 GLY B N 1
ATOM 2543 C CA . GLY B 1 44 ? 11.68 15.953 8.758 1 98.75 44 GLY B CA 1
ATOM 2544 C C . GLY B 1 44 ? 12.727 16.953 9.242 1 98.75 44 GLY B C 1
ATOM 2545 O O . GLY B 1 44 ? 13.648 16.578 9.969 1 98.75 44 GLY B O 1
ATOM 2546 N N . GLU B 1 45 ? 12.547 18.188 8.867 1 98.31 45 GLU B N 1
ATOM 2547 C CA . GLU B 1 45 ? 13.477 19.234 9.297 1 98.31 45 GLU B CA 1
ATOM 2548 C C . GLU B 1 45 ? 13.5 19.359 10.812 1 98.31 45 GLU B C 1
ATOM 2550 O O . GLU B 1 45 ? 14.57 19.469 11.414 1 98.31 45 GLU B O 1
ATOM 2555 N N . VAL B 1 46 ? 12.367 19.312 11.391 1 98.5 46 VAL B N 1
ATOM 2556 C CA . VAL B 1 46 ? 12.25 19.438 12.844 1 98.5 46 VAL B CA 1
ATOM 2557 C C . VAL B 1 46 ? 12.938 18.25 13.523 1 98.5 46 VAL B C 1
ATOM 2559 O O . VAL B 1 46 ? 13.75 18.438 14.43 1 98.5 46 VAL B O 1
ATOM 2562 N N . LEU B 1 47 ? 12.711 17.031 13.094 1 98.81 47 LEU B N 1
ATOM 2563 C CA . LEU B 1 47 ? 13.188 15.805 13.727 1 98.81 47 LEU B CA 1
ATOM 2564 C C . LEU B 1 47 ? 14.688 15.641 13.531 1 98.81 47 LEU B C 1
ATOM 2566 O O . LEU B 1 47 ? 15.367 15.062 14.383 1 98.81 47 LEU B O 1
ATOM 2570 N N . LEU B 1 48 ? 15.203 16.203 12.391 1 98.75 48 LEU B N 1
ATOM 2571 C CA . LEU B 1 48 ? 16.578 15.914 12.023 1 98.75 48 LEU B CA 1
ATOM 2572 C C . LEU B 1 48 ? 17.484 17.109 12.328 1 98.75 48 LEU B C 1
ATOM 2574 O O . LEU B 1 48 ? 18.672 17.078 11.992 1 98.75 48 LEU B O 1
ATOM 2578 N N . LYS B 1 49 ? 16.906 18.172 12.938 1 98.38 49 LYS B N 1
ATOM 2579 C CA . LYS B 1 49 ? 17.703 19.344 13.289 1 98.38 49 LYS B CA 1
ATOM 2580 C C . LYS B 1 49 ? 18.891 18.953 14.156 1 98.38 49 LYS B C 1
ATOM 2582 O O . LYS B 1 49 ? 18.734 18.312 15.195 1 98.38 49 LYS B O 1
ATOM 2587 N N . GLY B 1 50 ? 20.078 19.328 13.734 1 98.12 50 GLY B N 1
ATOM 2588 C CA . GLY B 1 50 ? 21.281 19.094 14.516 1 98.12 50 GLY B CA 1
ATOM 2589 C C . GLY B 1 50 ? 21.828 17.688 14.367 1 98.12 50 GLY B C 1
ATOM 2590 O O . GLY B 1 50 ? 22.75 17.297 15.078 1 98.12 50 GLY B O 1
ATOM 2591 N N . THR B 1 51 ? 21.266 16.859 13.5 1 98.25 51 THR B N 1
ATOM 2592 C CA . THR B 1 51 ? 21.766 15.516 13.25 1 98.25 51 THR B CA 1
ATOM 2593 C C . THR B 1 51 ? 22.75 15.523 12.078 1 98.25 51 THR B C 1
ATOM 2595 O O . THR B 1 51 ? 22.984 16.562 11.461 1 98.25 51 THR B O 1
ATOM 2598 N N . THR B 1 52 ? 23.312 14.367 11.781 1 97.19 52 THR B N 1
ATOM 2599 C CA . THR B 1 52 ? 24.25 14.211 10.664 1 97.19 52 THR B CA 1
ATOM 2600 C C . THR B 1 52 ? 23.484 13.836 9.391 1 97.19 52 THR B C 1
ATOM 2602 O O . THR B 1 52 ? 24.094 13.688 8.328 1 97.19 52 THR B O 1
ATOM 2605 N N . VAL B 1 53 ? 22.125 13.641 9.484 1 98.12 53 VAL B N 1
ATOM 2606 C CA . VAL B 1 53 ? 21.312 13.211 8.352 1 98.12 53 VAL B CA 1
ATOM 2607 C C . VAL B 1 53 ? 21.078 14.391 7.406 1 98.12 53 VAL B C 1
ATOM 2609 O O . VAL B 1 53 ? 20.75 15.492 7.844 1 98.12 53 VAL B O 1
ATOM 2612 N N . ASN B 1 54 ? 21.312 14.156 6.129 1 98.06 54 ASN B N 1
ATOM 2613 C CA . ASN B 1 54 ? 21.031 15.172 5.109 1 98.06 54 ASN B CA 1
ATOM 2614 C C . ASN B 1 54 ? 19.625 15.023 4.539 1 98.06 54 ASN B C 1
ATOM 2616 O O . ASN B 1 54 ? 19.328 14.047 3.857 1 98.06 54 ASN B O 1
ATOM 2620 N N . LEU B 1 55 ? 18.812 15.953 4.832 1 98.44 55 LEU B N 1
ATOM 2621 C CA . LEU B 1 55 ? 17.469 16 4.281 1 98.44 55 LEU B CA 1
ATOM 2622 C C . LEU B 1 55 ? 17.406 16.922 3.062 1 98.44 55 LEU B C 1
ATOM 2624 O O . LEU B 1 55 ? 17.812 18.078 3.129 1 98.44 55 LEU B O 1
ATOM 2628 N N . GLU B 1 56 ? 16.891 16.375 1.967 1 98.12 56 GLU B N 1
ATOM 2629 C CA . GLU B 1 56 ? 16.797 17.172 0.739 1 98.12 56 GLU B CA 1
ATOM 2630 C C . GLU B 1 56 ? 15.375 17.172 0.183 1 98.12 56 GLU B C 1
ATOM 2632 O O . GLU B 1 56 ? 14.68 16.156 0.246 1 98.12 56 GLU B O 1
ATOM 2637 N N . ARG B 1 57 ? 15.008 18.297 -0.338 1 97.19 57 ARG B N 1
ATOM 2638 C CA . ARG B 1 57 ? 13.711 18.422 -0.99 1 97.19 57 ARG B CA 1
ATOM 2639 C C . ARG B 1 57 ? 13.75 17.859 -2.406 1 97.19 57 ARG B C 1
ATOM 2641 O O . ARG B 1 57 ? 14.57 18.281 -3.225 1 97.19 57 ARG B O 1
ATOM 2648 N N . ALA B 1 58 ? 12.828 16.969 -2.707 1 97.94 58 ALA B N 1
ATOM 2649 C CA . ALA B 1 58 ? 12.844 16.297 -4 1 97.94 58 ALA B CA 1
ATOM 2650 C C . ALA B 1 58 ? 12.086 17.094 -5.051 1 97.94 58 ALA B C 1
ATOM 2652 O O . ALA B 1 58 ? 12.211 16.844 -6.25 1 97.94 58 ALA B O 1
ATOM 2653 N N . ALA B 1 59 ? 11.258 17.984 -4.617 1 96 59 ALA B N 1
ATOM 2654 C CA . ALA B 1 59 ? 10.484 18.859 -5.492 1 96 59 ALA B CA 1
ATOM 2655 C C . ALA B 1 59 ? 10.508 20.297 -4.977 1 96 59 ALA B C 1
ATOM 2657 O O . ALA B 1 59 ? 10.719 20.531 -3.787 1 96 59 ALA B O 1
ATOM 2658 N N . PRO B 1 60 ? 10.297 21.234 -5.879 1 93.88 60 PRO B N 1
ATOM 2659 C CA . PRO B 1 60 ? 10.227 22.625 -5.406 1 93.88 60 PRO B CA 1
ATOM 2660 C C . PRO B 1 60 ? 9.18 22.812 -4.309 1 93.88 60 PRO B C 1
ATOM 2662 O O . PRO B 1 60 ? 8.102 22.203 -4.359 1 93.88 60 PRO B O 1
ATOM 2665 N N . ALA B 1 61 ? 9.516 23.703 -3.406 1 89.94 61 ALA B N 1
ATOM 2666 C CA . ALA B 1 61 ? 8.688 23.922 -2.227 1 89.94 61 ALA B CA 1
ATOM 2667 C C . ALA B 1 61 ? 7.305 24.438 -2.615 1 89.94 61 ALA B C 1
ATOM 2669 O O . ALA B 1 61 ? 6.312 24.156 -1.941 1 89.94 61 ALA B O 1
ATOM 2670 N N . ASN B 1 62 ? 7.25 25.109 -3.652 1 89.06 62 ASN B N 1
ATOM 2671 C CA . ASN B 1 62 ? 6.004 25.766 -4.035 1 89.06 62 ASN B CA 1
ATOM 2672 C C . ASN B 1 62 ? 5.16 24.891 -4.953 1 89.06 62 ASN B C 1
ATOM 2674 O O . ASN B 1 62 ? 4.082 25.297 -5.387 1 89.06 62 ASN B O 1
ATOM 2678 N N . LEU B 1 63 ? 5.617 23.703 -5.191 1 91.88 63 LEU B N 1
ATOM 2679 C CA . LEU B 1 63 ? 4.875 22.781 -6.051 1 91.88 63 LEU B CA 1
ATOM 2680 C C . LEU B 1 63 ? 3.885 21.953 -5.238 1 91.88 63 LEU B C 1
ATOM 2682 O O . LEU B 1 63 ? 4.289 21.125 -4.43 1 91.88 63 LEU B O 1
ATOM 2686 N N . PRO B 1 64 ? 2.562 22.156 -5.547 1 89.19 64 PRO B N 1
ATOM 2687 C CA . PRO B 1 64 ? 1.567 21.375 -4.812 1 89.19 64 PRO B CA 1
ATOM 2688 C C . PRO B 1 64 ? 1.713 19.875 -5.043 1 89.19 64 PRO B C 1
ATOM 2690 O O . PRO B 1 64 ? 2.174 19.453 -6.105 1 89.19 64 PRO B O 1
ATOM 2693 N N . GLY B 1 65 ? 1.332 19.078 -4.051 1 90.69 65 GLY B N 1
ATOM 2694 C CA . GLY B 1 65 ? 1.403 17.625 -4.137 1 90.69 65 GLY B CA 1
ATOM 2695 C C . GLY B 1 65 ? 0.695 17.062 -5.352 1 90.69 65 GLY B C 1
ATOM 2696 O O . GLY B 1 65 ? 1.183 16.125 -5.98 1 90.69 65 GLY B O 1
ATOM 2697 N N . SER B 1 66 ? -0.405 17.703 -5.727 1 88.81 66 SER B N 1
ATOM 2698 C CA . SER B 1 66 ? -1.242 17.219 -6.816 1 88.81 66 SER B CA 1
ATOM 2699 C C . SER B 1 66 ? -0.522 17.312 -8.156 1 88.81 66 SER B C 1
ATOM 2701 O O . SER B 1 66 ? -0.923 16.688 -9.133 1 88.81 66 SER B O 1
ATOM 2703 N N . ARG B 1 67 ? 0.548 18.094 -8.172 1 93.81 67 ARG B N 1
ATOM 2704 C CA . ARG B 1 67 ? 1.252 18.312 -9.43 1 93.81 67 ARG B CA 1
ATOM 2705 C C . ARG B 1 67 ? 2.584 17.562 -9.453 1 93.81 67 ARG B C 1
ATOM 2707 O O . ARG B 1 67 ? 3.334 17.656 -10.43 1 93.81 67 ARG B O 1
ATOM 2714 N N . GLN B 1 68 ? 2.824 16.906 -8.422 1 95.38 68 GLN B N 1
ATOM 2715 C CA . GLN B 1 68 ? 4.156 16.328 -8.289 1 95.38 68 GLN B CA 1
ATOM 2716 C C . GLN B 1 68 ? 4.316 15.102 -9.18 1 95.38 68 GLN B C 1
ATOM 2718 O O . GLN B 1 68 ? 5.414 14.812 -9.664 1 95.38 68 GLN B O 1
ATOM 2723 N N . SER B 1 69 ? 3.256 14.352 -9.422 1 94.62 69 SER B N 1
ATOM 2724 C CA . SER B 1 69 ? 3.363 13.227 -10.344 1 94.62 69 SER B CA 1
ATOM 2725 C C . SER B 1 69 ? 3.832 13.688 -11.727 1 94.62 69 SER B C 1
ATOM 2727 O O . SER B 1 69 ? 4.754 13.102 -12.297 1 94.62 69 SER B O 1
ATOM 2729 N N . ALA B 1 70 ? 3.209 14.734 -12.18 1 95.88 70 ALA B N 1
ATOM 2730 C CA . ALA B 1 70 ? 3.59 15.297 -13.477 1 95.88 70 ALA B CA 1
ATOM 2731 C C . ALA B 1 70 ? 5.023 15.828 -13.438 1 95.88 70 ALA B C 1
ATOM 2733 O O . ALA B 1 70 ? 5.777 15.648 -14.398 1 95.88 70 ALA B O 1
ATOM 2734 N N . TYR B 1 71 ? 5.398 16.5 -12.398 1 97.5 71 TYR B N 1
ATOM 2735 C CA . TYR B 1 71 ? 6.75 17.031 -12.25 1 97.5 71 TYR B CA 1
ATOM 2736 C C . TYR B 1 71 ? 7.781 15.914 -12.297 1 97.5 71 TYR B C 1
ATOM 2738 O O . TYR B 1 71 ? 8.75 15.977 -13.062 1 97.5 71 TYR B O 1
ATOM 2746 N N . PHE B 1 72 ? 7.555 14.781 -11.602 1 97.12 72 PHE B N 1
ATOM 2747 C CA . PHE B 1 72 ? 8.523 13.703 -11.453 1 97.12 72 PHE B CA 1
ATOM 2748 C C . PHE B 1 72 ? 8.578 12.852 -12.719 1 97.12 72 PHE B C 1
ATOM 2750 O O . PHE B 1 72 ? 9.523 12.086 -12.914 1 97.12 72 PHE B O 1
ATOM 2757 N N . THR B 1 73 ? 7.57 12.898 -13.562 1 94.81 73 THR B N 1
ATOM 2758 C CA . THR B 1 73 ? 7.594 12.156 -14.82 1 94.81 73 THR B CA 1
ATOM 2759 C C . THR B 1 73 ? 8.031 13.062 -15.969 1 94.81 73 THR B C 1
ATOM 2761 O O . THR B 1 73 ? 8.266 12.586 -17.078 1 94.81 73 THR B O 1
ATOM 2764 N N . GLY B 1 74 ? 8.117 14.312 -15.75 1 96.31 74 GLY B N 1
ATOM 2765 C CA . GLY B 1 74 ? 8.484 15.289 -16.766 1 96.31 74 GLY B CA 1
ATOM 2766 C C . GLY B 1 74 ? 9.797 15.992 -16.469 1 96.31 74 GLY B C 1
ATOM 2767 O O . GLY B 1 74 ? 10.844 15.344 -16.375 1 96.31 74 GLY B O 1
ATOM 2768 N N . ARG B 1 75 ? 9.656 17.312 -16.234 1 95.88 75 ARG B N 1
ATOM 2769 C CA . ARG B 1 75 ? 10.828 18.172 -16.156 1 95.88 75 ARG B CA 1
ATOM 2770 C C . ARG B 1 75 ? 11.672 17.844 -14.93 1 95.88 75 ARG B C 1
ATOM 2772 O O . ARG B 1 75 ? 12.875 18.109 -14.906 1 95.88 75 ARG B O 1
ATOM 2779 N N . GLY B 1 76 ? 11.109 17.266 -13.906 1 97.56 76 GLY B N 1
ATOM 2780 C CA . GLY B 1 76 ? 11.812 16.969 -12.664 1 97.56 76 GLY B CA 1
ATOM 2781 C C . GLY B 1 76 ? 12.391 15.57 -12.633 1 97.56 76 GLY B C 1
ATOM 2782 O O . GLY B 1 76 ? 13.078 15.203 -11.672 1 97.56 76 GLY B O 1
ATOM 2783 N N . ALA B 1 77 ? 12.18 14.797 -13.625 1 96.56 77 ALA B N 1
ATOM 2784 C CA . ALA B 1 77 ? 12.547 13.383 -13.633 1 96.56 77 ALA B CA 1
ATOM 2785 C C . ALA B 1 77 ? 14.055 13.211 -13.523 1 96.56 77 ALA B C 1
ATOM 2787 O O . ALA B 1 77 ? 14.539 12.445 -12.688 1 96.56 77 ALA B O 1
ATOM 2788 N N . PRO B 1 78 ? 14.906 13.938 -14.328 1 97.44 78 PRO B N 1
ATOM 2789 C CA . PRO B 1 78 ? 16.359 13.773 -14.195 1 97.44 78 PRO B CA 1
ATOM 2790 C C . PRO B 1 78 ? 16.875 14.172 -12.82 1 97.44 78 PRO B C 1
ATOM 2792 O O . PRO B 1 78 ? 17.719 13.492 -12.25 1 97.44 78 PRO B O 1
ATOM 2795 N N . ALA B 1 79 ? 16.359 15.266 -12.289 1 97.75 79 ALA B N 1
ATOM 2796 C CA . ALA B 1 79 ? 16.781 15.719 -10.969 1 97.75 79 ALA B CA 1
ATOM 2797 C C . ALA B 1 79 ? 16.438 14.695 -9.891 1 97.75 79 ALA B C 1
ATOM 2799 O O . ALA B 1 79 ? 17.25 14.398 -9.023 1 97.75 79 ALA B O 1
ATOM 2800 N N . LEU B 1 80 ? 15.234 14.172 -9.961 1 98.31 80 LEU B N 1
ATOM 2801 C CA . LEU B 1 80 ? 14.844 13.148 -9 1 98.31 80 LEU B CA 1
ATOM 2802 C C . LEU B 1 80 ? 15.734 11.922 -9.125 1 98.31 80 LEU B C 1
ATOM 2804 O O . LEU B 1 80 ? 16.141 11.328 -8.117 1 98.31 80 LEU B O 1
ATOM 2808 N N . GLY B 1 81 ? 16.016 11.516 -10.383 1 98.19 81 GLY B N 1
ATOM 2809 C CA . GLY B 1 81 ? 16.906 10.383 -10.594 1 98.19 81 GLY B CA 1
ATOM 2810 C C . GLY B 1 81 ? 18.25 10.562 -9.922 1 98.19 81 GLY B C 1
ATOM 2811 O O . GLY B 1 81 ? 18.75 9.648 -9.258 1 98.19 81 GLY B O 1
ATOM 2812 N N . LYS B 1 82 ? 18.812 11.672 -10.062 1 98 82 LYS B N 1
ATOM 2813 C CA . LYS B 1 82 ? 20.109 11.977 -9.453 1 98 82 LYS B CA 1
ATOM 2814 C C . LYS B 1 82 ? 20.016 11.953 -7.934 1 98 82 LYS B C 1
ATOM 2816 O O . LYS B 1 82 ? 20.859 11.336 -7.27 1 98 82 LYS B O 1
ATOM 2821 N N . LEU B 1 83 ? 19 12.609 -7.398 1 98.31 83 LEU B N 1
ATOM 2822 C CA . LEU B 1 83 ? 18.812 12.641 -5.953 1 98.31 83 LEU B CA 1
ATOM 2823 C C . LEU B 1 83 ? 18.594 11.242 -5.395 1 98.31 83 LEU B C 1
ATOM 2825 O O . LEU B 1 83 ? 19.172 10.883 -4.363 1 98.31 83 LEU B O 1
ATOM 2829 N N . ALA B 1 84 ? 17.812 10.484 -6.094 1 98.44 84 ALA B N 1
ATOM 2830 C CA . ALA B 1 84 ? 17.453 9.148 -5.641 1 98.44 84 ALA B CA 1
ATOM 2831 C C . ALA B 1 84 ? 18.672 8.227 -5.625 1 98.44 84 ALA B C 1
ATOM 2833 O O . ALA B 1 84 ? 18.812 7.387 -4.73 1 98.44 84 ALA B O 1
ATOM 2834 N N . ASN B 1 85 ? 19.516 8.367 -6.559 1 97.75 85 ASN B N 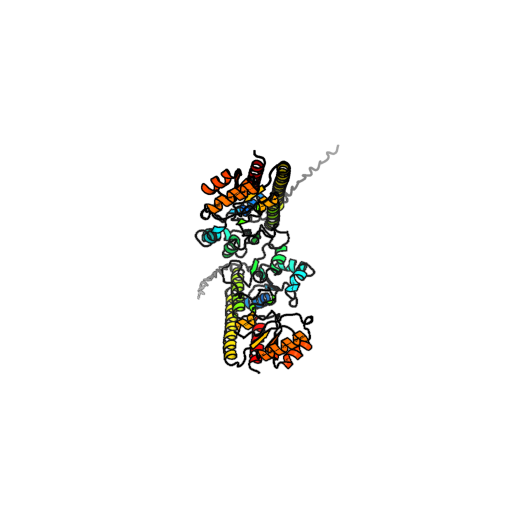1
ATOM 2835 C CA . ASN B 1 85 ? 20.719 7.531 -6.648 1 97.75 85 ASN B CA 1
ATOM 2836 C C . ASN B 1 85 ? 21.609 7.703 -5.43 1 97.75 85 ASN B C 1
ATOM 2838 O O . ASN B 1 85 ? 22.312 6.766 -5.027 1 97.75 85 ASN B O 1
ATOM 2842 N N . GLU B 1 86 ? 21.531 8.844 -4.828 1 96.5 86 GLU B N 1
ATOM 2843 C CA . GLU B 1 86 ? 22.391 9.141 -3.691 1 96.5 86 GLU B CA 1
ATOM 2844 C C . GLU B 1 86 ? 21.641 9 -2.373 1 96.5 86 GLU B C 1
ATOM 2846 O O . GLU B 1 86 ? 22.234 9.086 -1.298 1 96.5 86 GLU B O 1
ATOM 2851 N N . ALA B 1 87 ? 20.359 8.797 -2.477 1 98.5 87 ALA B N 1
ATOM 2852 C CA . ALA B 1 87 ? 19.531 8.805 -1.28 1 98.5 87 ALA B CA 1
ATOM 2853 C C . ALA B 1 87 ? 19.453 7.418 -0.656 1 98.5 87 ALA B C 1
ATOM 2855 O O . ALA B 1 87 ? 19.578 6.406 -1.354 1 98.5 87 ALA B O 1
ATOM 2856 N N . ASP B 1 88 ? 19.234 7.41 0.654 1 98.5 88 ASP B N 1
ATOM 2857 C CA . ASP B 1 88 ? 19.031 6.168 1.399 1 98.5 88 ASP B CA 1
ATOM 2858 C C . ASP B 1 88 ? 17.547 5.922 1.667 1 98.5 88 ASP B C 1
ATOM 2860 O O . ASP B 1 88 ? 17.125 4.773 1.795 1 98.5 88 ASP B O 1
ATOM 2864 N N . ALA B 1 89 ? 16.844 7.016 1.779 1 98.81 89 ALA B N 1
ATOM 2865 C CA . ALA B 1 89 ? 15.438 6.879 2.166 1 98.81 89 ALA B CA 1
ATOM 2866 C C . ALA B 1 89 ? 14.602 8.039 1.624 1 98.81 89 ALA B C 1
ATOM 2868 O O . ALA B 1 89 ? 15.141 9.086 1.262 1 98.81 89 ALA B O 1
ATOM 2869 N N . VAL B 1 90 ? 13.297 7.766 1.539 1 98.75 90 VAL B N 1
ATOM 2870 C CA . VAL B 1 90 ? 12.289 8.75 1.174 1 98.75 90 VAL B CA 1
ATOM 2871 C C . VAL B 1 90 ? 11.203 8.805 2.254 1 98.75 90 VAL B C 1
ATOM 2873 O O . VAL B 1 90 ? 10.797 7.773 2.787 1 98.75 90 VAL B O 1
ATOM 2876 N N . ILE B 1 91 ? 10.805 10.039 2.574 1 98.81 91 ILE B N 1
ATOM 2877 C CA . ILE B 1 91 ? 9.672 10.219 3.475 1 98.81 91 ILE B CA 1
ATOM 2878 C C . ILE B 1 91 ? 8.43 10.602 2.672 1 98.81 91 ILE B C 1
ATOM 2880 O O . ILE B 1 91 ? 8.414 11.641 2.006 1 98.81 91 ILE B O 1
ATOM 2884 N N . GLY B 1 92 ? 7.402 9.75 2.725 1 97.94 92 GLY B N 1
ATOM 2885 C CA . GLY B 1 92 ? 6.145 10.016 2.043 1 97.94 92 GLY B CA 1
ATOM 2886 C C . GLY B 1 92 ? 4.93 9.742 2.908 1 97.94 92 GLY B C 1
ATOM 2887 O O . GLY B 1 92 ? 5.031 9.703 4.137 1 97.94 92 GLY B O 1
ATOM 2888 N N . VAL B 1 93 ? 3.799 9.648 2.217 1 97.12 93 VAL B N 1
ATOM 2889 C CA . VAL B 1 93 ? 2.531 9.406 2.902 1 97.12 93 VAL B CA 1
ATOM 2890 C C . VAL B 1 93 ? 1.647 8.5 2.051 1 97.12 93 VAL B C 1
ATOM 2892 O O . VAL B 1 93 ? 0.442 8.734 1.93 1 97.12 93 VAL B O 1
ATOM 2895 N N . ARG B 1 94 ? 2.188 7.445 1.486 1 94.62 94 ARG B N 1
ATOM 2896 C CA . ARG B 1 94 ? 1.451 6.598 0.554 1 94.62 94 ARG B CA 1
ATOM 2897 C C . ARG B 1 94 ? 0.295 5.891 1.254 1 94.62 94 ARG B C 1
ATOM 2899 O O . ARG B 1 94 ? -0.723 5.586 0.629 1 94.62 94 ARG B O 1
ATOM 2906 N N . SER B 1 95 ? 0.451 5.629 2.541 1 93 95 SER B N 1
ATOM 2907 C CA . SER B 1 95 ? -0.647 4.996 3.268 1 93 95 SER B CA 1
ATOM 2908 C C . SER B 1 95 ? -1.857 5.922 3.35 1 93 95 SER B C 1
ATOM 2910 O O . SER B 1 95 ? -2.996 5.457 3.434 1 93 95 SER B O 1
ATOM 2912 N N . LEU B 1 96 ? -1.614 7.176 3.338 1 92.56 96 LEU B N 1
ATOM 2913 C CA . LEU B 1 96 ? -2.666 8.188 3.383 1 92.56 96 LEU B CA 1
ATOM 2914 C C . LEU B 1 96 ? -3.127 8.555 1.975 1 92.56 96 LEU B C 1
ATOM 2916 O O . LEU B 1 96 ? -4.32 8.766 1.745 1 92.56 96 LEU B O 1
ATOM 2920 N N . TRP B 1 97 ? -2.238 8.664 1.157 1 93 97 TRP B N 1
ATOM 2921 C CA . TRP B 1 97 ? -2.42 9.086 -0.227 1 93 97 TRP B CA 1
ATOM 2922 C C . TRP B 1 97 ? -1.684 8.156 -1.183 1 93 97 TRP B C 1
ATOM 2924 O O . TRP B 1 97 ? -0.528 8.406 -1.536 1 93 97 TRP B O 1
ATOM 2934 N N . ALA B 1 98 ? -2.375 7.172 -1.71 1 90.38 98 ALA B N 1
ATOM 2935 C CA . ALA B 1 98 ? -1.787 6.09 -2.498 1 90.38 98 ALA B CA 1
ATOM 2936 C C . ALA B 1 98 ? -1.094 6.633 -3.744 1 90.38 98 ALA B C 1
ATOM 2938 O O . ALA B 1 98 ? -0.163 6.016 -4.266 1 90.38 98 ALA B O 1
ATOM 2939 N N . ASP B 1 99 ? -1.444 7.824 -4.164 1 91.62 99 ASP B N 1
ATOM 2940 C CA . ASP B 1 99 ? -0.917 8.398 -5.398 1 91.62 99 ASP B CA 1
ATOM 2941 C C . ASP B 1 99 ? 0.343 9.219 -5.129 1 91.62 99 ASP B C 1
ATOM 2943 O O . ASP B 1 99 ? 0.856 9.891 -6.027 1 91.62 99 ASP B O 1
ATOM 2947 N N . ASP B 1 100 ? 0.791 9.227 -3.857 1 95.69 100 ASP B N 1
ATOM 2948 C CA . ASP B 1 100 ? 2.066 9.875 -3.584 1 95.69 100 ASP B CA 1
ATOM 2949 C C . ASP B 1 100 ? 3.176 9.312 -4.469 1 95.69 100 ASP B C 1
ATOM 2951 O O . ASP B 1 100 ? 3.562 8.148 -4.32 1 95.69 100 ASP B O 1
ATOM 2955 N N . PRO B 1 101 ? 3.744 10.141 -5.301 1 96.62 101 PRO B N 1
ATOM 2956 C CA . PRO B 1 101 ? 4.617 9.602 -6.344 1 96.62 101 PRO B CA 1
ATOM 2957 C C . PRO B 1 101 ? 6.07 9.484 -5.895 1 96.62 101 PRO B C 1
ATOM 2959 O O . PRO B 1 101 ? 6.879 8.836 -6.566 1 96.62 101 PRO B O 1
ATOM 2962 N N . LEU B 1 102 ? 6.445 10.031 -4.797 1 98.25 102 LEU B N 1
ATOM 2963 C CA . LEU B 1 102 ? 7.863 10.234 -4.52 1 98.25 102 LEU B CA 1
ATOM 2964 C C . LEU B 1 102 ? 8.586 8.891 -4.402 1 98.25 102 LEU B C 1
ATOM 2966 O O . LEU B 1 102 ? 9.555 8.641 -5.121 1 98.25 102 LEU B O 1
ATOM 2970 N N . TYR B 1 103 ? 8.133 7.973 -3.541 1 98.38 103 TYR B N 1
ATOM 2971 C CA . TYR B 1 103 ? 8.828 6.719 -3.291 1 98.38 103 TYR B CA 1
ATOM 2972 C C . TYR B 1 103 ? 8.852 5.848 -4.539 1 98.38 103 TYR B C 1
ATOM 2974 O O . TYR B 1 103 ? 9.922 5.426 -4.996 1 98.38 103 TYR B O 1
ATOM 2982 N N . PRO B 1 104 ? 7.691 5.602 -5.199 1 97.62 104 PRO B N 1
ATOM 2983 C CA . PRO B 1 104 ? 7.727 4.762 -6.402 1 97.62 104 PRO B CA 1
ATOM 2984 C C . PRO B 1 104 ? 8.641 5.328 -7.484 1 97.62 104 PRO B C 1
ATOM 2986 O O . PRO B 1 104 ? 9.383 4.578 -8.133 1 97.62 104 PRO B O 1
ATOM 2989 N N . MET B 1 105 ? 8.625 6.621 -7.652 1 97.75 105 MET B N 1
ATOM 2990 C CA . MET B 1 105 ? 9.406 7.215 -8.734 1 97.75 105 MET B CA 1
ATOM 2991 C C . MET B 1 105 ? 10.891 7.254 -8.383 1 97.75 105 MET B C 1
ATOM 2993 O O . MET B 1 105 ? 11.742 7.066 -9.25 1 97.75 105 MET B O 1
ATOM 2997 N N . ALA B 1 106 ? 11.234 7.555 -7.113 1 98.44 106 ALA B N 1
ATOM 2998 C CA . ALA B 1 106 ? 12.625 7.488 -6.668 1 98.44 106 ALA B CA 1
ATOM 2999 C C . ALA B 1 106 ? 13.188 6.078 -6.824 1 98.44 106 ALA B C 1
ATOM 3001 O O . ALA B 1 106 ? 14.352 5.906 -7.191 1 98.44 106 ALA B O 1
ATOM 3002 N N . ARG B 1 107 ? 12.367 5.113 -6.559 1 98.06 107 ARG B N 1
ATOM 3003 C CA . ARG B 1 107 ? 12.75 3.709 -6.605 1 98.06 107 ARG B CA 1
ATOM 3004 C C . ARG B 1 107 ? 13.172 3.299 -8.016 1 98.06 107 ARG B C 1
ATOM 3006 O O . ARG B 1 107 ? 13.914 2.336 -8.188 1 98.06 107 ARG B O 1
ATOM 3013 N N . ARG B 1 108 ? 12.68 3.947 -9.047 1 96.81 108 ARG B N 1
ATOM 3014 C CA . ARG B 1 108 ? 13.047 3.643 -10.422 1 96.81 108 ARG B CA 1
ATOM 3015 C C . ARG B 1 108 ? 14.555 3.805 -10.633 1 96.81 108 ARG B C 1
ATOM 3017 O O . ARG B 1 108 ? 15.148 3.082 -11.43 1 96.81 108 ARG B O 1
ATOM 3024 N N . SER B 1 109 ? 15.133 4.723 -9.883 1 96.94 109 SER B N 1
ATOM 3025 C CA . SER B 1 109 ? 16.562 4.973 -10 1 96.94 109 SER B CA 1
ATOM 3026 C C . SER B 1 109 ? 17.359 4.188 -8.953 1 96.94 109 SER B C 1
ATOM 3028 O O . SER B 1 109 ? 18.531 3.887 -9.148 1 96.94 109 SER B O 1
ATOM 3030 N N . ASN B 1 110 ? 16.766 3.885 -7.887 1 98 110 ASN B N 1
ATOM 3031 C CA . ASN B 1 110 ? 17.422 3.215 -6.766 1 98 110 ASN B CA 1
ATOM 3032 C C . ASN B 1 110 ? 16.469 2.229 -6.082 1 98 110 ASN B C 1
ATOM 3034 O O . ASN B 1 110 ? 15.734 2.598 -5.168 1 98 110 ASN B O 1
ATOM 3038 N N . ILE B 1 111 ? 16.562 0.947 -6.449 1 97.81 111 ILE B N 1
ATOM 3039 C CA . ILE B 1 111 ? 15.625 -0.068 -5.973 1 97.81 111 ILE B CA 1
ATOM 3040 C C . ILE B 1 111 ? 15.82 -0.285 -4.473 1 97.81 111 ILE B C 1
ATOM 3042 O O . ILE B 1 111 ? 14.945 -0.825 -3.795 1 97.81 111 ILE B O 1
ATOM 3046 N N . ARG B 1 112 ? 16.938 0.136 -3.887 1 97.94 112 ARG B N 1
ATOM 3047 C CA . ARG B 1 112 ? 17.266 -0.15 -2.492 1 97.94 112 ARG B CA 1
ATOM 3048 C C . ARG B 1 112 ? 16.844 1.003 -1.585 1 97.94 112 ARG B C 1
ATOM 3050 O O . ARG B 1 112 ? 17.062 0.959 -0.374 1 97.94 112 ARG B O 1
ATOM 3057 N N . ILE B 1 113 ? 16.25 2.088 -2.178 1 98.44 113 ILE B N 1
ATOM 3058 C CA . ILE B 1 113 ? 15.836 3.242 -1.388 1 98.44 113 ILE B CA 1
ATOM 3059 C C . ILE B 1 113 ? 14.758 2.828 -0.392 1 98.44 113 ILE B C 1
ATOM 3061 O O . ILE B 1 113 ? 13.859 2.057 -0.729 1 98.44 113 ILE B O 1
ATOM 3065 N N . VAL B 1 114 ? 14.859 3.266 0.893 1 98.56 114 VAL B N 1
ATOM 3066 C CA . VAL B 1 114 ? 13.969 2.861 1.979 1 98.56 114 VAL B CA 1
ATOM 3067 C C . VAL B 1 114 ? 12.758 3.793 2.031 1 98.56 114 VAL B C 1
ATOM 3069 O O . VAL B 1 114 ? 12.898 5.012 1.893 1 98.56 114 VAL B O 1
ATOM 3072 N N . GLU B 1 115 ? 11.594 3.223 2.199 1 98.38 115 GLU B N 1
ATOM 3073 C CA . GLU B 1 115 ? 10.375 4.02 2.346 1 98.38 115 GLU B CA 1
ATOM 3074 C C . GLU B 1 115 ? 10.086 4.316 3.814 1 98.38 115 GLU B C 1
ATOM 3076 O O . GLU B 1 115 ? 9.992 3.398 4.633 1 98.38 115 GLU B O 1
ATOM 3081 N N . VAL B 1 116 ? 9.984 5.547 4.145 1 98.69 116 VAL B N 1
ATOM 3082 C CA . VAL B 1 116 ? 9.438 6.004 5.418 1 98.69 116 VAL B CA 1
ATOM 3083 C C . VAL B 1 116 ? 8.055 6.613 5.199 1 98.69 116 VAL B C 1
ATOM 3085 O O . VAL B 1 116 ? 7.934 7.684 4.598 1 98.69 116 VAL B O 1
ATOM 3088 N N . ASP B 1 117 ? 7.02 5.906 5.629 1 98.25 117 ASP B N 1
ATOM 3089 C CA . ASP B 1 117 ? 5.66 6.434 5.52 1 98.25 117 ASP B CA 1
ATOM 3090 C C . ASP B 1 117 ? 5.238 7.133 6.809 1 98.25 117 ASP B C 1
ATOM 3092 O O . ASP B 1 117 ? 5.031 6.484 7.836 1 98.25 117 ASP B O 1
ATOM 3096 N N . ALA B 1 118 ? 5.059 8.391 6.695 1 98.25 118 ALA B N 1
ATOM 3097 C CA . ALA B 1 118 ? 4.844 9.227 7.875 1 98.25 118 ALA B CA 1
ATOM 3098 C C . ALA B 1 118 ? 3.457 9 8.469 1 98.25 118 ALA B C 1
ATOM 3100 O O . ALA B 1 118 ? 3.189 9.375 9.609 1 98.25 118 ALA B O 1
ATOM 3101 N N . ALA B 1 119 ? 2.547 8.453 7.707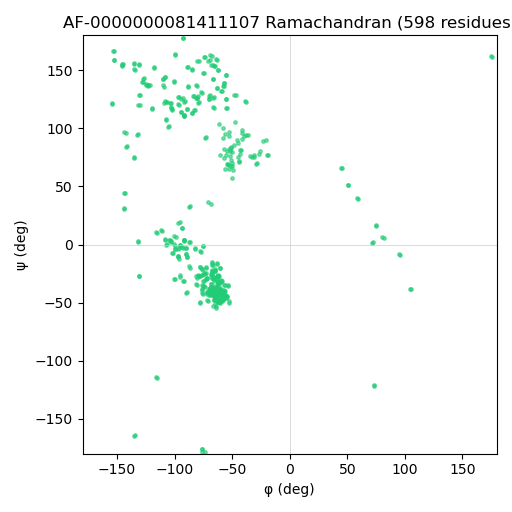 1 96.62 119 ALA B N 1
ATOM 3102 C CA . ALA B 1 119 ? 1.167 8.328 8.172 1 96.62 119 ALA B CA 1
ATOM 3103 C C . ALA B 1 119 ? 0.935 6.98 8.844 1 96.62 119 ALA B C 1
ATOM 3105 O O . ALA B 1 119 ? 0.051 6.848 9.695 1 96.62 119 ALA B O 1
ATOM 3106 N N . ARG B 1 120 ? 1.607 6.027 8.406 1 95.75 120 ARG B N 1
ATOM 3107 C CA . ARG B 1 120 ? 1.532 4.68 8.961 1 95.75 120 ARG B CA 1
ATOM 3108 C C . ARG B 1 120 ? 2.824 3.91 8.703 1 95.75 120 ARG B C 1
ATOM 3110 O O . ARG B 1 120 ? 3.23 3.727 7.559 1 95.75 120 ARG B O 1
ATOM 3117 N N . PRO B 1 121 ? 3.436 3.459 9.805 1 95.81 121 PRO B N 1
ATOM 3118 C CA . PRO B 1 121 ? 4.664 2.693 9.57 1 95.81 121 PRO B CA 1
ATOM 3119 C C . PRO B 1 121 ? 4.438 1.481 8.672 1 95.81 121 PRO B C 1
ATOM 3121 O O . PRO B 1 121 ? 3.459 0.75 8.844 1 95.81 121 PRO B O 1
ATOM 3124 N N . VAL B 1 122 ? 5.383 1.225 7.734 1 94.12 122 VAL B N 1
ATOM 3125 C CA . VAL B 1 122 ? 5.277 0.141 6.762 1 94.12 122 VAL B CA 1
ATOM 3126 C C . VAL B 1 122 ? 5.25 -1.203 7.488 1 94.12 122 VAL B C 1
ATOM 3128 O O . VAL B 1 122 ? 4.512 -2.109 7.098 1 94.12 122 VAL B O 1
ATOM 3131 N N . ASP B 1 123 ? 5.941 -1.333 8.617 1 94.06 123 ASP B N 1
ATOM 3132 C CA . ASP B 1 123 ? 6.055 -2.604 9.328 1 94.06 123 ASP B CA 1
ATOM 3133 C C . ASP B 1 123 ? 4.934 -2.762 10.352 1 94.06 123 ASP B C 1
ATOM 3135 O O . ASP B 1 123 ? 4.848 -3.785 11.039 1 94.06 123 ASP B O 1
ATOM 3139 N N . GLY B 1 124 ? 4.148 -1.773 10.602 1 91.19 124 GLY B N 1
ATOM 3140 C CA . GLY B 1 124 ? 3.002 -1.854 11.492 1 91.19 124 GLY B CA 1
ATOM 3141 C C . GLY B 1 124 ? 3.385 -1.88 12.953 1 91.19 124 GLY B C 1
ATOM 3142 O O . GLY B 1 124 ? 2.576 -2.256 13.805 1 91.19 124 GLY B O 1
ATOM 3143 N N . ALA B 1 125 ? 4.562 -1.511 13.211 1 90.06 125 ALA B N 1
ATOM 3144 C CA . ALA B 1 125 ? 5.047 -1.598 14.586 1 90.06 125 ALA B CA 1
ATOM 3145 C C . ALA B 1 125 ? 4.41 -0.521 15.461 1 90.06 125 ALA B C 1
ATOM 3147 O O . ALA B 1 125 ? 4.344 -0.667 16.688 1 90.06 125 ALA B O 1
ATOM 3148 N N . LEU B 1 126 ? 4.07 0.591 14.922 1 92.88 126 LEU B N 1
ATOM 3149 C CA . LEU B 1 126 ? 3.369 1.682 15.586 1 92.88 126 LEU B CA 1
ATOM 3150 C C . LEU B 1 126 ? 2.016 1.938 14.938 1 92.88 126 LEU B C 1
ATOM 3152 O O . LEU B 1 126 ? 1.822 1.632 13.758 1 92.88 126 LEU B O 1
ATOM 3156 N N . PRO B 1 127 ? 1.13 2.443 15.781 1 92.62 127 PRO B N 1
ATOM 3157 C CA . PRO B 1 127 ? -0.124 2.854 15.148 1 92.62 127 PRO B CA 1
ATOM 3158 C C . PRO B 1 127 ? 0.055 4.035 14.195 1 92.62 127 PRO B C 1
ATOM 3160 O O . PRO B 1 127 ? 0.926 4.883 14.414 1 92.62 127 PRO B O 1
ATOM 3163 N N . GLY B 1 128 ? -0.682 4.008 13.094 1 93.31 128 GLY B N 1
ATOM 3164 C CA . GLY B 1 128 ? -0.725 5.152 12.195 1 93.31 128 GLY B CA 1
ATOM 3165 C C . GLY B 1 128 ? -1.594 6.281 12.719 1 93.31 128 GLY B C 1
ATOM 3166 O O . GLY B 1 128 ? -1.988 6.281 13.883 1 93.31 128 GLY B O 1
ATOM 3167 N N . ILE B 1 129 ? -1.729 7.27 11.938 1 93.56 129 ILE B N 1
ATOM 3168 C CA . ILE B 1 129 ? -2.555 8.414 12.305 1 93.56 129 ILE B CA 1
ATOM 3169 C C . ILE B 1 129 ? -4.012 7.973 12.453 1 93.56 129 ILE B C 1
ATOM 3171 O O . ILE B 1 129 ? -4.395 6.906 11.961 1 93.56 129 ILE B O 1
ATOM 3175 N N . ALA B 1 130 ? -4.75 8.734 13.148 1 88.38 130 ALA B N 1
ATOM 3176 C CA . ALA B 1 130 ? -6.18 8.484 13.281 1 88.38 130 ALA B CA 1
ATOM 3177 C C . ALA B 1 130 ? -6.949 9.039 12.086 1 88.38 130 ALA B C 1
ATOM 3179 O O . ALA B 1 130 ? -6.836 10.219 11.758 1 88.38 130 ALA B O 1
ATOM 3180 N N . VAL B 1 131 ? -7.547 8.023 11.391 1 82.62 131 VAL B N 1
ATOM 3181 C CA . VAL B 1 131 ? -8.375 8.461 10.266 1 82.62 131 VAL B CA 1
ATOM 3182 C C . VAL B 1 131 ? -9.852 8.406 10.664 1 82.62 131 VAL B C 1
ATOM 3184 O O . VAL B 1 131 ? -10.297 7.441 11.281 1 82.62 131 VAL B O 1
ATOM 3187 N N . GLN B 1 132 ? -10.484 9.469 10.711 1 73 132 GLN B N 1
ATOM 3188 C CA . GLN B 1 132 ? -11.891 9.547 11.094 1 73 132 GLN B CA 1
ATOM 3189 C C . GLN B 1 132 ? -12.789 8.922 10.039 1 73 132 GLN B C 1
ATOM 3191 O O . GLN B 1 132 ? -12.648 9.203 8.844 1 73 132 GLN B O 1
ATOM 3196 N N . PRO B 1 133 ? -13.672 7.965 10.664 1 63.25 133 PRO B N 1
ATOM 3197 C CA . PRO B 1 133 ? -14.672 7.414 9.75 1 63.25 133 PRO B CA 1
ATOM 3198 C C . PRO B 1 133 ? -15.57 8.492 9.141 1 63.25 133 PRO B C 1
ATOM 3200 O O . PRO B 1 133 ? -15.875 9.484 9.797 1 63.25 133 PRO B O 1
ATOM 3203 N N . GLY B 1 134 ? -15.82 8.516 7.789 1 59.44 134 GLY B N 1
ATOM 3204 C CA . GLY B 1 134 ? -16.734 9.469 7.18 1 59.44 134 GLY B CA 1
ATOM 3205 C C . GLY B 1 134 ? -16.016 10.586 6.441 1 59.44 134 GLY B C 1
ATOM 3206 O O . GLY B 1 134 ? -16.625 11.273 5.617 1 59.44 134 GLY B O 1
ATOM 3207 N N . LEU B 1 135 ? -14.977 10.891 7.129 1 55.84 135 LEU B N 1
ATOM 3208 C CA . LEU B 1 135 ? -14.242 11.867 6.336 1 55.84 135 LEU B CA 1
ATOM 3209 C C . LEU B 1 135 ? -13.57 11.203 5.141 1 55.84 135 LEU B C 1
ATOM 3211 O O . LEU B 1 135 ? -12.852 10.211 5.301 1 55.84 135 LEU B O 1
ATOM 3215 N N . LYS B 1 136 ? -14.305 11.242 4.113 1 54.69 136 LYS B N 1
ATOM 3216 C CA . LYS B 1 136 ? -13.727 10.711 2.879 1 54.69 136 LYS B CA 1
ATOM 3217 C C . LYS B 1 136 ? -12.242 11.062 2.773 1 54.69 136 LYS B C 1
ATOM 3219 O O . LYS B 1 136 ? -11.867 12.234 2.85 1 54.69 136 LYS B O 1
ATOM 3224 N N . VAL B 1 137 ? -11.391 10.219 3.193 1 56.59 137 VAL B N 1
ATOM 3225 C CA . VAL B 1 137 ? -9.984 10.516 2.949 1 56.59 137 VAL B CA 1
ATOM 3226 C C . VAL B 1 137 ? -9.766 10.812 1.467 1 56.59 137 VAL B C 1
ATOM 3228 O O . VAL B 1 137 ? -9.906 9.922 0.623 1 56.59 137 VAL B O 1
ATOM 3231 N N . ASP B 1 138 ? -10.055 12.078 1.069 1 64.38 138 ASP B N 1
ATOM 3232 C CA . ASP B 1 138 ? -9.695 12.5 -0.281 1 64.38 138 ASP B CA 1
ATOM 3233 C C . ASP B 1 138 ? -8.188 12.656 -0.426 1 64.38 138 ASP B C 1
ATOM 3235 O O . ASP B 1 138 ? -7.711 13.594 -1.061 1 64.38 138 ASP B O 1
ATOM 3239 N N . GLY B 1 139 ? -7.516 11.758 0.256 1 76 139 GLY B N 1
ATOM 3240 C CA . GLY B 1 139 ? -6.074 11.773 0.081 1 76 139 GLY B CA 1
ATOM 3241 C C . GLY B 1 139 ? -5.398 12.945 0.758 1 76 139 GLY B C 1
ATOM 3242 O O . GLY B 1 139 ? -5.602 13.188 1.951 1 76 139 GLY B O 1
ATOM 3243 N N . LEU B 1 140 ? -4.684 13.766 0.018 1 85.75 140 LEU B N 1
ATOM 3244 C CA . LEU B 1 140 ? -3.818 14.844 0.49 1 85.75 140 LEU B CA 1
ATOM 3245 C C . LEU B 1 140 ? -4.645 16.031 0.966 1 85.75 140 LEU B C 1
ATOM 3247 O O . LEU B 1 140 ? -4.262 16.719 1.918 1 85.75 140 LEU B O 1
ATOM 3251 N N . ASN B 1 141 ? -5.855 16.172 0.473 1 88.31 141 ASN B N 1
ATOM 3252 C CA . ASN B 1 141 ? -6.656 17.359 0.765 1 88.31 141 ASN B CA 1
ATOM 3253 C C . ASN B 1 141 ? -7.234 17.312 2.176 1 88.31 141 ASN B C 1
ATOM 3255 O O . ASN B 1 141 ? -7.523 18.359 2.768 1 88.31 141 ASN B O 1
ATOM 3259 N N . SER B 1 142 ? -7.414 16.203 2.684 1 90.44 142 SER B N 1
ATOM 3260 C CA . SER B 1 142 ? -8.016 16.109 4.008 1 90.44 142 SER B CA 1
ATOM 3261 C C . SER B 1 142 ? -7.078 16.641 5.086 1 90.44 142 SER B C 1
ATOM 3263 O O . SER B 1 142 ? -7.512 16.953 6.195 1 90.44 142 SER B O 1
ATOM 3265 N N . GLN B 1 143 ? -5.824 16.625 4.848 1 93.06 143 GLN B N 1
ATOM 3266 C CA . GLN B 1 143 ? -4.766 17.156 5.703 1 93.06 143 GLN B CA 1
ATOM 3267 C C . GLN B 1 143 ? -4.984 16.766 7.16 1 93.06 143 GLN B C 1
ATOM 3269 O O . GLN B 1 143 ? -5.133 17.625 8.023 1 93.06 143 GLN B O 1
ATOM 3274 N N . PRO B 1 144 ? -4.887 15.5 7.426 1 94.94 144 PRO B N 1
ATOM 3275 C CA . PRO B 1 144 ? -5.133 15.016 8.789 1 94.94 144 PRO B CA 1
ATOM 3276 C C . PRO B 1 144 ? -4.129 15.57 9.797 1 94.94 144 PRO B C 1
ATOM 3278 O O . PRO B 1 144 ? -4.398 15.578 11 1 94.94 144 PRO B O 1
ATOM 3281 N N . TRP B 1 145 ? -3.008 16.109 9.336 1 96.12 145 TRP B N 1
ATOM 3282 C CA . TRP B 1 145 ? -1.966 16.641 10.211 1 96.12 145 TRP B CA 1
ATOM 3283 C C . TRP B 1 145 ? -2.381 17.984 10.797 1 96.12 145 TRP B C 1
ATOM 3285 O O . TRP B 1 145 ? -1.689 18.531 11.656 1 96.12 145 TRP B O 1
ATOM 3295 N N . LEU B 1 146 ? -3.541 18.453 10.422 1 96.19 146 LEU B N 1
ATOM 3296 C CA . LEU B 1 146 ? -4.051 19.688 11.023 1 96.19 146 LEU B CA 1
ATOM 3297 C C . LEU B 1 146 ? -4.707 19.391 12.367 1 96.19 146 LEU B C 1
ATOM 3299 O O . LEU B 1 146 ? -5.129 20.312 13.07 1 96.19 146 LEU B O 1
ATOM 3303 N N . ALA B 1 147 ? -4.762 18.203 12.703 1 95.62 147 ALA B N 1
ATOM 3304 C CA . ALA B 1 147 ? -4.992 17.797 14.086 1 95.62 147 ALA B CA 1
ATOM 3305 C C . ALA B 1 147 ? -3.674 17.547 14.812 1 95.62 147 ALA B C 1
ATOM 3307 O O . ALA B 1 147 ? -2.855 16.734 14.359 1 95.62 147 ALA B O 1
ATOM 3308 N N . SER B 1 148 ? -3.479 18.234 15.977 1 97 148 SER B N 1
ATOM 3309 C CA . SER B 1 148 ? -2.209 18.172 16.703 1 97 148 SER B CA 1
ATOM 3310 C C . SER B 1 148 ? -1.846 16.734 17.047 1 97 148 SER B C 1
ATOM 3312 O O . SER B 1 148 ? -0.68 16.344 16.953 1 97 148 SER B O 1
ATOM 3314 N N . ASN B 1 149 ? -2.83 15.914 17.453 1 96.25 149 ASN B N 1
ATOM 3315 C CA . ASN B 1 149 ? -2.574 14.523 17.797 1 96.25 149 ASN B CA 1
ATOM 3316 C C . ASN B 1 149 ? -2.033 13.742 16.609 1 96.25 149 ASN B C 1
ATOM 3318 O O . ASN B 1 149 ? -1.103 12.945 16.75 1 96.25 149 ASN B O 1
ATOM 3322 N N . ASN B 1 150 ? -2.619 13.969 15.445 1 96.88 150 ASN B N 1
ATOM 3323 C CA . ASN B 1 150 ? -2.158 13.289 14.234 1 96.88 150 ASN B CA 1
ATOM 3324 C C . ASN B 1 150 ? -0.75 13.727 13.844 1 96.88 150 ASN B C 1
ATOM 3326 O O . ASN B 1 150 ? 0.063 12.906 13.414 1 96.88 150 ASN B O 1
ATOM 3330 N N . MET B 1 151 ? -0.471 15.023 13.992 1 98.12 151 MET B N 1
ATOM 3331 C CA . MET B 1 151 ? 0.883 15.484 13.695 1 98.12 151 MET B CA 1
ATOM 3332 C C . MET B 1 151 ? 1.896 14.812 14.625 1 98.12 151 MET B C 1
ATOM 3334 O O . MET B 1 151 ? 2.979 14.414 14.18 1 98.12 151 MET B O 1
ATOM 3338 N N . GLY B 1 152 ? 1.548 14.742 15.891 1 98.38 152 GLY B N 1
ATOM 3339 C CA . GLY B 1 152 ? 2.402 14.039 16.828 1 98.38 152 GLY B CA 1
ATOM 3340 C C . GLY B 1 152 ? 2.633 12.586 16.469 1 98.38 152 GLY B C 1
ATOM 3341 O O . GLY B 1 152 ? 3.76 12.094 16.547 1 98.38 152 GLY B O 1
ATOM 3342 N N . ARG B 1 153 ? 1.584 11.922 16.047 1 97.94 153 ARG B N 1
ATOM 3343 C CA . ARG B 1 153 ? 1.694 10.523 15.641 1 97.94 153 ARG B CA 1
ATOM 3344 C C . ARG B 1 153 ? 2.574 10.375 14.406 1 97.94 153 ARG B C 1
ATOM 3346 O O . ARG B 1 153 ? 3.371 9.445 14.312 1 97.94 153 ARG B O 1
ATOM 3353 N N . MET B 1 154 ? 2.389 11.281 13.438 1 98.44 154 MET B N 1
ATOM 3354 C CA . MET B 1 154 ? 3.258 11.289 12.266 1 98.44 154 MET B CA 1
ATOM 3355 C C . MET B 1 154 ? 4.723 11.406 12.672 1 98.44 154 MET B C 1
ATOM 3357 O O . MET B 1 154 ? 5.574 10.68 12.156 1 98.44 154 MET B O 1
ATOM 3361 N N . ALA B 1 155 ? 4.996 12.289 13.594 1 98.81 155 ALA B N 1
ATOM 3362 C CA . ALA B 1 155 ? 6.359 12.484 14.07 1 98.81 155 ALA B CA 1
ATOM 3363 C C . ALA B 1 155 ? 6.895 11.227 14.75 1 98.81 155 ALA B C 1
ATOM 3365 O O . ALA B 1 155 ? 8.062 10.875 14.594 1 98.81 155 ALA B O 1
ATOM 3366 N N . ASP B 1 156 ? 6.043 10.516 15.508 1 98.69 156 ASP B N 1
ATOM 3367 C CA . ASP B 1 156 ? 6.43 9.266 16.141 1 98.69 156 ASP B CA 1
ATOM 3368 C C . ASP B 1 156 ? 6.855 8.227 15.109 1 98.69 156 ASP B C 1
ATOM 3370 O O . ASP B 1 156 ? 7.906 7.594 15.25 1 98.69 156 ASP B O 1
ATOM 3374 N N . VAL B 1 157 ? 6.012 8.102 14.109 1 98.38 157 VAL B N 1
ATOM 3375 C CA . VAL B 1 157 ? 6.266 7.113 13.07 1 98.38 157 VAL B CA 1
ATOM 3376 C C . VAL B 1 157 ? 7.57 7.438 12.352 1 98.38 157 VAL B C 1
ATOM 3378 O O . VAL B 1 157 ? 8.422 6.566 12.172 1 98.38 157 VAL B O 1
ATOM 3381 N N . MET B 1 158 ? 7.77 8.68 11.984 1 98.81 158 MET B N 1
ATOM 3382 C CA . MET B 1 158 ? 8.977 9.117 11.281 1 98.81 158 MET B CA 1
ATOM 3383 C C . MET B 1 158 ? 10.211 8.898 12.141 1 98.81 158 MET B C 1
ATOM 3385 O O . MET B 1 158 ? 11.211 8.359 11.672 1 98.81 158 MET B O 1
ATOM 3389 N N . ALA B 1 159 ? 10.148 9.32 13.375 1 98.81 159 ALA B N 1
ATOM 3390 C CA . ALA B 1 159 ? 11.289 9.211 14.281 1 98.81 159 ALA B CA 1
ATOM 3391 C C . ALA B 1 159 ? 11.711 7.758 14.461 1 98.81 159 ALA B C 1
ATOM 3393 O O . ALA B 1 159 ? 12.898 7.445 14.461 1 98.81 159 ALA B O 1
ATOM 3394 N N . ALA B 1 160 ? 10.742 6.906 14.594 1 98.56 160 ALA B N 1
ATOM 3395 C CA . ALA B 1 160 ? 11.023 5.488 14.797 1 98.56 160 ALA B CA 1
ATOM 3396 C C . ALA B 1 160 ? 11.836 4.918 13.641 1 98.56 160 ALA B C 1
ATOM 3398 O O . ALA B 1 160 ? 12.828 4.215 13.859 1 98.56 160 ALA B O 1
ATOM 3399 N N . ASP B 1 161 ? 11.461 5.199 12.414 1 98.5 161 ASP B N 1
ATOM 3400 C CA . ASP B 1 161 ? 12.18 4.691 11.25 1 98.5 161 ASP B CA 1
ATOM 3401 C C . ASP B 1 161 ? 13.523 5.395 11.086 1 98.5 161 ASP B C 1
ATOM 3403 O O . ASP B 1 161 ? 14.523 4.762 10.758 1 98.5 161 ASP B O 1
ATOM 3407 N N . LEU B 1 162 ? 13.57 6.719 11.312 1 98.69 162 LEU B N 1
ATOM 3408 C CA . LEU B 1 162 ? 14.797 7.484 11.141 1 98.69 162 LEU B CA 1
ATOM 3409 C C . LEU B 1 162 ? 15.867 7.027 12.133 1 98.69 162 LEU B C 1
ATOM 3411 O O . LEU B 1 162 ? 17.047 6.961 11.789 1 98.69 162 LEU B O 1
ATOM 3415 N N . VAL B 1 163 ? 15.484 6.723 13.375 1 98.31 163 VAL B N 1
ATOM 3416 C CA . VAL B 1 163 ? 16.422 6.246 14.383 1 98.31 163 VAL B CA 1
ATOM 3417 C C . VAL B 1 163 ? 17.016 4.91 13.953 1 98.31 163 VAL B C 1
ATOM 3419 O O . VAL B 1 163 ? 18.203 4.652 14.172 1 98.31 163 VAL B O 1
ATOM 3422 N N . ARG B 1 164 ? 16.219 4.082 13.328 1 97.75 164 ARG B N 1
ATOM 3423 C CA . ARG B 1 164 ? 16.703 2.797 12.836 1 97.75 164 ARG B CA 1
ATOM 3424 C C . ARG B 1 164 ? 17.688 2.986 11.68 1 97.75 164 ARG B C 1
ATOM 3426 O O . ARG B 1 164 ? 18.641 2.223 11.539 1 97.75 164 ARG B O 1
ATOM 3433 N N . LEU B 1 165 ? 17.5 3.988 10.867 1 97.88 165 LEU B N 1
ATOM 3434 C CA . LEU B 1 165 ? 18.344 4.262 9.703 1 97.88 165 LEU B CA 1
ATOM 3435 C C . LEU B 1 165 ? 19.625 4.988 10.117 1 97.88 165 LEU B C 1
ATOM 3437 O O . LEU B 1 165 ? 20.641 4.883 9.445 1 97.88 165 LEU B O 1
ATOM 3441 N N . ALA B 1 166 ? 19.531 5.746 11.203 1 97.75 166 ALA B N 1
ATOM 3442 C CA . ALA B 1 166 ? 20.672 6.504 11.734 1 97.75 166 ALA B CA 1
ATOM 3443 C C . ALA B 1 166 ? 20.781 6.352 13.242 1 97.75 166 ALA B C 1
ATOM 3445 O O . ALA B 1 166 ? 20.594 7.316 13.984 1 97.75 166 ALA B O 1
ATOM 3446 N N . PRO B 1 167 ? 21.25 5.195 13.68 1 97.19 167 PRO B N 1
ATOM 3447 C CA . PRO B 1 167 ? 21.281 4.934 15.117 1 97.19 167 PRO B CA 1
ATOM 3448 C C . PRO B 1 167 ? 22.203 5.906 15.867 1 97.19 167 PRO B C 1
ATOM 3450 O O . PRO B 1 167 ? 21.953 6.203 17.047 1 97.19 167 PRO B O 1
ATOM 3453 N N . GLN B 1 168 ? 23.203 6.469 15.312 1 96.69 168 GLN B N 1
ATOM 3454 C CA . GLN B 1 168 ? 24.125 7.41 15.945 1 96.69 168 GLN B CA 1
ATOM 3455 C C . GLN B 1 168 ? 23.422 8.719 16.281 1 96.69 168 GLN B C 1
ATOM 3457 O O . GLN B 1 168 ? 23.859 9.453 17.172 1 96.69 168 GLN B O 1
ATOM 3462 N N . ASP B 1 169 ? 22.359 9 15.609 1 98.06 169 ASP B N 1
ATOM 3463 C CA . ASP B 1 169 ? 21.625 10.258 15.805 1 98.06 169 ASP B CA 1
ATOM 3464 C C . ASP B 1 169 ? 20.422 10.055 16.703 1 98.06 169 ASP B C 1
ATOM 3466 O O . ASP B 1 169 ? 19.594 10.969 16.859 1 98.06 169 ASP B O 1
ATOM 3470 N N . LYS B 1 170 ? 20.234 8.875 17.297 1 98.31 170 LYS B N 1
ATOM 3471 C CA . LYS B 1 170 ? 19.078 8.523 18.109 1 98.31 170 LYS B CA 1
ATOM 3472 C C . LYS B 1 170 ? 18.844 9.555 19.219 1 98.31 170 LYS B C 1
ATOM 3474 O O . LYS B 1 170 ? 17.75 10.086 19.344 1 98.31 170 LYS B O 1
ATOM 3479 N N . PRO B 1 171 ? 19.859 9.945 20 1 98.69 171 PRO B N 1
ATOM 3480 C CA . PRO B 1 171 ? 19.594 10.891 21.094 1 98.69 171 PRO B CA 1
ATOM 3481 C C . PRO B 1 171 ? 19.047 12.227 20.594 1 98.69 171 PRO B C 1
ATOM 3483 O O . PRO B 1 171 ? 18.094 12.766 21.188 1 98.69 171 PRO B O 1
ATOM 3486 N N . LYS B 1 172 ? 19.609 12.727 19.5 1 98.75 172 LYS B N 1
ATOM 3487 C CA . LYS B 1 172 ? 19.172 14.016 18.969 1 98.75 172 LYS B CA 1
ATOM 3488 C C . LYS B 1 172 ? 17.766 13.922 18.391 1 98.75 172 LYS B C 1
ATOM 3490 O O . LYS B 1 172 ? 16.938 14.812 18.609 1 98.75 172 LYS B O 1
ATOM 3495 N N . ILE B 1 173 ? 17.484 12.867 17.641 1 98.88 173 ILE B N 1
ATOM 3496 C CA . ILE B 1 173 ? 16.172 12.68 17.031 1 98.88 173 ILE B CA 1
ATOM 3497 C C . ILE B 1 173 ? 15.109 12.562 18.125 1 98.88 173 ILE B C 1
ATOM 3499 O O . ILE B 1 173 ? 14.047 13.188 18.047 1 98.88 173 ILE B O 1
ATOM 3503 N N . GLU B 1 174 ? 15.414 11.797 19.156 1 98.81 174 GLU B N 1
ATOM 3504 C CA . GLU B 1 174 ? 14.469 11.609 20.25 1 98.81 174 GLU B CA 1
ATOM 3505 C C . GLU B 1 174 ? 14.258 12.906 21.031 1 98.81 174 GLU B C 1
ATOM 3507 O O . GLU B 1 174 ? 13.141 13.195 21.469 1 98.81 174 GLU B O 1
ATOM 3512 N N . ALA B 1 175 ? 15.25 13.656 21.219 1 98.88 175 ALA B N 1
ATOM 3513 C CA . ALA B 1 175 ? 15.125 14.953 21.875 1 98.88 175 ALA B CA 1
ATOM 3514 C C . ALA B 1 175 ? 14.25 15.898 21.062 1 98.88 175 ALA B C 1
ATOM 3516 O O . ALA B 1 175 ? 13.383 16.578 21.609 1 98.88 175 ALA B O 1
ATOM 3517 N N . ASN B 1 176 ? 14.516 15.961 19.719 1 98.88 176 ASN B N 1
ATOM 3518 C CA . ASN B 1 176 ? 13.703 16.797 18.844 1 98.88 176 ASN B CA 1
ATOM 3519 C C . ASN B 1 176 ? 12.242 16.375 18.859 1 98.88 176 ASN B C 1
ATOM 3521 O O . ASN B 1 176 ? 11.344 17.219 18.859 1 98.88 176 ASN B O 1
ATOM 3525 N N . LEU B 1 177 ? 12.023 15.031 18.875 1 98.88 177 LEU B N 1
ATOM 3526 C CA . LEU B 1 177 ? 10.664 14.5 18.938 1 98.88 177 LEU B CA 1
ATOM 3527 C C . LEU B 1 177 ? 9.977 14.93 20.219 1 98.88 177 LEU B C 1
ATOM 3529 O O . LEU B 1 177 ? 8.828 15.367 20.203 1 98.88 177 LEU B O 1
ATOM 3533 N N . ALA B 1 178 ? 10.656 14.781 21.312 1 98.81 178 ALA B N 1
ATOM 3534 C CA . ALA B 1 178 ? 10.102 15.164 22.609 1 98.81 178 ALA B CA 1
ATOM 3535 C C . ALA B 1 178 ? 9.734 16.641 22.641 1 98.81 178 ALA B C 1
ATOM 3537 O O . ALA B 1 178 ? 8.672 17.016 23.125 1 98.81 178 ALA B O 1
ATOM 3538 N N . ALA B 1 179 ? 10.617 17.484 22.125 1 98.81 179 ALA B N 1
ATOM 3539 C CA . ALA B 1 179 ? 10.359 18.922 22.062 1 98.81 179 ALA B CA 1
ATOM 3540 C C . ALA B 1 179 ? 9.133 19.219 21.219 1 98.81 179 ALA B C 1
ATOM 3542 O O . ALA B 1 179 ? 8.297 20.047 21.594 1 98.81 179 ALA B O 1
ATOM 3543 N N . LEU B 1 180 ? 9.023 18.594 20.078 1 98.75 180 LEU B N 1
ATOM 3544 C CA . LEU B 1 180 ? 7.875 18.781 19.203 1 98.75 180 LEU B CA 1
ATOM 3545 C C . LEU B 1 180 ? 6.582 18.375 19.891 1 98.75 180 LEU B C 1
ATOM 3547 O O . LEU B 1 180 ? 5.586 19.094 19.844 1 98.75 180 LEU B O 1
ATOM 3551 N N . LYS B 1 181 ? 6.629 17.203 20.516 1 98.5 181 LYS B N 1
ATOM 3552 C CA . LYS B 1 181 ? 5.434 16.703 21.188 1 98.5 181 LYS B CA 1
ATOM 3553 C C . LYS B 1 181 ? 4.996 17.609 22.328 1 98.5 181 LYS B C 1
ATOM 3555 O O . LYS B 1 181 ? 3.803 17.828 22.547 1 98.5 181 LYS B O 1
ATOM 3560 N N . GLN B 1 182 ? 5.934 18.109 23.062 1 98.44 182 GLN B N 1
ATOM 3561 C CA . GLN B 1 182 ? 5.617 19.078 24.109 1 98.44 182 GLN B CA 1
ATOM 3562 C C . GLN B 1 182 ? 4.965 20.328 23.531 1 98.44 182 GLN B C 1
ATOM 3564 O O . GLN B 1 182 ? 3.996 20.844 24.094 1 98.44 182 GLN B O 1
ATOM 3569 N N . ARG B 1 183 ? 5.527 20.781 22.484 1 98.25 183 ARG B N 1
ATOM 3570 C CA . ARG B 1 183 ? 4.977 21.938 21.797 1 98.25 183 ARG B CA 1
ATOM 3571 C C . ARG B 1 183 ? 3.533 21.688 21.359 1 98.25 183 ARG B C 1
ATOM 3573 O O . ARG B 1 183 ? 2.664 22.547 21.562 1 98.25 183 ARG B O 1
ATOM 3580 N N . LEU B 1 184 ? 3.25 20.547 20.812 1 98.44 184 LEU B N 1
ATOM 3581 C CA . LEU B 1 184 ? 1.915 20.203 20.344 1 98.44 184 LEU B CA 1
ATOM 3582 C C . LEU B 1 184 ? 0.957 20.016 21.516 1 98.44 184 LEU B C 1
ATOM 3584 O O . LEU B 1 184 ? -0.216 20.391 21.422 1 98.44 184 LEU B O 1
ATOM 3588 N N . LEU B 1 185 ? 1.421 19.438 22.625 1 97.56 185 LEU B N 1
ATOM 3589 C CA . LEU B 1 185 ? 0.611 19.281 23.828 1 97.56 185 LEU B CA 1
ATOM 3590 C C . LEU B 1 185 ? 0.224 20.641 24.406 1 97.56 185 LEU B C 1
ATOM 3592 O O . LEU B 1 185 ? -0.921 20.828 24.812 1 97.56 185 LEU B O 1
ATOM 3596 N N . LYS B 1 186 ? 1.177 21.5 24.453 1 97.81 186 LYS B N 1
ATOM 3597 C CA . LYS B 1 186 ? 0.901 22.859 24.922 1 97.81 186 LYS B CA 1
ATOM 3598 C C . LYS B 1 186 ? -0.147 23.547 24.062 1 97.81 186 LYS B C 1
ATOM 3600 O O . LYS B 1 186 ? -1.05 24.219 24.562 1 97.81 186 LYS B O 1
ATOM 3605 N N . LEU B 1 187 ? -0.01 23.391 22.719 1 97.81 187 LEU B N 1
ATOM 3606 C CA . LEU B 1 187 ? -0.991 23.953 21.797 1 97.81 187 LEU B CA 1
ATOM 3607 C C . LEU B 1 187 ? -2.389 23.422 22.109 1 97.81 187 LEU B C 1
ATOM 3609 O O . LEU B 1 187 ? -3.35 24.203 22.156 1 97.81 187 LEU B O 1
ATOM 3613 N N . SER B 1 188 ? -2.49 22.156 22.312 1 96.62 188 SER B N 1
ATOM 3614 C CA . SER B 1 188 ? -3.775 21.531 22.594 1 96.62 188 SER B CA 1
ATOM 3615 C C . SER B 1 188 ? -4.375 22.047 23.906 1 96.62 188 SER B C 1
ATOM 3617 O O . SER B 1 188 ? -5.555 22.391 23.953 1 96.62 188 SER B O 1
ATOM 3619 N N . ALA B 1 189 ? -3.605 22.141 24.922 1 96.19 189 ALA B N 1
ATOM 3620 C CA . ALA B 1 189 ? -4.062 22.609 26.234 1 96.19 189 ALA B CA 1
ATOM 3621 C C . ALA B 1 189 ? -4.516 24.062 26.156 1 96.19 189 ALA B C 1
ATOM 3623 O O . ALA B 1 189 ? -5.586 24.422 26.656 1 96.19 189 ALA B O 1
ATOM 3624 N N . ASP B 1 190 ? -3.703 24.844 25.516 1 95.88 190 ASP B N 1
ATOM 3625 C CA . ASP B 1 190 ? -4.023 26.266 25.359 1 95.88 190 ASP B CA 1
ATOM 3626 C C . ASP B 1 190 ? -5.309 26.453 24.562 1 95.88 190 ASP B C 1
ATOM 3628 O O . ASP B 1 190 ? -6.137 27.297 24.891 1 95.88 190 ASP B O 1
ATOM 3632 N N . SER B 1 191 ? -5.457 25.656 23.484 1 96.62 191 SER B N 1
ATOM 3633 C CA . SER B 1 191 ? -6.641 25.766 22.641 1 96.62 191 SER B CA 1
ATOM 3634 C C . SER B 1 191 ? -7.902 25.375 23.391 1 96.62 191 SER B C 1
ATOM 3636 O O . SER B 1 191 ? -8.938 26.016 23.266 1 96.62 191 SER B O 1
ATOM 3638 N N . GLU B 1 192 ? -7.805 24.344 24.188 1 94.44 192 GLU B N 1
ATOM 3639 C CA . GLU B 1 192 ? -8.945 23.906 24.984 1 94.44 192 GLU B CA 1
ATOM 3640 C C . GLU B 1 192 ? -9.352 24.969 26 1 94.44 192 GLU B C 1
ATOM 3642 O O . GLU B 1 192 ? -10.539 25.25 26.172 1 94.44 192 GLU B O 1
ATOM 3647 N N . ALA B 1 193 ? -8.438 25.547 26.656 1 94.69 193 ALA B N 1
ATOM 3648 C CA . ALA B 1 193 ? -8.703 26.578 27.656 1 94.69 193 ALA B CA 1
ATOM 3649 C C . ALA B 1 193 ? -9.375 27.797 27.031 1 94.69 193 ALA B C 1
ATOM 3651 O O . ALA B 1 193 ? -10.352 28.312 27.562 1 94.69 193 ALA B O 1
ATOM 3652 N N . ARG B 1 194 ? -8.922 28.125 25.891 1 94.5 194 ARG B N 1
ATOM 3653 C CA . ARG B 1 194 ? -9.445 29.312 25.234 1 94.5 194 ARG B CA 1
ATOM 3654 C C . ARG B 1 194 ? -10.828 29.047 24.641 1 94.5 194 ARG B C 1
ATOM 3656 O O . ARG B 1 194 ? -11.688 29.922 24.641 1 94.5 194 ARG B O 1
ATOM 3663 N N . LEU B 1 195 ? -11.039 27.844 24.156 1 94.88 195 LEU B N 1
ATOM 3664 C CA . LEU B 1 195 ? -12.32 27.5 23.562 1 94.88 195 LEU B CA 1
ATOM 3665 C C . LEU B 1 195 ? -13.398 27.344 24.625 1 94.88 195 LEU B C 1
ATOM 3667 O O . LEU B 1 195 ? -14.586 27.562 24.344 1 94.88 195 LEU B O 1
ATOM 3671 N N . ALA B 1 196 ? -12.984 27.031 25.875 1 91.56 196 ALA B N 1
ATOM 3672 C CA . ALA B 1 196 ? -13.93 26.906 26.984 1 91.56 196 ALA B CA 1
ATOM 3673 C C . ALA B 1 196 ? -14.594 28.234 27.297 1 91.56 196 ALA B C 1
ATOM 3675 O O . ALA B 1 196 ? -15.719 28.281 27.797 1 91.56 196 ALA B O 1
ATOM 3676 N N . SER B 1 197 ? -13.922 29.312 26.875 1 90.5 197 SER B N 1
ATOM 3677 C CA . SER B 1 197 ? -14.43 30.641 27.188 1 90.5 197 SER B CA 1
ATOM 3678 C C . SER B 1 197 ? -15.18 31.25 26.016 1 90.5 197 SER B C 1
ATOM 3680 O O . SER B 1 197 ? -15.742 32.344 26.109 1 90.5 197 SER B O 1
ATOM 3682 N N . ALA B 1 198 ? -15.18 30.516 24.875 1 90.62 198 ALA B N 1
ATOM 3683 C CA . ALA B 1 198 ? -15.828 31.031 23.688 1 90.62 198 ALA B CA 1
ATOM 3684 C C . ALA B 1 198 ? -17.328 30.828 23.734 1 90.62 198 ALA B C 1
ATOM 3686 O O . ALA B 1 198 ? -17.797 29.766 24.156 1 90.62 198 ALA B O 1
ATOM 3687 N N . ASP B 1 199 ? -18.109 31.859 23.344 1 90.31 199 ASP B N 1
ATOM 3688 C CA . ASP B 1 199 ? -19.562 31.812 23.406 1 90.31 199 ASP B CA 1
ATOM 3689 C C . ASP B 1 199 ? -20.141 31.047 22.219 1 90.31 199 ASP B C 1
ATOM 3691 O O . ASP B 1 199 ? -21.203 30.422 22.328 1 90.31 199 ASP B O 1
ATOM 3695 N N . ASN B 1 200 ? -19.516 31.172 21.109 1 94.56 200 ASN B N 1
ATOM 3696 C CA . ASN B 1 200 ? -19.984 30.562 19.859 1 94.56 200 ASN B CA 1
ATOM 3697 C C . ASN B 1 200 ? -18.891 29.797 19.156 1 94.56 200 ASN B C 1
ATOM 3699 O O . ASN B 1 200 ? -17.859 30.375 18.766 1 94.56 200 ASN B O 1
ATOM 3703 N N . LEU B 1 201 ? -19.172 28.484 18.984 1 95.88 201 LEU B N 1
ATOM 3704 C CA . LEU B 1 201 ? -18.156 27.609 18.406 1 95.88 201 LEU B CA 1
ATOM 3705 C C . LEU B 1 201 ? -18.578 27.125 17.016 1 95.88 201 LEU B C 1
ATOM 3707 O O . LEU B 1 201 ? -17.953 26.234 16.453 1 95.88 201 LEU B O 1
ATOM 3711 N N . SER B 1 202 ? -19.594 27.719 16.438 1 97.25 202 SER B N 1
ATOM 3712 C CA . SER B 1 202 ? -20.141 27.266 15.164 1 97.25 202 SER B CA 1
ATOM 3713 C C . SER B 1 202 ? -19.312 27.781 13.992 1 97.25 202 SER B C 1
ATOM 3715 O O . SER B 1 202 ? -19.062 28.984 13.875 1 97.25 202 SER B O 1
ATOM 3717 N N . VAL B 1 203 ? -18.891 26.844 13.148 1 98.19 203 VAL B N 1
ATOM 3718 C CA . VAL B 1 203 ? -18.094 27.234 11.984 1 98.19 203 VAL B CA 1
ATOM 3719 C C . VAL B 1 203 ? -18.672 26.578 10.727 1 98.19 203 VAL B C 1
ATOM 3721 O O . VAL B 1 203 ? -19.391 25.578 10.812 1 98.19 203 VAL B O 1
ATOM 3724 N N . MET B 1 204 ? -18.438 27.172 9.602 1 98.12 204 MET B N 1
ATOM 3725 C CA . MET B 1 204 ? -18.688 26.594 8.281 1 98.12 204 MET B CA 1
ATOM 3726 C C . MET B 1 204 ? -17.406 26.547 7.457 1 98.12 204 MET B C 1
ATOM 3728 O O . MET B 1 204 ? -16.609 27.484 7.492 1 98.12 204 MET B O 1
ATOM 3732 N N . SER B 1 205 ? -17.266 25.375 6.781 1 97.12 205 SER B N 1
ATOM 3733 C CA . SER B 1 205 ? -16.047 25.25 5.969 1 97.12 205 SER B CA 1
ATOM 3734 C C . SER B 1 205 ? -16.375 25.297 4.48 1 97.12 205 SER B C 1
ATOM 3736 O O . SER B 1 205 ? -17.172 24.484 3.988 1 97.12 205 SER B O 1
ATOM 3738 N N . LEU B 1 206 ? -15.797 26.234 3.807 1 97.38 206 LEU B N 1
ATOM 3739 C CA . LEU B 1 206 ? -15.898 26.281 2.352 1 97.38 206 LEU B CA 1
ATOM 3740 C C . LEU B 1 206 ? -14.688 25.609 1.707 1 97.38 206 LEU B C 1
ATOM 3742 O O . LEU B 1 206 ? -14.367 25.891 0.549 1 97.38 206 LEU B O 1
ATOM 3746 N N . SER B 1 207 ? -14.008 24.797 2.482 1 94.88 207 SER B N 1
ATOM 3747 C CA . SER B 1 207 ? -12.82 24.047 2.088 1 94.88 207 SER B CA 1
ATOM 3748 C C . SER B 1 207 ? -12.891 22.609 2.57 1 94.88 207 SER B C 1
ATOM 3750 O O . SER B 1 207 ? -13.516 22.328 3.592 1 94.88 207 SER B O 1
ATOM 3752 N N . ASP B 1 208 ? -12.25 21.703 1.834 1 91.75 208 ASP B N 1
ATOM 3753 C CA . ASP B 1 208 ? -12.188 20.297 2.25 1 91.75 208 ASP B CA 1
ATOM 3754 C C . ASP B 1 208 ? -10.922 20.016 3.049 1 91.75 208 ASP B C 1
ATOM 3756 O O . ASP B 1 208 ? -10.609 18.859 3.35 1 91.75 208 ASP B O 1
ATOM 3760 N N . HIS B 1 209 ? -10.25 21.031 3.484 1 93.5 209 HIS B N 1
ATOM 3761 C CA . HIS B 1 209 ? -8.938 20.859 4.105 1 93.5 209 HIS B CA 1
ATOM 3762 C C . HIS B 1 209 ? -9.055 20.812 5.625 1 93.5 209 HIS B C 1
ATOM 3764 O O . HIS B 1 209 ? -8.141 20.344 6.309 1 93.5 209 HIS B O 1
ATOM 3770 N N . PHE B 1 210 ? -10.227 21.188 6.145 1 95.38 210 PHE B N 1
ATOM 3771 C CA . PHE B 1 210 ? -10.156 21.609 7.539 1 95.38 210 PHE B CA 1
ATOM 3772 C C . PHE B 1 210 ? -10.961 20.656 8.422 1 95.38 210 PHE B C 1
ATOM 3774 O O . PHE B 1 210 ? -11.195 20.953 9.602 1 95.38 210 PHE B O 1
ATOM 3781 N N . GLY B 1 211 ? -11.391 19.562 7.879 1 93.38 211 GLY B N 1
ATOM 3782 C CA . GLY B 1 211 ? -12.164 18.625 8.672 1 93.38 211 GLY B CA 1
ATOM 3783 C C . GLY B 1 211 ? -11.461 18.203 9.945 1 93.38 211 GLY B C 1
ATOM 3784 O O . GLY B 1 211 ? -12.047 18.234 11.031 1 93.38 211 GLY B O 1
ATOM 3785 N N . TYR B 1 212 ? -10.219 17.891 9.883 1 94.44 212 TYR B N 1
ATOM 3786 C CA . TYR B 1 212 ? -9.461 17.406 11.031 1 94.44 212 TYR B CA 1
ATOM 3787 C C . TYR B 1 212 ? -9.172 18.547 12.008 1 94.44 212 TYR B C 1
ATOM 3789 O O . TYR B 1 212 ? -9.148 18.344 13.219 1 94.44 212 TYR B O 1
ATOM 3797 N N . LEU B 1 213 ? -8.922 19.703 11.469 1 95.88 213 LEU B N 1
ATOM 3798 C CA . LEU B 1 213 ? -8.719 20.859 12.328 1 95.88 213 LEU B CA 1
ATOM 3799 C C . LEU B 1 213 ? -9.961 21.141 13.164 1 95.88 213 LEU B C 1
ATOM 3801 O O . LEU B 1 213 ? -9.883 21.25 14.391 1 95.88 213 LEU B O 1
ATOM 3805 N N . ILE B 1 214 ? -11.117 21.188 12.516 1 95.62 214 ILE B N 1
ATOM 3806 C CA . ILE B 1 214 ? -12.398 21.469 13.156 1 95.62 214 ILE B CA 1
ATOM 3807 C C . ILE B 1 214 ? -12.703 20.391 14.203 1 95.62 214 ILE B C 1
ATOM 3809 O O . ILE B 1 214 ? -13.039 20.719 15.344 1 95.62 214 ILE B O 1
ATOM 3813 N N . GLY B 1 215 ? -12.5 19.188 13.797 1 93.5 215 GLY B N 1
ATOM 3814 C CA . GLY B 1 215 ? -12.773 18.078 14.703 1 93.5 215 GLY B CA 1
ATOM 3815 C C . GLY B 1 215 ? -11.852 18.062 15.914 1 93.5 215 GLY B C 1
ATOM 3816 O O . GLY B 1 215 ? -12.305 17.812 17.031 1 93.5 215 GLY B O 1
ATOM 3817 N N . SER B 1 216 ? -10.641 18.281 15.703 1 94.31 216 SER B N 1
ATOM 3818 C CA . SER B 1 216 ? -9.656 18.203 16.766 1 94.31 216 SER B CA 1
ATOM 3819 C C . SER B 1 216 ? -9.898 19.281 17.812 1 94.31 216 SER B C 1
ATOM 3821 O O . SER B 1 216 ? -9.492 19.141 18.969 1 94.31 216 SER B O 1
ATOM 3823 N N . LEU B 1 217 ? -10.555 20.328 17.453 1 95.81 217 LEU B N 1
ATOM 3824 C CA . LEU B 1 217 ? -10.844 21.438 18.359 1 95.81 217 LEU B CA 1
ATOM 3825 C C . LEU B 1 217 ? -12.266 21.344 18.906 1 95.81 217 LEU B C 1
ATOM 3827 O O . LEU B 1 217 ? -12.711 22.219 19.641 1 95.81 217 LEU B O 1
ATOM 3831 N N . ASN B 1 218 ? -12.977 20.328 18.453 1 94.31 218 ASN B N 1
ATOM 3832 C CA . ASN B 1 218 ? -14.352 20.094 18.875 1 94.31 218 ASN B CA 1
ATOM 3833 C C . ASN B 1 218 ? -15.25 21.281 18.531 1 94.31 218 ASN B C 1
ATOM 3835 O O . ASN B 1 218 ? -16.094 21.688 19.328 1 94.31 218 ASN B O 1
ATOM 3839 N N . LEU B 1 219 ? -15 21.828 17.391 1 96.44 219 LEU B N 1
ATOM 3840 C CA . LEU B 1 219 ? -15.875 22.891 16.891 1 96.44 219 LEU B CA 1
ATOM 3841 C C . LEU B 1 219 ? -17.141 22.297 16.297 1 96.44 219 LEU B C 1
ATOM 3843 O O . LEU B 1 219 ? -17.188 21.109 15.953 1 96.44 219 LEU B O 1
ATOM 3847 N N . GLU B 1 220 ? -18.125 23.125 16.25 1 96.19 220 GLU B N 1
ATOM 3848 C CA . GLU B 1 220 ? -19.406 22.719 15.672 1 96.19 220 GLU B CA 1
ATOM 3849 C C . GLU B 1 220 ? -19.453 23.062 14.18 1 96.19 220 GLU B C 1
ATOM 3851 O O . GLU B 1 220 ? -19.547 24.234 13.812 1 96.19 220 GLU B O 1
ATOM 3856 N N . LEU B 1 221 ? -19.438 22.078 13.414 1 95.94 221 LEU B N 1
ATOM 3857 C CA . LEU B 1 221 ? -19.484 22.281 11.977 1 95.94 221 LEU B CA 1
ATOM 3858 C C . LEU B 1 221 ? -20.922 22.422 11.492 1 95.94 221 LEU B C 1
ATOM 3860 O O . LEU B 1 221 ? -21.688 21.453 11.516 1 95.94 221 LEU B O 1
ATOM 3864 N N . ALA B 1 222 ? -21.266 23.594 11.031 1 96.19 222 ALA B N 1
ATOM 3865 C CA . ALA B 1 222 ? -22.609 23.844 10.531 1 96.19 222 ALA B CA 1
ATOM 3866 C C . ALA B 1 222 ? -22.797 23.281 9.125 1 96.19 222 ALA B C 1
ATOM 3868 O O . ALA B 1 222 ? -23.922 23 8.703 1 96.19 222 ALA B O 1
ATOM 3869 N N . GLY B 1 223 ? -21.719 23.203 8.414 1 95.19 223 GLY B N 1
ATOM 3870 C CA . GLY B 1 223 ? -21.75 22.672 7.059 1 95.19 223 GLY B CA 1
ATOM 3871 C C . GLY B 1 223 ? -20.422 22.75 6.344 1 95.19 223 GLY B C 1
ATOM 3872 O O . GLY B 1 223 ? -19.516 23.469 6.789 1 95.19 223 GLY B O 1
ATOM 3873 N N . GLN B 1 224 ? -20.344 21.953 5.312 1 94.06 224 GLN B N 1
ATOM 3874 C CA . GLN B 1 224 ? -19.172 21.969 4.434 1 94.06 224 GLN B CA 1
ATOM 3875 C C . GLN B 1 224 ? -19.594 22.078 2.969 1 94.06 224 GLN B C 1
ATOM 3877 O O . GLN B 1 224 ? -20.484 21.344 2.52 1 94.06 224 GLN B O 1
ATOM 3882 N N . ASP B 1 225 ? -18.984 23.062 2.271 1 95.38 225 ASP B N 1
ATOM 3883 C CA . ASP B 1 225 ? -19.266 23.25 0.851 1 95.38 225 ASP B CA 1
ATOM 3884 C C . ASP B 1 225 ? -18 23.641 0.092 1 95.38 225 ASP B C 1
ATOM 3886 O O . ASP B 1 225 ? -17.766 24.828 -0.167 1 95.38 225 ASP B O 1
ATOM 3890 N N . PRO B 1 226 ? -17.25 22.625 -0.274 1 93.56 226 PRO B N 1
ATOM 3891 C CA . PRO B 1 226 ? -15.953 22.906 -0.905 1 93.56 226 PRO B CA 1
ATOM 3892 C C . PRO B 1 226 ? -16.062 23.109 -2.416 1 93.56 226 PRO B C 1
ATOM 3894 O O . PRO B 1 226 ? -15.164 22.719 -3.16 1 93.56 226 PRO B O 1
ATOM 3897 N N . ARG B 1 227 ? -17.156 23.672 -2.912 1 92.19 227 ARG B N 1
ATOM 3898 C CA . ARG B 1 227 ? -17.312 23.828 -4.352 1 92.19 227 ARG B CA 1
ATOM 3899 C C . ARG B 1 227 ? -16.312 24.859 -4.895 1 92.19 227 ARG B C 1
ATOM 3901 O O . ARG B 1 227 ? -15.891 25.766 -4.172 1 92.19 227 ARG B O 1
ATOM 3908 N N . PRO B 1 228 ? -15.969 24.766 -6.133 1 91 228 PRO B N 1
ATOM 3909 C CA . PRO B 1 228 ? -15.109 25.766 -6.762 1 91 228 PRO B CA 1
ATOM 3910 C C . PRO B 1 228 ? -15.773 27.141 -6.836 1 91 228 PRO B C 1
ATOM 3912 O O . PRO B 1 228 ? -17 27.234 -6.961 1 91 228 PRO B O 1
ATOM 3915 N N . ASP B 1 229 ? -14.953 28.141 -6.863 1 88.12 229 ASP B N 1
ATOM 3916 C CA . ASP B 1 229 ? -15.43 29.531 -6.836 1 88.12 229 ASP B CA 1
ATOM 3917 C C . ASP B 1 229 ? -16.328 29.812 -8.031 1 88.12 229 ASP B C 1
ATOM 3919 O O . ASP B 1 229 ? -17.312 30.547 -7.906 1 88.12 229 ASP B O 1
ATOM 3923 N N . ALA B 1 230 ? -16 29.125 -9.078 1 89.25 230 ALA B N 1
ATOM 3924 C CA . ALA B 1 230 ? -16.688 29.422 -10.336 1 89.25 230 ALA B CA 1
ATOM 3925 C C . ALA B 1 230 ? -18.094 28.812 -10.344 1 89.25 230 ALA B C 1
ATOM 3927 O O . ALA B 1 230 ? -18.922 29.172 -11.18 1 89.25 230 ALA B O 1
ATOM 3928 N N . GLU B 1 231 ? -18.328 28.094 -9.375 1 93.81 231 GLU B N 1
ATOM 3929 C CA . GLU B 1 231 ? -19.578 27.328 -9.422 1 93.81 231 GLU B CA 1
ATOM 3930 C C . GLU B 1 231 ? -20.641 27.969 -8.539 1 93.81 231 GLU B C 1
ATOM 3932 O O . GLU B 1 231 ? -21.781 27.484 -8.484 1 93.81 231 GLU B O 1
ATOM 3937 N N . TRP B 1 232 ? -20.359 29.094 -7.93 1 96.19 232 TRP B N 1
ATOM 3938 C CA . TRP B 1 232 ? -21.328 29.766 -7.066 1 96.19 232 TRP B CA 1
ATOM 3939 C C . TRP B 1 232 ? -22.344 30.547 -7.895 1 96.19 232 TRP B C 1
ATOM 3941 O O . TRP B 1 232 ? -21.969 31.438 -8.672 1 96.19 232 TRP B O 1
ATOM 3951 N N . THR B 1 233 ? -23.641 30.188 -7.695 1 96.62 233 THR B N 1
ATOM 3952 C CA . THR B 1 233 ? -24.719 30.938 -8.32 1 96.62 233 THR B CA 1
ATOM 3953 C C . THR B 1 233 ? -25.344 31.906 -7.328 1 96.62 233 THR B C 1
ATOM 3955 O O . THR B 1 233 ? -25.125 31.797 -6.117 1 96.62 233 THR B O 1
ATOM 3958 N N . PRO B 1 234 ? -26.109 32.875 -7.887 1 96.5 234 PRO B N 1
ATOM 3959 C CA . PRO B 1 234 ? -26.812 33.781 -6.977 1 96.5 234 PRO B CA 1
ATOM 3960 C C . PRO B 1 234 ? -27.719 33.062 -5.992 1 96.5 234 PRO B C 1
ATOM 3962 O O . PRO B 1 234 ? -27.812 33.469 -4.828 1 96.5 234 PRO B O 1
ATOM 3965 N N . GLU B 1 235 ? -28.266 32.031 -6.488 1 97.5 235 GLU B N 1
ATOM 3966 C CA . GLU B 1 235 ? -29.125 31.25 -5.613 1 97.5 235 GLU B CA 1
ATOM 3967 C C . GLU B 1 235 ? -28.312 30.562 -4.52 1 97.5 235 GLU B C 1
ATOM 3969 O O . GLU B 1 235 ? -28.75 30.5 -3.365 1 97.5 235 GLU B O 1
ATOM 3974 N N . ASP B 1 236 ? -27.156 30.062 -4.883 1 97.62 236 ASP B N 1
ATOM 3975 C CA . ASP B 1 236 ? -26.266 29.422 -3.92 1 97.62 236 ASP B CA 1
ATOM 3976 C C . ASP B 1 236 ? -25.828 30.406 -2.836 1 97.62 236 ASP B C 1
ATOM 3978 O O . ASP B 1 236 ? -25.766 30.047 -1.658 1 97.62 236 ASP B O 1
ATOM 3982 N N . LEU B 1 237 ? -25.578 31.594 -3.293 1 97.88 237 LEU B N 1
ATOM 3983 C CA . LEU B 1 237 ? -25.094 32.625 -2.367 1 97.88 237 LEU B CA 1
ATOM 3984 C C . LEU B 1 237 ? -26.188 33 -1.377 1 97.88 237 LEU B C 1
ATOM 3986 O O . LEU B 1 237 ? -25.922 33.219 -0.192 1 97.88 237 LEU B O 1
ATOM 3990 N N . LYS B 1 238 ? -27.391 33.062 -1.855 1 97.56 238 LYS B N 1
ATOM 3991 C CA . LYS B 1 238 ? -28.516 33.344 -0.969 1 97.56 238 LYS B CA 1
ATOM 3992 C C . LYS B 1 238 ? -28.688 32.219 0.064 1 97.56 238 LYS B C 1
ATOM 3994 O O . LYS B 1 238 ? -28.938 32.5 1.24 1 97.56 238 LYS B O 1
ATOM 3999 N N . LYS B 1 239 ? -28.531 31.094 -0.415 1 97.62 239 LYS B N 1
ATOM 4000 C CA . LYS B 1 239 ? -28.641 29.938 0.478 1 97.62 239 LYS B CA 1
ATOM 4001 C C . LYS B 1 239 ? -27.516 29.938 1.513 1 97.62 239 LYS B C 1
ATOM 4003 O O . LYS B 1 239 ? -27.75 29.578 2.672 1 97.62 239 LYS B O 1
ATOM 4008 N N . LEU B 1 240 ? -26.344 30.266 1.041 1 98.12 240 LEU B N 1
ATOM 4009 C CA . LEU B 1 240 ? -25.219 30.359 1.956 1 98.12 240 LEU B CA 1
ATOM 4010 C C . LEU B 1 240 ? -25.484 31.359 3.068 1 98.12 240 LEU B C 1
ATOM 4012 O O . LEU B 1 240 ? -25.344 31.047 4.25 1 98.12 240 LEU B O 1
ATOM 4016 N N . THR B 1 241 ? -25.969 32.531 2.715 1 98.25 241 THR B N 1
ATOM 4017 C CA . THR B 1 241 ? -26.266 33.594 3.688 1 98.25 241 THR B CA 1
ATOM 4018 C C . THR B 1 241 ? -27.328 33.094 4.684 1 98.25 241 THR B C 1
ATOM 4020 O O . THR B 1 241 ? -27.172 33.281 5.895 1 98.25 241 THR B O 1
ATOM 4023 N N . ALA B 1 242 ? -28.266 32.469 4.16 1 98.06 242 ALA B N 1
ATOM 4024 C CA . ALA B 1 242 ? -29.344 31.953 5.008 1 98.06 242 ALA B CA 1
ATOM 4025 C C . ALA B 1 242 ? -28.844 30.891 5.977 1 98.06 242 ALA B C 1
ATOM 4027 O O . ALA B 1 242 ? -29.188 30.906 7.16 1 98.06 242 ALA B O 1
ATOM 4028 N N . THR B 1 243 ? -28.047 30 5.477 1 97.69 243 THR B N 1
ATOM 4029 C CA . THR B 1 243 ? -27.5 28.922 6.301 1 97.69 243 THR B CA 1
ATOM 4030 C C . THR B 1 243 ? -26.641 29.5 7.418 1 97.69 243 THR B C 1
ATOM 4032 O O . THR B 1 243 ? -26.719 29.047 8.562 1 97.69 243 THR B O 1
ATOM 4035 N N . LEU B 1 244 ? -25.844 30.484 7.062 1 98.31 244 LEU B N 1
ATOM 4036 C CA . LEU B 1 244 ? -24.969 31.109 8.039 1 98.31 244 LEU B CA 1
ATOM 4037 C C . LEU B 1 244 ? -25.781 31.797 9.141 1 98.31 244 LEU B C 1
ATOM 4039 O O . LEU B 1 244 ? -25.453 31.672 10.32 1 98.31 244 LEU B O 1
ATOM 4043 N N . LYS B 1 245 ? -26.844 32.438 8.773 1 97.81 245 LYS B N 1
ATOM 4044 C CA . LYS B 1 245 ? -27.703 33.125 9.727 1 97.81 245 LYS B CA 1
ATOM 4045 C C . LYS B 1 245 ? -28.469 32.156 10.602 1 97.81 245 LYS B C 1
ATOM 4047 O O . LYS B 1 245 ? -28.5 32.281 11.828 1 97.81 245 LYS B O 1
ATOM 4052 N N . ASP B 1 246 ? -28.969 31.156 9.961 1 97.38 246 ASP B N 1
ATOM 4053 C CA . ASP B 1 246 ? -29.828 30.203 10.641 1 97.38 246 ASP B CA 1
ATOM 4054 C C . ASP B 1 246 ? -29.047 29.391 11.68 1 97.38 246 ASP B C 1
ATOM 4056 O O . ASP B 1 246 ? -29.594 28.984 12.695 1 97.38 246 ASP B O 1
ATOM 4060 N N . ASN B 1 247 ? -27.781 29.25 11.484 1 97.19 247 ASN B N 1
ATOM 4061 C CA . ASN B 1 247 ? -26.969 28.422 12.375 1 97.19 247 ASN B CA 1
ATOM 4062 C C . ASN B 1 247 ? -26.047 29.266 13.25 1 97.19 247 ASN B C 1
ATOM 4064 O O . ASN B 1 247 ? -25.188 28.734 13.961 1 97.19 247 ASN B O 1
ATOM 4068 N N . ASP B 1 248 ? -26.203 30.547 13.141 1 96.62 248 ASP B N 1
ATOM 4069 C CA . ASP B 1 248 ? -25.375 31.484 13.914 1 96.62 248 ASP B CA 1
ATOM 4070 C C . ASP B 1 248 ? -23.891 31.156 13.773 1 96.62 248 ASP B C 1
ATOM 4072 O O . ASP B 1 248 ? -23.203 30.984 14.773 1 96.62 248 ASP B O 1
ATOM 4076 N N . VAL B 1 249 ? -23.516 31.031 12.555 1 97.88 249 VAL B N 1
ATOM 4077 C CA . VAL B 1 249 ? -22.125 30.656 12.273 1 97.88 249 VAL B CA 1
ATOM 4078 C C . VAL B 1 249 ? -21.203 31.812 12.617 1 97.88 249 VAL B C 1
ATOM 4080 O O . VAL B 1 249 ? -21.391 32.938 12.141 1 97.88 249 VAL B O 1
ATOM 4083 N N . ALA B 1 250 ? -20.25 31.516 13.445 1 97 250 ALA B N 1
ATOM 4084 C CA . ALA B 1 250 ? -19.297 32.562 13.844 1 97 250 ALA B CA 1
ATOM 4085 C C . ALA B 1 250 ? -18.266 32.812 12.75 1 97 250 ALA B C 1
ATOM 4087 O O . ALA B 1 250 ? -18.062 33.969 12.336 1 97 250 ALA B O 1
ATOM 4088 N N . LEU B 1 251 ? -17.656 31.734 12.258 1 97.94 251 LEU B N 1
ATOM 4089 C CA . LEU B 1 251 ? -16.562 31.844 11.305 1 97.94 251 LEU B CA 1
ATOM 4090 C C . LEU B 1 251 ? -16.828 30.984 10.07 1 97.94 251 LEU B C 1
ATOM 4092 O O . LEU B 1 251 ? -17.312 29.859 10.188 1 97.94 251 LEU B O 1
ATOM 4096 N N . VAL B 1 252 ? -16.5 31.516 8.906 1 98.56 252 VAL B N 1
ATOM 4097 C CA . VAL B 1 252 ? -16.438 30.766 7.652 1 98.56 252 VAL B CA 1
ATOM 4098 C C . VAL B 1 252 ? -14.984 30.562 7.242 1 98.56 252 VAL B C 1
ATOM 4100 O O . VAL B 1 252 ? -14.234 31.531 7.066 1 98.56 252 VAL B O 1
ATOM 4103 N N . LEU B 1 253 ? -14.664 29.297 7.094 1 98.31 253 LEU B N 1
ATOM 4104 C CA . LEU B 1 253 ? -13.266 28.953 6.844 1 98.31 253 LEU B CA 1
ATOM 4105 C C . LEU B 1 253 ? -13.031 28.688 5.363 1 98.31 253 LEU B C 1
ATOM 4107 O O . LEU B 1 253 ? -13.859 28.047 4.703 1 98.31 253 LEU B O 1
ATOM 4111 N N . HIS B 1 254 ? -11.938 29.156 4.891 1 97.62 254 HIS B N 1
ATOM 4112 C CA . HIS B 1 254 ? -11.477 28.906 3.525 1 97.62 254 HIS B CA 1
ATOM 4113 C C . HIS B 1 254 ? -9.961 28.781 3.465 1 97.62 254 HIS B C 1
ATOM 4115 O O . HIS B 1 254 ? -9.258 29.312 4.32 1 97.62 254 HIS B O 1
ATOM 4121 N N . HIS B 1 255 ? -9.453 28.062 2.439 1 95.69 255 HIS B N 1
ATOM 4122 C CA . HIS B 1 255 ? -8.016 27.859 2.346 1 95.69 255 HIS B CA 1
ATOM 4123 C C . HIS B 1 255 ? -7.379 28.875 1.402 1 95.69 255 HIS B C 1
ATOM 4125 O O . HIS B 1 255 ? -6.156 28.906 1.231 1 95.69 255 HIS B O 1
ATOM 4131 N N . ARG B 1 256 ? -8.281 29.688 0.797 1 94.5 256 ARG B N 1
ATOM 4132 C CA . ARG B 1 256 ? -7.859 30.781 -0.062 1 94.5 256 ARG B CA 1
ATOM 4133 C C . ARG B 1 256 ? -8.906 31.891 -0.085 1 94.5 256 ARG B C 1
ATOM 4135 O O . ARG B 1 256 ? -10.039 31.688 0.365 1 94.5 256 ARG B O 1
ATOM 4142 N N . GLN B 1 257 ? -8.523 33.062 -0.599 1 95.81 257 GLN B N 1
ATOM 4143 C CA . GLN B 1 257 ? -9.477 34.156 -0.734 1 95.81 257 GLN B CA 1
ATOM 4144 C C . GLN B 1 257 ? -10.562 33.812 -1.755 1 95.81 257 GLN B C 1
ATOM 4146 O O . GLN B 1 257 ? -10.258 33.531 -2.918 1 95.81 257 GLN B O 1
ATOM 4151 N N . PRO B 1 258 ? -11.773 33.75 -1.271 1 96.44 258 PRO B N 1
ATOM 4152 C CA . PRO B 1 258 ? -12.859 33.5 -2.223 1 96.44 258 PRO B CA 1
ATOM 4153 C C . PRO B 1 258 ? -13.195 34.688 -3.094 1 96.44 258 PRO B C 1
ATOM 4155 O O . PRO B 1 258 ? -12.539 35.75 -2.996 1 96.44 258 PRO B O 1
ATOM 4158 N N . SER B 1 259 ? -14.219 34.469 -3.963 1 96.19 259 SER B N 1
ATOM 4159 C CA . SER B 1 259 ? -14.664 35.562 -4.836 1 96.19 259 SER B CA 1
ATOM 4160 C C . SER B 1 259 ? -15.344 36.656 -4.039 1 96.19 259 SER B C 1
ATOM 4162 O O . SER B 1 259 ? -15.758 36.469 -2.895 1 96.19 259 SER B O 1
ATOM 4164 N N . GLU B 1 260 ? -15.461 37.875 -4.695 1 96.56 260 GLU B N 1
ATOM 4165 C CA . GLU B 1 260 ? -16.109 39 -4.043 1 96.56 260 GLU B CA 1
ATOM 4166 C C . GLU B 1 260 ? -17.562 38.688 -3.727 1 96.56 260 GLU B C 1
ATOM 4168 O O . GLU B 1 260 ? -18.094 39.125 -2.701 1 96.56 260 GLU B O 1
ATOM 4173 N N . ALA B 1 261 ? -18.125 37.938 -4.578 1 96.75 261 ALA B N 1
ATOM 4174 C CA . ALA B 1 261 ? -19.531 37.562 -4.367 1 96.75 261 ALA B CA 1
ATOM 4175 C C . ALA B 1 261 ? -19.688 36.719 -3.107 1 96.75 261 ALA B C 1
ATOM 4177 O O . ALA B 1 261 ? -20.609 36.938 -2.32 1 96.75 261 ALA B O 1
ATOM 4178 N N . VAL B 1 262 ? -18.766 35.812 -2.91 1 97.88 262 VAL B N 1
ATOM 4179 C CA . VAL B 1 262 ? -18.812 34.938 -1.746 1 97.88 262 VAL B CA 1
ATOM 4180 C C . VAL B 1 262 ? -18.5 35.75 -0.482 1 97.88 262 VAL B C 1
ATOM 4182 O O . VAL B 1 262 ? -19.172 35.562 0.54 1 97.88 262 VAL B O 1
ATOM 4185 N N . LYS B 1 263 ? -17.594 36.656 -0.563 1 97.75 263 LYS B N 1
ATOM 4186 C CA . LYS B 1 263 ? -17.25 37.5 0.571 1 97.75 263 LYS B CA 1
ATOM 4187 C C . LYS B 1 263 ? -18.469 38.344 1.003 1 97.75 263 LYS B C 1
ATOM 4189 O O . LYS B 1 263 ? -18.75 38.438 2.197 1 97.75 263 LYS B O 1
ATOM 4194 N N . ALA B 1 264 ? -19.109 38.812 0.041 1 97.5 264 ALA B N 1
ATOM 4195 C CA . ALA B 1 264 ? -20.281 39.656 0.308 1 97.5 264 ALA B CA 1
ATOM 4196 C C . ALA B 1 264 ? -21.391 38.844 0.975 1 97.5 264 ALA B C 1
ATOM 4198 O O . ALA B 1 264 ? -22.047 39.312 1.897 1 97.5 264 ALA B O 1
ATOM 4199 N N . ALA B 1 265 ? -21.562 37.688 0.477 1 97.81 265 ALA B N 1
ATOM 4200 C CA . ALA B 1 265 ? -22.594 36.812 1.046 1 97.81 265 ALA B CA 1
ATOM 4201 C C . ALA B 1 265 ? -22.297 36.5 2.506 1 97.81 265 ALA B C 1
ATOM 4203 O O . ALA B 1 265 ? -23.203 36.469 3.342 1 97.81 265 ALA B O 1
ATOM 4204 N N . ILE B 1 266 ? -21.031 36.25 2.799 1 98.19 266 ILE B N 1
ATOM 4205 C CA . ILE B 1 266 ? -20.609 35.969 4.164 1 98.19 266 ILE B CA 1
ATOM 4206 C C . ILE B 1 266 ? -20.812 37.188 5.047 1 98.19 266 ILE B C 1
ATOM 4208 O O . ILE B 1 266 ? -21.375 37.094 6.141 1 98.19 266 ILE B O 1
ATOM 4212 N N . ALA B 1 267 ? -20.453 38.312 4.551 1 97.31 267 ALA B N 1
ATOM 4213 C CA . ALA B 1 267 ? -20.562 39.531 5.309 1 97.31 267 ALA B CA 1
ATOM 4214 C C . ALA B 1 267 ? -22.031 39.875 5.617 1 97.31 267 ALA B C 1
ATOM 4216 O O . ALA B 1 267 ? -22.344 40.344 6.711 1 97.31 267 ALA B O 1
ATOM 4217 N N . GLU B 1 268 ? -22.828 39.562 4.664 1 97.56 268 GLU B N 1
ATOM 4218 C CA . GLU B 1 268 ? -24.266 39.844 4.812 1 97.56 268 GLU B CA 1
ATOM 4219 C C . GLU B 1 268 ? -24.859 39 5.934 1 97.56 268 GLU B C 1
ATOM 4221 O O . GLU B 1 268 ? -25.828 39.406 6.574 1 97.56 268 GLU B O 1
ATOM 4226 N N . SER B 1 269 ? -24.375 37.875 6.164 1 96.88 269 SER B N 1
ATOM 4227 C CA . SER B 1 269 ? -24.891 37 7.188 1 96.88 269 SER B CA 1
ATOM 4228 C C . SER B 1 269 ? -24.469 37.438 8.578 1 96.88 269 SER B C 1
ATOM 4230 O O . SER B 1 269 ? -25.047 37 9.578 1 96.88 269 SER B O 1
ATOM 4232 N N . GLY B 1 270 ? -23.391 38.219 8.617 1 95.88 270 GLY B N 1
ATOM 4233 C CA . GLY B 1 270 ? -22.812 38.594 9.906 1 95.88 270 GLY B CA 1
ATOM 4234 C C . GLY B 1 270 ? -21.656 37.688 10.328 1 95.88 270 GLY B C 1
ATOM 4235 O O . GLY B 1 270 ? -21 37.969 11.328 1 95.88 270 GLY B O 1
ATOM 4236 N N . SER B 1 271 ? -21.422 36.656 9.664 1 97.06 271 SER B N 1
ATOM 4237 C CA . SER B 1 271 ? -20.281 35.781 9.938 1 97.06 271 SER B CA 1
ATOM 4238 C C . SER B 1 271 ? -18.984 36.406 9.461 1 97.06 271 SER B C 1
ATOM 4240 O O . SER B 1 271 ? -18.984 37.344 8.68 1 97.06 271 SER B O 1
ATOM 4242 N N . ARG B 1 272 ? -17.922 35.938 9.953 1 96.94 272 ARG B N 1
ATOM 4243 C CA . ARG B 1 272 ? -16.594 36.438 9.555 1 96.94 272 ARG B CA 1
ATOM 4244 C C . ARG B 1 272 ? -15.852 35.375 8.742 1 96.94 272 ARG B C 1
ATOM 4246 O O . ARG B 1 272 ? -15.906 34.188 9.055 1 96.94 272 ARG B O 1
ATOM 4253 N N . LEU B 1 273 ? -15.203 35.844 7.676 1 97.88 273 LEU B N 1
ATOM 4254 C CA . LEU B 1 273 ? -14.375 34.969 6.844 1 97.88 273 LEU B CA 1
ATOM 4255 C C . LEU B 1 273 ? -12.969 34.812 7.426 1 97.88 273 LEU B C 1
ATOM 4257 O O . LEU B 1 273 ? -12.344 35.812 7.785 1 97.88 273 LEU B O 1
ATOM 4261 N N . LEU B 1 274 ? -12.523 33.656 7.602 1 97.94 274 LEU B N 1
ATOM 4262 C CA . LEU B 1 274 ? -11.156 33.344 8.023 1 97.94 274 LEU B CA 1
ATOM 4263 C C . LEU B 1 274 ? -10.438 32.5 6.992 1 97.94 274 LEU B C 1
ATOM 4265 O O . LEU B 1 274 ? -10.852 31.375 6.719 1 97.94 274 LEU B O 1
ATOM 4269 N N . VAL B 1 275 ? -9.375 33.031 6.422 1 97.62 275 VAL B N 1
ATOM 4270 C CA . VAL B 1 275 ? -8.562 32.312 5.461 1 97.62 275 VAL B CA 1
ATOM 4271 C C . VAL B 1 275 ? -7.355 31.672 6.164 1 97.62 275 VAL B C 1
ATOM 4273 O O . VAL B 1 275 ? -6.562 32.375 6.789 1 97.62 275 VAL B O 1
ATOM 4276 N N . LEU B 1 276 ? -7.254 30.359 6.086 1 97.5 276 LEU B N 1
ATOM 4277 C CA . LEU B 1 276 ? -6.191 29.625 6.758 1 97.5 276 LEU B CA 1
ATOM 4278 C C . LEU B 1 276 ? -5.207 29.047 5.742 1 97.5 276 LEU B C 1
ATOM 4280 O O . LEU B 1 276 ? -5.609 28.578 4.672 1 97.5 276 LEU B O 1
ATOM 4284 N N . SER B 1 277 ? -3.912 29.078 6.137 1 93.19 277 SER B N 1
ATOM 4285 C CA . SER B 1 277 ? -2.861 28.516 5.293 1 93.19 277 SER B CA 1
ATOM 4286 C C . SER B 1 277 ? -2.873 27 5.328 1 93.19 277 SER B C 1
ATOM 4288 O O . SER B 1 277 ? -3.217 26.406 6.352 1 93.19 277 SER B O 1
ATOM 4290 N N . THR B 1 278 ? -2.492 26.375 4.164 1 91.06 278 THR B N 1
ATOM 4291 C CA . THR B 1 278 ? -2.49 24.906 4.121 1 91.06 278 THR B CA 1
ATOM 4292 C C . THR B 1 278 ? -1.182 24.391 3.537 1 91.06 278 THR B C 1
ATOM 4294 O O . THR B 1 278 ? -0.997 23.188 3.398 1 91.06 278 THR B O 1
ATOM 4297 N N . ASP B 1 279 ? -0.195 25.188 3.191 1 87.19 279 ASP B N 1
ATOM 4298 C CA . ASP B 1 279 ? 0.983 24.703 2.473 1 87.19 279 ASP B CA 1
ATOM 4299 C C . ASP B 1 279 ? 2.24 25.438 2.93 1 87.19 279 ASP B C 1
ATOM 4301 O O . ASP B 1 279 ? 3.166 25.641 2.143 1 87.19 279 ASP B O 1
ATOM 4305 N N . ALA B 1 280 ? 2.242 25.844 4.168 1 89.38 280 ALA B N 1
ATOM 4306 C CA . ALA B 1 280 ? 3.414 26.547 4.684 1 89.38 280 ALA B CA 1
ATOM 4307 C C . ALA B 1 280 ? 4.605 25.594 4.816 1 89.38 280 ALA B C 1
ATOM 4309 O O . ALA B 1 280 ? 4.438 24.375 4.891 1 89.38 280 ALA B O 1
ATOM 4310 N N . GLU B 1 281 ? 5.785 26.156 4.84 1 87.88 281 GLU B N 1
ATOM 4311 C CA . GLU B 1 281 ? 7.031 25.391 4.922 1 87.88 281 GLU B CA 1
ATOM 4312 C C . GLU B 1 281 ? 7.176 24.719 6.281 1 87.88 281 GLU B C 1
ATOM 4314 O O . GLU B 1 281 ? 7.699 23.594 6.367 1 87.88 281 GLU B O 1
ATOM 4319 N N . ASP B 1 282 ? 6.742 25.375 7.281 1 94.5 282 ASP B N 1
ATOM 4320 C CA . ASP B 1 282 ? 6.777 24.844 8.641 1 94.5 282 ASP B CA 1
ATOM 4321 C C . ASP B 1 282 ? 5.387 24.406 9.102 1 94.5 282 ASP B C 1
ATOM 4323 O O . ASP B 1 282 ? 4.594 25.234 9.57 1 94.5 282 ASP B O 1
ATOM 4327 N N . PRO B 1 283 ? 5.188 23.094 9.055 1 96.5 283 PRO B N 1
ATOM 4328 C CA . PRO B 1 283 ? 3.83 22.625 9.352 1 96.5 283 PRO B CA 1
ATOM 4329 C C . PRO B 1 283 ? 3.43 22.859 10.805 1 96.5 283 PRO B C 1
ATOM 4331 O O . PRO B 1 283 ? 2.25 23.078 11.102 1 96.5 283 PRO B O 1
ATOM 4334 N N . VAL B 1 284 ? 4.355 22.875 11.711 1 97.62 284 VAL B N 1
ATOM 4335 C CA . VAL B 1 284 ? 4.047 23.078 13.125 1 97.62 284 VAL B CA 1
ATOM 4336 C C . VAL B 1 284 ? 3.637 24.531 13.359 1 97.62 284 VAL B C 1
ATOM 4338 O O . VAL B 1 284 ? 2.604 24.797 13.977 1 97.62 284 VAL B O 1
ATOM 4341 N N . ALA B 1 285 ? 4.426 25.422 12.828 1 97.56 285 ALA B N 1
ATOM 4342 C CA . ALA B 1 285 ? 4.094 26.828 12.93 1 97.56 285 ALA B CA 1
ATOM 4343 C C . ALA B 1 285 ? 2.768 27.141 12.242 1 97.56 285 ALA B C 1
ATOM 4345 O O . ALA B 1 285 ? 1.996 27.984 12.703 1 97.56 285 ALA B O 1
ATOM 4346 N N . GLU B 1 286 ? 2.566 26.5 11.125 1 97.19 286 GLU B N 1
ATOM 4347 C CA . GLU B 1 286 ? 1.311 26.672 10.398 1 97.19 286 GLU B CA 1
ATOM 4348 C C . GLU B 1 286 ? 0.117 26.281 11.266 1 97.19 286 GLU B C 1
ATOM 4350 O O . GLU B 1 286 ? -0.867 27.016 11.352 1 97.19 286 GLU B O 1
ATOM 4355 N N . LEU B 1 287 ? 0.217 25.125 11.891 1 98.06 287 LEU B N 1
ATOM 4356 C CA . LEU B 1 287 ? -0.866 24.656 12.75 1 98.06 287 LEU B CA 1
ATOM 4357 C C . LEU B 1 287 ? -1.097 25.609 13.906 1 98.06 287 LEU B C 1
ATOM 4359 O O . LEU B 1 287 ? -2.238 25.984 14.203 1 98.06 287 LEU B O 1
ATOM 4363 N N . GLU B 1 288 ? -0.028 26.062 14.531 1 98.06 288 GLU B N 1
ATOM 4364 C CA . GLU B 1 288 ? -0.119 27 15.641 1 98.06 288 GLU B CA 1
ATOM 4365 C C . GLU B 1 288 ? -0.782 28.312 15.203 1 98.06 288 GLU B C 1
ATOM 4367 O O . GLU B 1 288 ? -1.66 28.828 15.898 1 98.06 288 GLU B O 1
ATOM 4372 N N . SER B 1 289 ? -0.347 28.781 14.078 1 97.56 289 SER B N 1
ATOM 4373 C CA . SER B 1 289 ? -0.897 30.031 13.562 1 97.56 289 SER B CA 1
ATOM 4374 C C . SER B 1 289 ? -2.377 29.875 13.219 1 97.56 289 SER B C 1
ATOM 4376 O O . SER B 1 289 ? -3.184 30.75 13.547 1 97.56 289 SER B O 1
ATOM 4378 N N . ASN B 1 290 ? -2.711 28.812 12.555 1 98.06 290 ASN B N 1
ATOM 4379 C CA . ASN B 1 290 ? -4.102 28.562 12.195 1 98.06 290 ASN B CA 1
ATOM 4380 C C . ASN B 1 290 ? -4.996 28.484 13.43 1 98.06 290 ASN B C 1
ATOM 4382 O O . ASN B 1 290 ? -6.07 29.078 13.461 1 98.06 290 ASN B O 1
ATOM 4386 N N . VAL B 1 291 ? -4.547 27.781 14.445 1 97.56 291 VAL B N 1
ATOM 4387 C CA . VAL B 1 291 ? -5.32 27.625 15.672 1 97.56 291 VAL B CA 1
ATOM 4388 C C . VAL B 1 291 ? -5.477 28.984 16.359 1 97.56 291 VAL B C 1
ATOM 4390 O O . VAL B 1 291 ? -6.566 29.344 16.797 1 97.56 291 VAL B O 1
ATOM 4393 N N . ASP B 1 292 ? -4.395 29.719 16.406 1 96.94 292 ASP B N 1
ATOM 4394 C CA . ASP B 1 292 ? -4.445 31.047 17 1 96.94 292 ASP B CA 1
ATOM 4395 C C . ASP B 1 292 ? -5.457 31.938 16.281 1 96.94 292 ASP B C 1
ATOM 4397 O O . ASP B 1 292 ? -6.27 32.625 16.922 1 96.94 292 ASP B O 1
ATOM 4401 N N . LEU B 1 293 ? -5.438 31.953 14.984 1 96.69 293 LEU B N 1
ATOM 4402 C CA . LEU B 1 293 ? -6.363 32.75 14.188 1 96.69 293 LEU B CA 1
ATOM 4403 C C . LEU B 1 293 ? -7.805 32.312 14.445 1 96.69 293 LEU B C 1
ATOM 4405 O O . LEU B 1 293 ? -8.695 33.156 14.57 1 96.69 293 LEU B O 1
ATOM 4409 N N . LEU B 1 294 ? -7.977 31.047 14.477 1 96.75 294 LEU B N 1
ATOM 4410 C CA . LEU B 1 294 ? -9.312 30.5 14.727 1 96.75 294 LEU B CA 1
ATOM 4411 C C . LEU B 1 294 ? -9.828 30.938 16.094 1 96.75 294 LEU B C 1
ATOM 4413 O O . LEU B 1 294 ? -10.969 31.406 16.203 1 96.75 294 LEU B O 1
ATOM 4417 N N . LEU B 1 295 ? -9.016 30.844 17.125 1 95.5 295 LEU B N 1
ATOM 4418 C CA . LEU B 1 295 ? -9.422 31.172 18.484 1 95.5 295 LEU B CA 1
ATOM 4419 C C . LEU B 1 295 ? -9.688 32.656 18.625 1 95.5 295 LEU B C 1
ATOM 4421 O O . LEU B 1 295 ? -10.648 33.062 19.297 1 95.5 295 LEU B O 1
ATOM 4425 N N . LYS B 1 296 ? -8.867 33.438 18 1 94.75 296 LYS B N 1
ATOM 4426 C CA . LYS B 1 296 ? -9.102 34.875 18 1 94.75 296 LYS B CA 1
ATOM 4427 C C . LYS B 1 296 ? -10.414 35.219 17.312 1 94.75 296 LYS B C 1
ATOM 4429 O O . LYS B 1 296 ? -11.148 36.094 17.766 1 94.75 296 LYS B O 1
ATOM 4434 N N . GLY B 1 297 ? -10.664 34.531 16.203 1 94.06 297 GLY B N 1
ATOM 4435 C CA . GLY B 1 297 ? -11.906 34.75 15.477 1 94.06 297 GLY B CA 1
ATOM 4436 C C . GLY B 1 297 ? -13.141 34.375 16.281 1 94.06 297 GLY B C 1
ATOM 4437 O O . GLY B 1 297 ? -14.172 35.031 16.188 1 94.06 297 GLY B O 1
ATOM 4438 N N . LEU B 1 298 ? -13.078 33.375 17.047 1 94.56 298 LEU B N 1
ATOM 4439 C CA . LEU B 1 298 ? -14.211 32.875 17.812 1 94.56 298 LEU B CA 1
ATOM 4440 C C . LEU B 1 298 ? -14.43 33.75 19.062 1 94.56 298 LEU B C 1
ATOM 4442 O O . LEU B 1 298 ? -15.531 33.75 19.625 1 94.56 298 LEU B O 1
ATOM 4446 N N . SER B 1 299 ? -13.406 34.344 19.531 1 87.19 299 SER B N 1
ATOM 4447 C CA . SER B 1 299 ? -13.516 35.188 20.703 1 87.19 299 SER B CA 1
ATOM 4448 C C . SER B 1 299 ? -13.914 36.625 20.328 1 87.19 299 SER B C 1
ATOM 4450 O O . SER B 1 299 ? -14.219 37.438 21.188 1 87.19 299 SER B O 1
ATOM 4452 N N . GLY B 1 300 ? -14.133 36.875 19.125 1 73.19 300 GLY B N 1
ATOM 4453 C CA . GLY B 1 300 ? -14.469 38.25 18.688 1 73.19 300 GLY B CA 1
ATOM 4454 C C . GLY B 1 300 ? -13.281 39.188 18.75 1 73.19 300 GLY B C 1
ATOM 4455 O O . GLY B 1 300 ? -13.453 40.406 18.625 1 73.19 300 GLY B O 1
ATOM 4456 N N . ALA B 1 301 ? -12.188 38.688 19.125 1 60.38 301 ALA B N 1
ATOM 4457 C CA . ALA B 1 301 ? -11 39.531 19.25 1 60.38 301 ALA B CA 1
ATOM 4458 C C . ALA B 1 301 ? -10.273 39.656 17.906 1 60.38 301 ALA B C 1
ATOM 4460 O O . ALA B 1 301 ? -10.375 38.781 17.047 1 60.38 301 ALA B O 1
#

Nearest PDB structures (foldseek):
  1pq4-assembly2_B  TM=7.415E-01  e=8.664E-14  Synechocystis sp. PCC 6803
  1pq4-assembly1_A  TM=7.560E-01  e=1.269E-13  Synechocystis sp. PCC 6803
  2ov3-assembly1_A  TM=7.468E-01  e=8.664E-14  Synechocystis sp.
  7jj8-assembly4_D  TM=7.463E-01  e=1.933E-12  Streptococcus pneumoniae R6
  7lm7-assembly1_A  TM=7.102E-01  e=3.519E-12  Streptococcus pseudopneumoniae 5247

pLDDT: mean 89.64, std 17.74, range [28.8, 98.88]

Organism: NCBI:txid198620

Radius of gyration: 34.24 Å; Cα contacts (8 Å, |Δi|>4): 947; chains: 2; bounding box: 128×78×90 Å

Foldseek 3Di:
DDDPPPPPPPPPPPPPPPVPPPPPPVPPPAAEEEEAALLQQQLVCLLCPPHSHHYDHLYDLPDHQVCVVVCCVPPSVVVLLVSLLPHQEYEEACVLAVVRCNVVSSCVNPVRYYYQHLQAAPVRPAGGADDDPPLPSPRPQQALVLQLRNSLSSLVSRLVVVCVVPVVCNVSSVVSSVVSNVLSVVLLVVLQVLVVPFPAQEEEELGNRCVNNSVNSVGHYLYYHVDDLVPDDPVNLQVVLVSCQVRVHAEYEDQDDHDPSNVVSCVNSVHYYDHAHDRDNNVSVSSSVRSVSSSCSRRVD/DDPPPPPPPPPPPPPPPPVPPPPPPVPPPAAEEEEAALLQQQLVCLLCPPHSHHYDHLYDLPDHQVCVVVCCVPPSVVVLLVSLLPHQEYEEACVLAVVRCNVVSSCVNPVRYYYQHLQAAPVRPAGGADDDPPLPSPGPQQALVLQLRNSLSSLVSRLVVVCVVPVVCNVSSVVSSVVSNVLSVVLLVVLQVLVVPFPAQEEEELGNRCVNNCVNSVGHYLYYHVDDLVPDDPVNLQVVLVSCQVRVHAEYEDQDDHDPSNCVSCVNSVHYYDHAHDRDNNVSVSSSVRSVSSSCSRRVD

Secondary structure (DSSP, 8-state):
----------------------------PPPEEEE-SHHHHHHHHHHHTTSS-EEEESS-TTS-GGGHHHHHHTTTHHHHHHHHHH-SEEEE-TTT-TT--HHHHHHTT-TTPEEEESSS-TT-SS--PPPPTTS---GGGG-GGGSHHHHHHHHHHHHHHHHHH-GGGHHHHHHHHHHHHHHHHHHHHHHHHHHHT-S--EEEESSSS-HHHHHHTT-EEEEE----GGG--HHHHHHHHHHHHHTT--EEEESS---HHHHHHHHHHT-EEEE--S--S-HHHHHHHHHHHHHHHHHT-/----------------------------PPPEEEE-SHHHHHHHHHHHTTSS-EEEESS-TTS-GGGHHHHHHTTTHHHHHHHHHH-SEEEE-TTT-TT--HHHHHHTT-TTPEEEESSS-TT-SS------TTS---GGGG-GGGSHHHHHHHHHHHHHHHHHH-GGGHHHHHHHHHHHHHHHHHHHHHHHHHHHT-S--EEEESSSS-HHHHHHTT-EEEEE----GGG--HHHHHHHHHHHHHTT--EEEESS---HHHHHHHHHHT-EEEE--S--S-HHHHHHHHHHHHHHHHHT-

Solvent-accessible surface area (backbone atoms only — not comparable to full-atom values): 33000 Å² total; per-residue (Å²): 140,83,81,79,80,76,79,78,77,79,76,75,76,74,73,72,72,71,71,63,72,70,68,69,67,75,77,74,78,68,50,27,34,33,18,47,44,43,59,47,36,27,52,46,50,54,35,42,55,94,46,72,55,44,76,43,71,65,43,59,84,84,52,55,73,91,50,42,55,60,36,51,72,46,87,37,28,66,59,36,39,58,51,26,59,66,30,49,29,30,42,46,36,42,81,59,21,76,77,52,45,63,56,28,57,32,31,73,55,20,71,64,47,26,83,40,27,30,39,33,38,76,46,58,83,49,77,47,47,81,76,60,87,84,55,69,76,64,34,74,49,28,36,55,59,52,13,58,70,30,36,46,36,24,50,50,38,40,50,57,54,48,30,70,75,36,62,91,38,32,71,51,33,52,50,33,46,52,53,50,44,51,52,41,50,51,51,52,53,52,49,52,59,54,54,71,71,38,88,47,59,26,27,31,29,48,34,64,44,46,61,31,36,41,55,69,67,67,45,42,73,77,45,75,52,58,66,59,76,86,70,67,43,76,67,53,41,52,48,49,24,48,53,36,46,75,59,60,29,43,38,36,36,26,68,53,89,72,49,70,68,57,50,49,29,41,51,71,38,67,28,40,82,44,72,38,85,86,72,50,66,46,43,66,61,44,48,52,49,44,51,51,52,50,53,34,57,43,60,74,95,134,87,82,77,79,77,77,78,75,78,76,75,75,76,74,72,74,71,72,63,70,71,69,71,67,73,77,73,78,68,50,25,34,33,18,46,45,44,61,49,37,26,51,45,50,55,34,42,54,92,44,74,54,44,77,43,72,66,43,62,84,85,53,55,73,91,50,41,54,60,37,51,73,45,89,37,28,67,60,34,39,57,52,24,59,68,30,50,29,30,42,46,39,42,82,58,21,76,77,52,42,63,56,28,57,31,30,71,56,22,72,64,46,26,82,42,28,31,40,32,37,75,46,58,83,49,76,46,46,82,77,59,88,84,54,69,75,64,35,73,50,28,36,55,58,52,12,58,70,30,37,45,35,23,50,51,37,40,48,57,54,49,31,70,74,37,60,90,38,32,69,50,33,52,51,34,45,52,53,51,44,50,53,41,50,51,51,52,54,52,51,51,58,56,53,72,71,38,89,47,59,27,28,31,30,48,36,65,46,46,61,30,36,39,56,67,68,67,43,44,74,77,46,75,53,59,65,60,77,86,70,66,43,75,66,52,40,52,50,49,23,48,52,36,46,75,61,59,28,44,37,35,35,25,67,53,90,72,50,71,68,55,50,49,30,39,52,71,37,67,28,42,82,43,71,37,85,86,73,48,66,45,44,66,60,44,47,54,50,44,51,50,52,50,53,34,58,43,61,76,95

Sequence (602 aa):
MSFSLRQLTLAIALCGMASTPVLAAETAKPLHVLASLPITYGLGEVLLKGTTVNLERAAPANLPGSRQSAYFTGRGAPALGKLANEADAVIGVRSLWADDPLYPMARRSNIRIVEVDAARPVDGALPGIAVQPGLKVDGLNSQPWLASNNMGRMADVMAADLVRLAPQDKPKIEANLAALKQRLLKLSADSEARLASADNLSVMSLSDHFGYLIGSLNLELAGQDPRPDAEWTPEDLKKLTATLKDNDVALVLHHRQPSEAVKAAIAESGSRLLVLSTDAEDPVAELESNVDLLLKGLSGAMSFSLRQLTLAIALCGMASTPVLAAETAKPLHVLASLPITYGLGEVLLKGTTVNLERAAPANLPGSRQSAYFTGRGAPALGKLANEADAVIGVRSLWADDPLYPMARRSNIRIVEVDAARPVDGALPGIAVQPGLKVDGLNSQPWLASNNMGRMADVMAADLVRLAPQDKPKIEANLAALKQRLLKLSADSEARLASADNLSVMSLSDHFGYLIGSLNLELAGQDPRPDAEWTPEDLKKLTATLKDNDVALVLHHRQPSEAVKAAIAESGSRLLVLSTDAEDPVAELESNVDLLLKGLSGA